Protein AF-0000000072951343 (afdb_homodimer)

Sequence (504 aa):
MASSDVELGVLPASRQAVINYAPLEVVDLEAAPEGRPMGLEDTVLRGKEHPDNLNYRSVFALGQVTIRIPAPPLLTLAELIGFIPWIVPATLTILMLTTRRAVYIYACVVLLITSFVNEGLFKRLFGQARPPQSACEGPGMPSGHCITSGVLCTWFFLESTALFLSSGGASTSGNVQEMLIRILIILVVFGPVPWARWYTWDHTVEQVLVGSLCGLFLGCLAFAFRIEYIPNMEFVWTPTTVVTTATPIITVMASSDVELGVLPASRQAVINYAPLEVVDLEAAPEGRPMGLEDTVLRGKEHPDNLNYRSVFALGQVTIRIPAPPLLTLAELIGFIPWIVPATLTILMLTTRRAVYIYACVVLLITSFVNEGLFKRLFGQARPPQSACEGPGMPSGHCITSGVLCTWFFLESTALFLSSGGASTSGNVQEMLIRILIILVVFGPVPWARWYTWDHTVEQVLVGSLCGLFLGCLAFAFRIEYIPNMEFVWTPTTVVTTATPIITV

Organism: Perkinsus marinus (strain ATCC 50983 / TXsc) (NCBI:txid423536)

Solvent-accessible surface area (backbone atoms only — not comparable to full-atom values): 28308 Å² total; per-residue (Å²): 139,81,80,79,71,77,73,77,78,78,74,78,79,78,79,74,78,73,76,76,75,72,76,78,77,77,73,78,82,67,81,72,79,82,83,73,72,85,57,87,68,66,61,52,61,34,29,64,74,40,87,56,88,62,81,58,81,42,48,41,52,57,94,78,31,48,44,56,33,78,50,58,70,69,54,45,50,24,47,56,45,51,42,44,60,51,52,53,58,51,51,38,51,50,46,22,73,73,67,66,43,65,47,34,49,51,50,50,50,52,53,50,52,52,50,48,45,41,63,69,43,45,22,64,71,61,52,37,70,38,41,73,42,19,36,50,80,68,54,24,26,51,24,60,59,25,23,50,28,18,23,50,37,36,31,53,46,51,45,43,50,50,51,30,55,70,65,58,34,42,80,40,78,64,36,52,58,52,40,52,50,51,46,50,52,42,45,64,66,38,59,51,33,46,55,16,37,37,74,56,30,47,28,45,70,66,24,29,50,52,8,33,52,52,7,39,50,51,9,48,50,52,45,53,48,36,54,52,74,45,62,83,57,62,52,82,82,53,76,75,74,69,77,69,75,74,72,78,77,73,78,122,138,81,80,75,76,77,74,77,75,78,74,81,78,76,80,73,78,74,76,74,74,70,77,78,76,77,74,77,82,67,80,74,78,84,82,72,71,83,54,88,67,64,58,48,60,34,30,64,74,39,88,57,87,62,81,56,80,42,46,42,53,59,94,77,31,47,44,57,34,77,51,57,69,69,56,44,51,24,46,57,45,50,40,44,60,52,51,54,56,50,51,39,49,52,46,22,72,73,66,65,43,66,47,36,49,51,49,51,50,53,52,50,49,52,49,47,45,40,64,66,43,43,23,64,72,60,53,36,70,38,41,74,42,19,35,50,79,68,53,24,25,52,24,60,59,22,23,49,28,19,23,50,38,36,30,54,46,50,43,44,50,49,51,31,56,71,65,56,32,45,78,39,77,64,37,51,58,52,41,51,50,51,46,48,51,41,46,64,67,38,57,53,34,46,55,16,36,36,74,55,27,48,28,47,69,66,24,28,49,52,8,32,53,50,7,38,50,51,8,48,48,52,45,53,48,36,54,52,75,43,62,85,55,62,52,82,82,53,76,74,73,70,76,70,75,75,71,79,78,73,80,121

pLDDT: mean 74.72, std 26.63, range [20.39, 97.5]

Secondary structure (DSSP, 8-state):
---------------------------------------TTTTSSTT---SS----SEEEEETTEEEEES--HHHHHHHHHTTHHHHHHHHHHHHHHHH--HHHHHHHHHHHHHHHHIIIIIHHHH-PBPPTT----SB-SS-HHHHHHHHHHHHHHHHHHHHHHHTTGGGSTHHHHHHHHHHHHHHHHHTTHHHHHHHTTSS-HHHHHHHHHHHHHHHHHHHHHHHHH-TTSPPTTS--------------/---------------------------------------TTTTSSTT---SS----SEEEEETTEEEEES--HHHHHHHHHTTHHHHHHHHHHHHHHHH--HHHHHHHHHHHHHHHHIIIIIHHHH-PBPPTT----SB-SS-HHHHHHHHHHHHHHHHHHHHHHHTTGGGSTHHHHHHHHHHHHHHHHHTTHHHHHHHTTSS-HHHHHHHHHHHHHHHHHHHHHHHHH-TTSPPTTS--------------

Foldseek 3Di:
DDPPPVPPDDPDDPDPPPPPPPDPPPPPPDDPDDDDPPDPPVLFCQQCPDVPPDHFPGWADDPLAIDTPPDDPVLVVLSVLLCLLVVVLVVLVVCCVPQVAVVSVLLNVLLVVLLCCCVVPQQVVVVDPFFSNGSGDGGPAAPSLLLSLLLCLQLQLVLLVVVCVVVVHCPPVVSVVVSVVSNVVSCVSSVCNLVSCVVSRSHPNVNNVNSNVNNNVSSVVSNVCCCVPVVVGDRPPPDSPPPPPPPPPPPD/DDPPPPPPPDPDPPPPPPPPPPDPPPPPPDDDDDDDPPDPVVLFCQQCPDVPPDHFPGWADDPLAIDTPPDDPVLVVLSVLLCLLVVVLVVLVVCCVPQVAVVSVLLNVLLVVLLCCCVVPQQVVVVDPFFSNGSGDGGPAAPSLLLSLLLCLQLQLVLLVVVCVVVVHCPPVVSVVVSVVSNVVSCVSSVCNLVSCVVSRSHPNVNNVNSNVNNNVSSVVSNVCCCVPVVVGDRPPPDSPPPPPPDPPPPD

Radius of gyration: 31.68 Å; Cα contacts (8 Å, |Δi|>4): 613; chains: 2; bounding box: 106×112×98 Å

Nearest PDB structures (foldseek):
  5jki-assembly1_A  TM=7.673E-01  e=2.248E-03  Bacillus subtilis subsp. subtilis str. 168
  5jki-assembly1_A  TM=7.674E-01  e=2.245E-03  Bacillus subtilis subsp. subtilis str. 168

InterPro domains:
  IPR000326 Phosphatidic acid phosphatase type 2/haloperoxidase [PF01569] (105-225)
  IPR036938 Phosphatidic acid phosphatase type 2/haloperoxidase superfamily [SSF48317] (71-225)

Structure (mmCIF, N/CA/C/O backbone):
data_AF-0000000072951343-model_v1
#
loop_
_entity.id
_entity.type
_entity.pdbx_description
1 polymer '5 transmembrane domain protein, putative'
#
loop_
_atom_site.group_PDB
_atom_site.id
_atom_site.type_symbol
_atom_site.label_atom_id
_atom_site.label_alt_id
_atom_site.label_comp_id
_atom_site.label_asym_id
_atom_site.label_entity_id
_atom_site.label_seq_id
_atom_site.pdbx_PDB_ins_code
_atom_site.Cartn_x
_atom_site.Cartn_y
_atom_site.Cartn_z
_atom_site.occupancy
_atom_site.B_iso_or_equiv
_atom_site.auth_seq_id
_atom_site.auth_comp_id
_atom_site.auth_asym_id
_atom_site.auth_atom_id
_atom_site.pdbx_PDB_model_num
ATOM 1 N N . MET A 1 1 ? 51.938 52.031 58.219 1 20.39 1 MET A N 1
ATOM 2 C CA . MET A 1 1 ? 50.531 52.406 58.25 1 20.39 1 MET A CA 1
ATOM 3 C C . MET A 1 1 ? 49.688 51.469 57.375 1 20.39 1 MET A C 1
ATOM 5 O O . MET A 1 1 ? 50.219 50.719 56.594 1 20.39 1 MET A O 1
ATOM 9 N N . ALA A 1 2 ? 48.625 52.062 56.688 1 23.59 2 ALA A N 1
ATOM 10 C CA . ALA A 1 2 ? 47.156 51.969 56.594 1 23.59 2 ALA A CA 1
ATOM 11 C C . ALA A 1 2 ? 46.719 51.094 55.438 1 23.59 2 ALA A C 1
ATOM 13 O O . ALA A 1 2 ? 47.062 51.344 54.281 1 23.59 2 ALA A O 1
ATOM 14 N N . SER A 1 3 ? 46.562 49.812 55.656 1 28.52 3 SER A N 1
ATOM 15 C CA . SER A 1 3 ? 46.125 48.656 54.844 1 28.52 3 SER A CA 1
ATOM 16 C C . SER A 1 3 ? 44.812 48.938 54.156 1 28.52 3 SER A C 1
ATOM 18 O O . SER A 1 3 ? 43.781 49.125 54.844 1 28.52 3 SER A O 1
ATOM 20 N N . SER A 1 4 ? 44.812 49.875 53.219 1 26.91 4 SER A N 1
ATOM 21 C CA . SER A 1 4 ? 43.562 50.375 52.594 1 26.91 4 SER A CA 1
ATOM 22 C C . SER A 1 4 ? 42.688 49.219 52.125 1 26.91 4 SER A C 1
ATOM 24 O O . SER A 1 4 ? 43.125 48.375 51.344 1 26.91 4 SER A O 1
ATOM 26 N N . ASP A 1 5 ? 41.781 48.688 53 1 26.94 5 ASP A N 1
ATOM 27 C CA . ASP A 1 5 ? 40.719 47.688 53 1 26.94 5 ASP A CA 1
ATOM 28 C C . ASP A 1 5 ? 39.719 47.938 51.875 1 26.94 5 ASP A C 1
ATOM 30 O O . ASP A 1 5 ? 39 48.906 51.875 1 26.94 5 ASP A O 1
ATOM 34 N N . VAL A 1 6 ? 40.25 47.938 50.625 1 27.95 6 VAL A N 1
ATOM 35 C CA . VAL A 1 6 ? 39.344 48.281 49.531 1 27.95 6 VAL A CA 1
ATOM 36 C C . VAL A 1 6 ? 38.031 47.5 49.656 1 27.95 6 VAL A C 1
ATOM 38 O O . VAL A 1 6 ? 38.031 46.25 49.656 1 27.95 6 VAL A O 1
ATOM 41 N N . GLU A 1 7 ? 37.031 48 50.438 1 25.89 7 GLU A N 1
ATOM 42 C CA . GLU A 1 7 ? 35.688 47.531 50.719 1 25.89 7 GLU A CA 1
ATOM 43 C C . GLU A 1 7 ? 34.938 47.188 49.438 1 25.89 7 GLU A C 1
ATOM 45 O O . GLU A 1 7 ? 34.719 48.062 48.594 1 25.89 7 GLU A O 1
ATOM 50 N N . LEU A 1 8 ? 35.188 46.094 48.844 1 25.78 8 LEU A N 1
ATOM 51 C CA . LEU A 1 8 ? 34.562 45.625 47.625 1 25.78 8 LEU A CA 1
ATOM 52 C C . LEU A 1 8 ? 33.031 45.812 47.688 1 25.78 8 LEU A C 1
ATOM 54 O O . LEU A 1 8 ? 32.438 45.344 48.656 1 25.78 8 LEU A O 1
ATOM 58 N N . GLY A 1 9 ? 32.5 46.906 47.25 1 23.88 9 GLY A N 1
ATOM 59 C CA . GLY A 1 9 ? 31.109 47.344 47.219 1 23.88 9 GLY A CA 1
ATOM 60 C C . GLY A 1 9 ? 30.172 46.219 46.812 1 23.88 9 GLY A C 1
ATOM 61 O O . GLY A 1 9 ? 30.531 45.344 46 1 23.88 9 GLY A O 1
ATOM 62 N N . VAL A 1 10 ? 29.219 45.781 47.688 1 25.83 10 VAL A N 1
ATOM 63 C CA . VAL A 1 10 ? 28.141 44.781 47.719 1 25.83 10 VAL A CA 1
ATOM 64 C C . VAL A 1 10 ? 27.219 44.969 46.531 1 25.83 10 VAL A C 1
ATOM 66 O O . VAL A 1 10 ? 26.656 46.062 46.312 1 25.83 10 VAL A O 1
ATOM 69 N N . LEU A 1 11 ? 27.531 44.469 45.375 1 25.11 11 LEU A N 1
ATOM 70 C CA . LEU A 1 11 ? 26.656 44.562 44.188 1 25.11 11 LEU A CA 1
ATOM 71 C C . LEU A 1 11 ? 25.203 44.375 44.594 1 25.11 11 LEU A C 1
ATOM 73 O O . LEU A 1 11 ? 24.891 43.562 45.469 1 25.11 11 LEU A O 1
ATOM 77 N N . PRO A 1 12 ? 24.312 45.344 44.406 1 25.28 12 PRO A N 1
ATOM 78 C CA . PRO A 1 12 ? 22.906 45.312 44.812 1 25.28 12 PRO A CA 1
ATOM 79 C C . PRO A 1 12 ? 22.188 44.031 44.375 1 25.28 12 PRO A C 1
ATOM 81 O O . PRO A 1 12 ? 22.594 43.406 43.406 1 25.28 12 PRO A O 1
ATOM 84 N N . ALA A 1 13 ? 21.453 43.312 45.25 1 25.05 13 ALA A N 1
ATOM 85 C CA . ALA A 1 13 ? 20.625 42.125 45.219 1 25.05 13 ALA A CA 1
ATOM 86 C C . ALA A 1 13 ? 19.578 42.219 44.094 1 25.05 13 ALA A C 1
ATOM 88 O O . ALA A 1 13 ? 18.781 43.156 44.062 1 25.05 13 ALA A O 1
ATOM 89 N N . SER A 1 14 ? 19.938 41.938 42.875 1 23.23 14 SER A N 1
ATOM 90 C CA . SER A 1 14 ? 18.984 41.969 41.75 1 23.23 14 SER A CA 1
ATOM 91 C C . SER A 1 14 ? 17.641 41.375 42.156 1 23.23 14 SER A C 1
ATOM 93 O O . SER A 1 14 ? 17.578 40.375 42.875 1 23.23 14 SER A O 1
ATOM 95 N N . ARG A 1 15 ? 16.531 42.125 42.281 1 24.72 15 ARG A N 1
ATOM 96 C CA . ARG A 1 15 ? 15.117 41.906 42.562 1 24.72 15 ARG A CA 1
ATOM 97 C C . ARG A 1 15 ? 14.586 40.688 41.781 1 24.72 15 ARG A C 1
ATOM 99 O O . ARG A 1 15 ? 14.688 40.625 40.562 1 24.72 15 ARG A O 1
ATOM 106 N N . GLN A 1 16 ? 14.508 39.562 42.375 1 23.88 16 GLN A N 1
ATOM 107 C CA . GLN A 1 16 ? 13.859 38.312 42 1 23.88 16 GLN A CA 1
ATOM 108 C C . GLN A 1 16 ? 12.391 38.531 41.625 1 23.88 16 GLN A C 1
ATOM 110 O O . GLN A 1 16 ? 11.57 38.812 42.5 1 23.88 16 GLN A O 1
ATOM 115 N N . ALA A 1 17 ? 12.039 39.281 40.562 1 23.11 17 ALA A N 1
ATOM 116 C CA . ALA A 1 17 ? 10.625 39.438 40.25 1 23.11 17 ALA A CA 1
ATOM 117 C C . ALA A 1 17 ? 9.898 38.094 40.312 1 23.11 17 ALA A C 1
ATOM 119 O O . ALA A 1 17 ? 10.242 37.156 39.625 1 23.11 17 ALA A O 1
ATOM 120 N N . VAL A 1 18 ? 9.438 37.688 41.469 1 22.58 18 VAL A N 1
ATOM 121 C CA . VAL A 1 18 ? 8.547 36.562 41.75 1 22.58 18 VAL A CA 1
ATOM 122 C C . VAL A 1 18 ? 7.301 36.656 40.875 1 22.58 18 VAL A C 1
ATOM 124 O O . VAL A 1 18 ? 6.484 37.562 41.031 1 22.58 18 VAL A O 1
ATOM 127 N N . ILE A 1 19 ? 7.363 36.438 39.625 1 22.41 19 ILE A N 1
ATOM 128 C CA . ILE A 1 19 ? 6.125 36.438 38.844 1 22.41 19 ILE A CA 1
ATOM 129 C C . ILE A 1 19 ? 5.137 35.438 39.469 1 22.41 19 ILE A C 1
ATOM 131 O O . ILE A 1 19 ? 5.426 34.25 39.594 1 22.41 19 ILE A O 1
ATOM 135 N N . ASN A 1 20 ? 4.371 35.844 40.406 1 21.58 20 ASN A N 1
ATOM 136 C CA . ASN A 1 20 ? 3.266 35.156 41.062 1 21.58 20 ASN A CA 1
ATOM 137 C C . ASN A 1 20 ? 2.365 34.469 40 1 21.58 20 ASN A C 1
ATOM 139 O O . ASN A 1 20 ? 1.782 35.156 39.156 1 21.58 20 ASN A O 1
ATOM 143 N N . TYR A 1 21 ? 2.652 33.344 39.594 1 21.12 21 TYR A N 1
ATOM 144 C CA . TYR A 1 21 ? 1.78 32.562 38.719 1 21.12 21 TYR A CA 1
ATOM 145 C C . TYR A 1 21 ? 0.389 32.406 39.344 1 21.12 21 TYR A C 1
ATOM 147 O O . TYR A 1 21 ? 0.243 31.969 40.469 1 21.12 21 TYR A O 1
ATOM 155 N N . ALA A 1 22 ? -0.529 33.344 39.125 1 24.62 22 ALA A N 1
ATOM 156 C CA . ALA A 1 22 ? -1.907 33.219 39.594 1 24.62 22 ALA A CA 1
ATOM 157 C C . ALA A 1 22 ? -2.461 31.828 39.375 1 24.62 22 ALA A C 1
ATOM 159 O O . ALA A 1 22 ? -2.154 31.188 38.375 1 24.62 22 ALA A O 1
ATOM 160 N N . PRO A 1 23 ? -2.93 31.141 40.375 1 23.94 23 PRO A N 1
ATOM 161 C CA . PRO A 1 23 ? -3.5 29.797 40.312 1 23.94 23 PRO A CA 1
ATOM 162 C C . PRO A 1 23 ? -4.582 29.672 39.25 1 23.94 23 PRO A C 1
ATOM 164 O O . PRO A 1 23 ? -5.383 30.578 39.062 1 23.94 23 PRO A O 1
ATOM 167 N N . LEU A 1 24 ? -4.402 29.078 38.156 1 23.48 24 LEU A N 1
ATOM 168 C CA . LEU A 1 24 ? -5.441 28.906 37.125 1 23.48 24 LEU A CA 1
ATOM 169 C C . LEU A 1 24 ? -6.742 28.422 37.781 1 23.48 24 LEU A C 1
ATOM 171 O O . LEU A 1 24 ? -6.746 27.453 38.531 1 23.48 24 LEU A O 1
ATOM 175 N N . GLU A 1 25 ? -7.695 29.234 38.031 1 24.67 25 GLU A N 1
ATOM 176 C CA . GLU A 1 25 ? -9.047 28.953 38.531 1 24.67 25 GLU A CA 1
ATOM 177 C C . GLU A 1 25 ? -9.602 27.688 37.875 1 24.67 25 GLU A C 1
ATOM 179 O O . GLU A 1 25 ? -9.469 27.484 36.656 1 24.67 25 GLU A O 1
ATOM 184 N N . VAL A 1 26 ? -9.836 26.656 38.594 1 24.8 26 VAL A N 1
ATOM 185 C CA . VAL A 1 26 ? -10.547 25.406 38.375 1 24.8 26 VAL A CA 1
ATOM 186 C C . VAL A 1 26 ? -11.922 25.688 37.781 1 24.8 26 VAL A C 1
ATOM 188 O O . VAL A 1 26 ? -12.797 26.219 38.438 1 24.8 26 VAL A O 1
ATOM 191 N N . VAL A 1 27 ? -12.055 26.078 36.562 1 26 27 VAL A N 1
ATOM 192 C CA . VAL A 1 27 ? -13.383 26.312 36.031 1 26 27 VAL A CA 1
ATOM 193 C C . VAL A 1 27 ? -14.281 25.109 36.312 1 26 27 VAL A C 1
ATOM 195 O O . VAL A 1 27 ? -13.914 23.969 36.031 1 26 27 VAL A O 1
ATOM 198 N N . ASP A 1 28 ? -15.117 25.234 37.219 1 24.31 28 ASP A N 1
ATOM 199 C CA . ASP A 1 28 ? -16.203 24.359 37.625 1 24.31 28 ASP A CA 1
ATOM 200 C C . ASP A 1 28 ? -16.922 23.75 36.438 1 24.31 28 ASP A C 1
ATOM 202 O O . ASP A 1 28 ? -17.562 24.469 35.656 1 24.31 28 ASP A O 1
ATOM 206 N N . LEU A 1 29 ? -16.484 22.703 35.906 1 24.75 29 LEU A N 1
ATOM 207 C CA . LEU A 1 29 ? -17.094 21.875 34.875 1 24.75 29 LEU A CA 1
ATOM 208 C C . LEU A 1 29 ? -18.484 21.438 35.281 1 24.75 29 LEU A C 1
ATOM 210 O O . LEU A 1 29 ? -18.672 20.297 35.75 1 24.75 29 LEU A O 1
ATOM 214 N N . GLU A 1 30 ? -19.172 22.25 36.031 1 25.39 30 GLU A N 1
ATOM 215 C CA . GLU A 1 30 ? -20.5 21.859 36.469 1 25.39 30 GLU A CA 1
ATOM 216 C C . GLU A 1 30 ? -21.312 21.25 35.312 1 25.39 30 GLU A C 1
ATOM 218 O O . GLU A 1 30 ? -20.922 21.344 34.156 1 25.39 30 GLU A O 1
ATOM 223 N N . ALA A 1 31 ? -22.797 21.484 35.406 1 25.72 31 ALA A N 1
ATOM 224 C CA . ALA A 1 31 ? -24.031 20.828 34.969 1 25.72 31 ALA A CA 1
ATOM 225 C C . ALA A 1 31 ? -24.266 21.016 33.469 1 25.72 31 ALA A C 1
ATOM 227 O O . ALA A 1 31 ? -24.641 22.109 33.031 1 25.72 31 ALA A O 1
ATOM 228 N N . ALA A 1 32 ? -23.594 20.672 32.625 1 27.19 32 ALA A N 1
ATOM 229 C CA . ALA A 1 32 ? -24.094 21.016 31.312 1 27.19 32 ALA A CA 1
ATOM 230 C C . ALA A 1 32 ? -25.531 20.531 31.125 1 27.19 32 ALA A C 1
ATOM 232 O O . ALA A 1 32 ? -25.859 19.406 31.5 1 27.19 32 ALA A O 1
ATOM 233 N N . PRO A 1 33 ? -26.422 21.422 30.922 1 27.33 33 PRO A N 1
ATOM 234 C CA . PRO A 1 33 ? -27.844 21.047 30.875 1 27.33 33 PRO A CA 1
ATOM 235 C C . PRO A 1 33 ? -28.094 19.781 30.062 1 27.33 33 PRO A C 1
ATOM 237 O O . PRO A 1 33 ? -27.25 19.391 29.25 1 27.33 33 PRO A O 1
ATOM 240 N N . GLU A 1 34 ? -29.312 19.078 30.219 1 27.45 34 GLU A N 1
ATOM 241 C CA . GLU A 1 34 ? -29.969 17.844 29.812 1 27.45 34 GLU A CA 1
ATOM 242 C C . GLU A 1 34 ? -29.828 17.609 28.312 1 27.45 34 GLU A C 1
ATOM 244 O O . GLU A 1 34 ? -29.391 18.484 27.578 1 27.45 34 GLU A O 1
ATOM 249 N N . GLY A 1 35 ? -30.969 16.812 27.641 1 28.48 35 GLY A N 1
ATOM 250 C CA . GLY A 1 35 ? -31.312 15.945 26.516 1 28.48 35 GLY A CA 1
ATOM 251 C C . GLY A 1 35 ? -31.344 16.688 25.188 1 28.48 35 GLY A C 1
ATOM 252 O O . GLY A 1 35 ? -32.031 16.25 24.25 1 28.48 35 GLY A O 1
ATOM 253 N N . ARG A 1 36 ? -30.969 17.938 25.156 1 29.27 36 ARG A N 1
ATOM 254 C CA . ARG A 1 36 ? -31.516 18.531 23.938 1 29.27 36 ARG A CA 1
ATOM 255 C C . ARG A 1 36 ? -30.984 17.812 22.703 1 29.27 36 ARG A C 1
ATOM 257 O O . ARG A 1 36 ? -29.781 17.594 22.578 1 29.27 36 ARG A O 1
ATOM 264 N N . PRO A 1 37 ? -31.812 17.109 21.906 1 30.28 37 PRO A N 1
ATOM 265 C CA . PRO A 1 37 ? -31.547 16.391 20.656 1 30.28 37 PRO A CA 1
ATOM 266 C C . PRO A 1 37 ? -30.672 17.203 19.688 1 30.28 37 PRO A C 1
ATOM 268 O O . PRO A 1 37 ? -30.938 18.375 19.453 1 30.28 37 PRO A O 1
ATOM 271 N N . MET A 1 38 ? -29.406 17.125 19.75 1 31.88 38 MET A N 1
ATOM 272 C CA . MET A 1 38 ? -28.516 17.922 18.906 1 31.88 38 MET A CA 1
ATOM 273 C C . MET A 1 38 ? -29.062 18.016 17.484 1 31.88 38 MET A C 1
ATOM 275 O O . MET A 1 38 ? -29.188 17 16.781 1 31.88 38 MET A O 1
ATOM 279 N N . GLY A 1 39 ? -30 18.969 17.219 1 28.7 39 GLY A N 1
ATOM 280 C CA . GLY A 1 39 ? -30.672 19.219 15.945 1 28.7 39 GLY A CA 1
ATOM 281 C C . GLY A 1 39 ? -29.719 19.344 14.773 1 28.7 39 GLY A C 1
ATOM 282 O O . GLY A 1 39 ? -28.5 19.469 14.969 1 28.7 39 GLY A O 1
ATOM 283 N N . LEU A 1 40 ? -30.25 19.266 13.422 1 32.44 40 LEU A N 1
ATOM 284 C CA . LEU A 1 40 ? -29.797 19.359 12.039 1 32.44 40 LEU A CA 1
ATOM 285 C C . LEU A 1 40 ? -28.781 20.5 11.883 1 32.44 40 LEU A C 1
ATOM 287 O O . LEU A 1 40 ? -27.969 20.484 10.953 1 32.44 40 LEU A O 1
ATOM 291 N N . GLU A 1 41 ? -28.844 21.594 12.586 1 31.7 41 GLU A N 1
ATOM 292 C CA . GLU A 1 41 ? -28.078 22.828 12.43 1 31.7 41 GLU A CA 1
ATOM 293 C C . GLU A 1 41 ? -26.625 22.641 12.883 1 31.7 41 GLU A C 1
ATOM 295 O O . GLU A 1 41 ? -25.734 23.359 12.422 1 31.7 41 GLU A O 1
ATOM 300 N N . ASP A 1 42 ? -26.312 22.016 13.922 1 33.62 42 ASP A N 1
ATOM 301 C CA . ASP A 1 42 ? -25 21.953 14.562 1 33.62 42 ASP A CA 1
ATOM 302 C C . ASP A 1 42 ? -24.016 21.125 13.727 1 33.62 42 ASP A C 1
ATOM 304 O O . ASP A 1 42 ? -22.812 21.125 14 1 33.62 42 ASP A O 1
ATOM 308 N N . THR A 1 43 ? -24.5 20.188 12.977 1 37.75 43 THR A N 1
ATOM 309 C CA . THR A 1 43 ? -23.688 19.438 12.016 1 37.75 43 THR A CA 1
ATOM 310 C C . THR A 1 43 ? -23.047 20.391 11 1 37.75 43 THR A C 1
ATOM 312 O O . THR A 1 43 ? -22.031 20.047 10.383 1 37.75 43 THR A O 1
ATOM 315 N N . VAL A 1 44 ? -23.578 21.625 10.711 1 39.03 44 VAL A N 1
ATOM 316 C CA . VAL A 1 44 ? -23.156 22.625 9.727 1 39.03 44 VAL A CA 1
ATOM 317 C C . VAL A 1 44 ? -21.828 23.25 10.156 1 39.03 44 VAL A C 1
ATOM 319 O O . VAL A 1 44 ? -21.016 23.625 9.305 1 39.03 44 VAL A O 1
ATOM 322 N N . LEU A 1 45 ? -21.578 23.484 11.438 1 40.75 45 LEU A N 1
ATOM 323 C CA . LEU A 1 45 ? -20.406 24.25 11.836 1 40.75 45 LEU A CA 1
ATOM 324 C C . LEU A 1 45 ? -19.156 23.375 11.844 1 40.75 45 LEU A C 1
ATOM 326 O O . LEU A 1 45 ? -18.047 23.859 12.094 1 40.75 45 LEU A O 1
ATOM 330 N N . ARG A 1 46 ? -19.328 22.172 11.93 1 41.28 46 ARG A N 1
ATOM 331 C CA . ARG A 1 46 ? -18.203 21.25 11.898 1 41.28 46 ARG A CA 1
ATOM 332 C C . ARG A 1 46 ? -17.562 21.219 10.516 1 41.28 46 ARG A C 1
ATOM 334 O O . ARG A 1 46 ? -18.25 21.078 9.508 1 41.28 46 ARG A O 1
ATOM 341 N N . GLY A 1 47 ? -16.328 21.656 10.25 1 47.31 47 GLY A N 1
ATOM 342 C CA . GLY A 1 47 ? -15.531 21.875 9.055 1 47.31 47 GLY A CA 1
ATOM 343 C C . GLY A 1 47 ? -15.266 23.344 8.789 1 47.31 47 GLY A C 1
ATOM 344 O O . GLY A 1 47 ? -14.555 23.703 7.84 1 47.31 47 GLY A O 1
ATOM 345 N N . LYS A 1 48 ? -15.93 24.172 9.383 1 46.38 48 LYS A N 1
ATOM 346 C CA . LYS A 1 48 ? -15.781 25.594 9.102 1 46.38 48 LYS A CA 1
ATOM 347 C C . LYS A 1 48 ? -14.391 26.094 9.477 1 46.38 48 LYS A C 1
ATOM 349 O O . LYS A 1 48 ? -13.867 27.031 8.859 1 46.38 48 LYS A O 1
ATOM 354 N N . GLU A 1 49 ? -13.797 25.531 10.5 1 47.38 49 GLU A N 1
ATOM 355 C CA . GLU A 1 49 ? -12.492 26.078 10.859 1 47.38 49 GLU A CA 1
ATOM 356 C C . GLU A 1 49 ? -11.383 25.453 10.023 1 47.38 49 GLU A C 1
ATOM 358 O O . GLU A 1 49 ? -10.766 24.469 10.445 1 47.38 49 GLU A O 1
ATOM 363 N N . HIS A 1 50 ? -11.609 25.328 8.773 1 51.53 50 HIS A N 1
ATOM 364 C CA . HIS A 1 50 ? -10.516 24.781 7.984 1 51.53 50 HIS A CA 1
ATOM 365 C C . HIS A 1 50 ? -9.312 25.719 7.984 1 51.53 50 HIS A C 1
ATOM 367 O O . HIS A 1 50 ? -9.461 26.938 7.855 1 51.53 50 HIS A O 1
ATOM 373 N N . PRO A 1 51 ? -8.203 25.172 8.508 1 47.97 51 PRO A N 1
ATOM 374 C CA . PRO A 1 51 ? -7.02 26.031 8.516 1 47.97 51 PRO A CA 1
ATOM 375 C C . PRO A 1 51 ? -6.824 26.766 7.195 1 47.97 51 PRO A C 1
ATOM 377 O O . PRO A 1 51 ? -6.031 27.719 7.125 1 47.97 51 PRO A O 1
ATOM 380 N N . ASP A 1 52 ? -7.398 26.094 6.168 1 54.31 52 ASP A N 1
ATOM 381 C CA . ASP A 1 52 ? -7.148 26.828 4.934 1 54.31 52 ASP A CA 1
ATOM 382 C C . ASP A 1 52 ? -8.055 28.062 4.832 1 54.31 52 ASP A C 1
ATOM 384 O O . ASP A 1 52 ? -9.148 28.078 5.406 1 54.31 52 ASP A O 1
ATOM 388 N N . ASN A 1 53 ? -7.605 29.125 5.145 1 51.97 53 ASN A N 1
ATOM 389 C CA . ASN A 1 53 ? -8.234 30.438 5.016 1 51.97 53 ASN A CA 1
ATOM 390 C C . ASN A 1 53 ? -9.227 30.469 3.859 1 51.97 53 ASN A C 1
ATOM 392 O O . ASN A 1 53 ? -9.375 31.5 3.195 1 51.97 53 ASN A O 1
ATOM 396 N N . LEU A 1 54 ? -9.68 29.234 3.574 1 60.88 54 LEU A N 1
ATOM 397 C CA . LEU A 1 54 ? -10.609 29.297 2.449 1 60.88 54 LEU A CA 1
ATOM 398 C C . LEU A 1 54 ? -12.039 29.484 2.938 1 60.88 54 LEU A C 1
ATOM 400 O O . LEU A 1 54 ? -12.406 29 4.016 1 60.88 54 LEU A O 1
ATOM 404 N N . ASN A 1 55 ? -12.695 30.422 2.537 1 68.75 55 ASN A N 1
ATOM 405 C CA . ASN A 1 55 ? -14.086 30.75 2.82 1 68.75 55 ASN A CA 1
ATOM 406 C C . ASN A 1 55 ? -15.039 29.797 2.113 1 68.75 55 ASN A C 1
ATOM 408 O O . ASN A 1 55 ? -15.414 30.031 0.962 1 68.75 55 ASN A O 1
ATOM 412 N N . TYR A 1 56 ? -15.352 28.688 2.912 1 79.88 56 TYR A N 1
ATOM 413 C CA . TYR A 1 56 ? -16.281 27.75 2.322 1 79.88 56 TYR A CA 1
ATOM 414 C C . TYR A 1 56 ? -17.734 28.188 2.555 1 79.88 56 TYR A C 1
ATOM 416 O O . TYR A 1 56 ? -18.109 28.531 3.676 1 79.88 56 TYR A O 1
ATOM 424 N N . ARG A 1 57 ? -18.453 28.328 1.505 1 82.44 57 ARG A N 1
ATOM 425 C CA . ARG A 1 57 ? -19.859 28.672 1.589 1 82.44 57 ARG A CA 1
ATOM 426 C C . ARG A 1 57 ? -20.656 27.547 2.256 1 82.44 57 ARG A C 1
ATOM 428 O O . ARG A 1 57 ? -21.578 27.812 3.031 1 82.44 57 ARG A O 1
ATOM 435 N N . SER A 1 58 ? -20.266 26.328 1.864 1 87.94 58 SER A N 1
ATOM 436 C CA . SER A 1 58 ? -20.953 25.172 2.412 1 87.94 58 SER A CA 1
ATOM 437 C C . SER A 1 58 ? -19.984 24.031 2.672 1 87.94 58 SER A C 1
ATOM 439 O O . SER A 1 58 ? -19.047 23.812 1.9 1 87.94 58 SER A O 1
ATOM 441 N N . VAL A 1 59 ? -20.172 23.328 3.777 1 90.5 59 VAL A N 1
ATOM 442 C CA . VAL A 1 59 ? -19.422 22.125 4.125 1 90.5 59 VAL A CA 1
ATOM 443 C C . VAL A 1 59 ? -20.391 21.047 4.613 1 90.5 59 VAL A C 1
ATOM 445 O O . VAL A 1 59 ? -21.172 21.281 5.531 1 90.5 59 VAL A O 1
ATOM 448 N N . PHE A 1 60 ? -20.375 19.922 3.965 1 91.94 60 PHE A N 1
ATOM 449 C CA . PHE A 1 60 ? -21.266 18.828 4.367 1 91.94 60 PHE A CA 1
ATOM 450 C C . PHE A 1 60 ? -20.656 17.484 4.012 1 91.94 60 PHE A C 1
ATOM 452 O O . PHE A 1 60 ? -19.656 17.406 3.295 1 91.94 60 PHE A O 1
ATOM 459 N N . ALA A 1 61 ? -21.281 16.438 4.566 1 94.62 61 ALA A N 1
ATOM 460 C CA . ALA A 1 61 ? -20.797 15.078 4.301 1 94.62 61 ALA A CA 1
ATOM 461 C C . ALA A 1 61 ? -21.75 14.344 3.355 1 94.62 61 ALA A C 1
ATOM 463 O O . ALA A 1 61 ? -22.969 14.445 3.48 1 94.62 61 ALA A O 1
ATOM 464 N N . LEU A 1 62 ? -21.219 13.695 2.354 1 93.5 62 LEU A N 1
ATOM 465 C CA . LEU A 1 62 ? -21.938 12.789 1.462 1 93.5 62 LEU A CA 1
ATOM 466 C C . LEU A 1 62 ? -21.203 11.461 1.334 1 93.5 62 LEU A C 1
ATOM 468 O O . LEU A 1 62 ? -20.078 11.406 0.852 1 93.5 62 LEU A O 1
ATOM 472 N N . GLY A 1 63 ? -21.859 10.32 1.809 1 92.44 63 GLY A N 1
ATOM 473 C CA . GLY A 1 63 ? -21.188 9.031 1.747 1 92.44 63 GLY A CA 1
ATOM 474 C C . GLY A 1 63 ? -19.891 8.992 2.543 1 92.44 63 GLY A C 1
ATOM 475 O O . GLY A 1 63 ? -18.891 8.414 2.096 1 92.44 63 GLY A O 1
ATOM 476 N N . GLN A 1 64 ? -19.844 9.664 3.568 1 93.25 64 GLN A N 1
ATOM 477 C CA . GLN A 1 64 ? -18.688 9.727 4.449 1 93.25 64 GLN A CA 1
ATOM 478 C C . GLN A 1 64 ? -17.5 10.406 3.76 1 93.25 64 GLN A C 1
ATOM 480 O O . GLN A 1 64 ? -16.344 10.008 3.955 1 93.25 64 GLN A O 1
ATOM 485 N N . VAL A 1 65 ? -17.828 11.258 2.871 1 96.12 65 VAL A N 1
ATOM 486 C CA . VAL A 1 65 ? -16.859 12.133 2.234 1 96.12 65 VAL A CA 1
ATOM 487 C C . VAL A 1 65 ? -17.234 13.586 2.473 1 96.12 65 VAL A C 1
ATOM 489 O O . VAL A 1 65 ? -18.344 14.008 2.145 1 96.12 65 V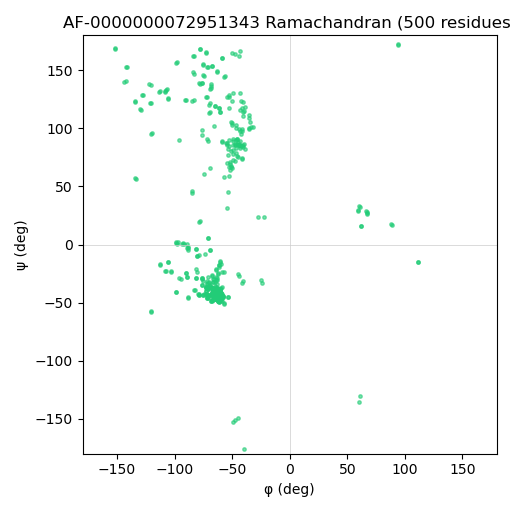AL A O 1
ATOM 492 N N . THR A 1 66 ? -16.359 14.328 3.057 1 95.06 66 THR A N 1
ATOM 493 C CA . THR A 1 66 ? -16.594 15.75 3.291 1 95.06 66 THR A CA 1
ATOM 494 C C . THR A 1 66 ? -16.516 16.531 1.984 1 95.06 66 THR A C 1
ATOM 496 O O . THR A 1 66 ? -15.531 16.438 1.257 1 95.06 66 THR A O 1
ATOM 499 N N . ILE A 1 67 ? -17.531 17.281 1.711 1 94 67 ILE A N 1
ATOM 500 C CA . ILE A 1 67 ? -17.609 18.125 0.522 1 94 67 ILE A CA 1
ATOM 501 C C . ILE A 1 67 ? -17.594 19.594 0.93 1 94 67 ILE A C 1
ATOM 503 O O . ILE A 1 67 ? -18.297 20 1.854 1 94 67 ILE A O 1
ATOM 507 N N . ARG A 1 68 ? -16.719 20.328 0.245 1 91.69 68 ARG A N 1
ATOM 508 C CA . ARG A 1 68 ? -16.594 21.766 0.482 1 91.69 68 ARG A CA 1
ATOM 509 C C . ARG A 1 68 ? -16.875 22.547 -0.793 1 91.69 68 ARG A C 1
ATOM 511 O O . ARG A 1 68 ? -16.391 22.188 -1.869 1 91.69 68 ARG A O 1
ATOM 518 N N . ILE A 1 69 ? -17.641 23.625 -0.559 1 88.69 69 ILE A N 1
ATOM 519 C CA . ILE A 1 69 ? -17.984 24.484 -1.686 1 88.69 69 ILE A CA 1
ATOM 520 C C . ILE A 1 69 ? -17.625 25.938 -1.352 1 88.69 69 ILE A C 1
ATOM 522 O O . ILE A 1 69 ? -18.141 26.5 -0.38 1 88.69 69 ILE A O 1
ATOM 526 N N . PRO A 1 70 ? -16.922 26.609 -2.172 1 89.12 70 PRO A N 1
ATOM 527 C CA . PRO A 1 70 ? -16.156 26.094 -3.314 1 89.12 70 PRO A CA 1
ATOM 528 C C . PRO A 1 70 ? -14.883 25.375 -2.9 1 89.12 70 PRO A C 1
ATOM 530 O O . PRO A 1 70 ? -14.266 25.734 -1.896 1 89.12 70 PRO A O 1
ATOM 533 N N . ALA A 1 71 ? -14.539 24.344 -3.643 1 88.81 71 ALA A N 1
ATOM 534 C CA . ALA A 1 71 ? -13.297 23.609 -3.404 1 88.81 71 ALA A CA 1
ATOM 535 C C . ALA A 1 71 ? -12.273 23.891 -4.5 1 88.81 71 ALA A C 1
ATOM 537 O O . ALA A 1 71 ? -12.617 23.891 -5.688 1 88.81 71 ALA A O 1
ATOM 538 N N . PRO A 1 72 ? -11.078 24.188 -4.035 1 89.69 72 PRO A N 1
ATOM 539 C CA . PRO A 1 72 ? -10.031 24.281 -5.051 1 89.69 72 PRO A CA 1
ATOM 540 C C . PRO A 1 72 ? -9.852 22.984 -5.84 1 89.69 72 PRO A C 1
ATOM 542 O O . PRO A 1 72 ? -10.352 21.938 -5.43 1 89.69 72 PRO A O 1
ATOM 545 N N . PRO A 1 73 ? -9.25 23.062 -6.992 1 90.06 73 PRO A N 1
ATOM 546 C CA . PRO A 1 73 ? -9.188 21.922 -7.898 1 90.06 73 PRO A CA 1
ATOM 547 C C . PRO A 1 73 ? -8.617 20.672 -7.23 1 90.06 73 PRO A C 1
ATOM 549 O O . PRO A 1 73 ? -9.156 19.562 -7.41 1 90.06 73 PRO A O 1
ATOM 552 N N . LEU A 1 74 ? -7.562 20.766 -6.508 1 90.62 74 LEU A N 1
ATOM 553 C CA . LEU A 1 74 ? -6.941 19.594 -5.887 1 90.62 74 LEU A CA 1
ATOM 554 C C . LEU A 1 74 ? -7.855 19 -4.828 1 90.62 74 LEU A C 1
ATOM 556 O O . LEU A 1 74 ? -7.902 17.781 -4.664 1 90.62 74 LEU A O 1
ATOM 560 N N . LEU A 1 75 ? -8.5 19.844 -4.105 1 92.38 75 LEU A N 1
ATOM 561 C CA . LEU A 1 75 ? -9.461 19.359 -3.113 1 92.38 75 LEU A CA 1
ATOM 562 C C . LEU A 1 75 ?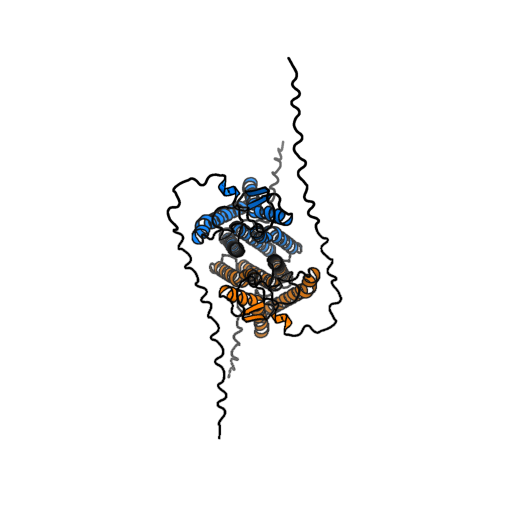 -10.641 18.672 -3.785 1 92.38 75 LEU A C 1
ATOM 564 O O . LEU A 1 75 ? -11.125 17.656 -3.295 1 92.38 75 LEU A O 1
ATOM 568 N N . THR A 1 76 ? -11.07 19.281 -4.895 1 94.12 76 THR A N 1
ATOM 569 C CA . THR A 1 76 ? -12.148 18.672 -5.664 1 94.12 76 THR A CA 1
ATOM 570 C C . THR A 1 76 ? -11.734 17.281 -6.141 1 94.12 76 THR A C 1
ATOM 572 O O . THR A 1 76 ? -12.523 16.328 -6.055 1 94.12 76 THR A O 1
ATOM 575 N N . LEU A 1 77 ? -10.562 17.156 -6.594 1 95.12 77 LEU A N 1
ATOM 576 C CA . LEU A 1 77 ? -10.047 15.867 -7.027 1 95.12 77 LEU A CA 1
ATOM 577 C C . LEU A 1 77 ? -10.039 14.867 -5.875 1 95.12 77 LEU A C 1
ATOM 579 O O . LEU A 1 77 ? -10.445 13.719 -6.043 1 95.12 77 LEU A O 1
ATOM 583 N N . ALA A 1 78 ? -9.57 15.305 -4.758 1 95.81 78 ALA A N 1
ATOM 584 C CA . ALA A 1 78 ? -9.531 14.445 -3.578 1 95.81 78 ALA A CA 1
ATOM 585 C C . ALA A 1 78 ? -10.938 13.992 -3.186 1 95.81 78 ALA A C 1
ATOM 587 O O . ALA A 1 78 ? -11.141 12.836 -2.807 1 95.81 78 ALA A O 1
ATOM 588 N N . GLU A 1 79 ? -11.836 14.922 -3.23 1 96.5 79 GLU A N 1
ATOM 589 C CA . GLU A 1 79 ? -13.227 14.594 -2.92 1 96.5 79 GLU A CA 1
ATOM 590 C C . GLU A 1 79 ? -13.766 13.539 -3.885 1 96.5 79 GLU A C 1
ATOM 592 O O . GLU A 1 79 ? -14.43 12.586 -3.463 1 96.5 79 GLU A O 1
ATOM 597 N N . LEU A 1 80 ? -13.461 13.664 -5.129 1 96.75 80 LEU A N 1
ATOM 598 C CA . LEU A 1 80 ? -13.914 12.703 -6.137 1 96.75 80 LEU A CA 1
ATOM 599 C C . LEU A 1 80 ? -13.297 11.336 -5.895 1 96.75 80 LEU A C 1
ATOM 601 O O . LEU A 1 80 ? -13.992 10.32 -5.945 1 96.75 80 LEU A O 1
ATOM 605 N N . ILE A 1 81 ? -12.047 11.281 -5.609 1 97.19 81 ILE A N 1
ATOM 606 C CA . ILE A 1 81 ? -11.336 10.031 -5.34 1 97.19 81 ILE A CA 1
ATOM 607 C C . ILE A 1 81 ? -11.906 9.375 -4.086 1 97.19 81 ILE A C 1
ATOM 609 O O . ILE A 1 81 ? -11.969 8.148 -3.994 1 97.19 81 ILE A O 1
ATOM 613 N N . GLY A 1 82 ? -12.375 10.188 -3.205 1 97.19 82 GLY A N 1
ATOM 614 C CA . GLY A 1 82 ? -12.977 9.695 -1.979 1 97.19 82 GLY A CA 1
ATOM 615 C C . GLY A 1 82 ? -14.195 8.82 -2.225 1 97.19 82 GLY A C 1
ATOM 616 O O . GLY A 1 82 ? -14.609 8.055 -1.352 1 97.19 82 GLY A O 1
ATOM 617 N N . PHE A 1 83 ? -14.711 8.867 -3.434 1 97.5 83 PHE A N 1
ATOM 618 C CA . PHE A 1 83 ? -15.93 8.117 -3.725 1 97.5 83 PHE A CA 1
ATOM 619 C C . PHE A 1 83 ? -15.602 6.793 -4.402 1 97.5 83 PHE A C 1
ATOM 621 O O . PHE A 1 83 ? -16.484 5.973 -4.637 1 97.5 83 PHE A O 1
ATOM 628 N N . ILE A 1 84 ? -14.406 6.508 -4.605 1 97 84 ILE A N 1
ATOM 629 C CA . ILE A 1 84 ? -13.992 5.281 -5.277 1 97 84 ILE A CA 1
ATOM 630 C C . ILE A 1 84 ? -14.469 4.07 -4.477 1 97 84 ILE A C 1
ATOM 632 O O . ILE A 1 84 ? -15.016 3.121 -5.043 1 97 84 ILE A O 1
ATOM 636 N N . PRO A 1 85 ? -14.359 4.078 -3.148 1 96.12 85 PRO A N 1
ATOM 637 C CA . PRO A 1 85 ? -14.812 2.916 -2.377 1 96.12 85 PRO A CA 1
ATOM 638 C C . PRO A 1 85 ? -16.328 2.758 -2.385 1 96.12 85 PRO A C 1
ATOM 640 O O . PRO A 1 85 ? -16.859 1.778 -1.846 1 96.12 85 PRO A O 1
ATOM 643 N N . TRP A 1 86 ? -17.031 3.668 -2.951 1 95.94 86 TRP A N 1
ATOM 644 C CA . TRP A 1 86 ? -18.469 3.527 -3.199 1 95.94 86 TRP A CA 1
ATOM 645 C C . TRP A 1 86 ? -18.734 3.098 -4.641 1 95.94 86 TRP A C 1
ATOM 647 O O . TRP A 1 86 ? -19.562 2.219 -4.891 1 95.94 86 TRP A O 1
ATOM 657 N N . ILE A 1 87 ? -18.031 3.648 -5.543 1 96.69 87 ILE A N 1
ATOM 658 C CA . ILE A 1 87 ? -18.25 3.453 -6.973 1 96.69 87 ILE A CA 1
ATOM 659 C C . ILE A 1 87 ? -17.906 2.02 -7.359 1 96.69 87 ILE A C 1
ATOM 661 O O . ILE A 1 87 ? -18.672 1.352 -8.055 1 96.69 87 ILE A O 1
ATOM 665 N N . VAL A 1 88 ? -16.828 1.502 -6.891 1 95.88 88 VAL A N 1
ATOM 666 C CA . VAL A 1 88 ? -16.359 0.183 -7.312 1 95.88 88 VAL A CA 1
ATOM 667 C C . VAL A 1 88 ? -17.266 -0.895 -6.723 1 95.88 88 VAL A C 1
ATOM 669 O O . VAL A 1 88 ? -17.766 -1.762 -7.445 1 95.88 88 VAL A O 1
ATOM 672 N N . PRO A 1 89 ? -17.609 -0.844 -5.465 1 96 89 PRO A N 1
ATOM 673 C CA . PRO A 1 89 ? -18.562 -1.827 -4.945 1 96 89 PRO A CA 1
ATOM 674 C C . PRO A 1 89 ? -19.922 -1.759 -5.641 1 96 89 PRO A C 1
ATOM 676 O O . PRO A 1 89 ? -20.562 -2.793 -5.875 1 96 89 PRO A O 1
ATOM 679 N N . ALA A 1 90 ? -20.359 -0.559 -5.941 1 96.44 90 ALA A N 1
ATOM 680 C CA . ALA A 1 90 ? -21.625 -0.43 -6.676 1 96.44 90 ALA A CA 1
ATOM 681 C C . ALA A 1 90 ? -21.531 -1.109 -8.039 1 96.44 90 ALA A C 1
ATOM 683 O O . ALA A 1 90 ? -22.453 -1.805 -8.453 1 96.44 90 ALA A O 1
ATOM 684 N N . THR A 1 91 ? -20.469 -0.9 -8.703 1 96.31 91 THR A N 1
ATOM 685 C CA . THR A 1 91 ? -20.25 -1.525 -10.008 1 96.31 91 THR A CA 1
ATOM 686 C C . THR A 1 91 ? -20.219 -3.045 -9.875 1 96.31 91 THR A C 1
ATOM 688 O O . THR A 1 91 ? -20.828 -3.754 -10.68 1 96.31 91 THR A O 1
ATOM 691 N N . LEU A 1 92 ? -19.562 -3.574 -8.867 1 95 92 LEU A N 1
ATOM 692 C CA . LEU A 1 92 ? -19.484 -5.012 -8.633 1 95 92 LEU A CA 1
ATOM 693 C C . LEU A 1 92 ? -20.875 -5.586 -8.344 1 95 92 LEU A C 1
ATOM 695 O O . LEU A 1 92 ? -21.188 -6.695 -8.773 1 95 92 LEU A O 1
ATOM 699 N N . THR A 1 93 ? -21.656 -4.824 -7.613 1 94.75 93 THR A N 1
ATOM 700 C CA . THR A 1 93 ? -23.016 -5.262 -7.309 1 94.75 93 THR A CA 1
ATOM 701 C C . THR A 1 93 ? -23.859 -5.332 -8.578 1 94.75 93 THR A C 1
ATOM 703 O O . THR A 1 93 ? -24.609 -6.289 -8.781 1 94.75 93 THR A O 1
ATOM 706 N N . ILE A 1 94 ? -23.688 -4.367 -9.438 1 95.25 94 ILE A N 1
ATOM 707 C CA . ILE A 1 94 ? -24.406 -4.359 -10.703 1 95.25 94 ILE A CA 1
ATOM 708 C C . ILE A 1 94 ? -23.984 -5.551 -11.555 1 95.25 94 ILE A C 1
ATOM 710 O O . ILE A 1 94 ? -24.812 -6.246 -12.125 1 95.25 94 ILE A O 1
ATOM 714 N N . LEU A 1 95 ? -22.719 -5.852 -11.586 1 92.5 95 LEU A N 1
ATOM 715 C CA . LEU A 1 95 ? -22.203 -6.977 -12.352 1 92.5 95 LEU A CA 1
ATOM 716 C C . LEU A 1 95 ? -22.672 -8.305 -11.758 1 92.5 95 LEU A C 1
ATOM 718 O O . LEU A 1 95 ? -22.984 -9.242 -12.5 1 92.5 95 LEU A O 1
ATOM 722 N N . MET A 1 96 ? -22.719 -8.297 -10.453 1 91.94 96 MET A N 1
ATOM 723 C CA . MET A 1 96 ? -23.234 -9.484 -9.781 1 91.94 96 MET A CA 1
ATOM 724 C C . MET A 1 96 ? -24.688 -9.75 -10.195 1 91.94 96 MET A C 1
ATOM 726 O O . MET A 1 96 ? -25.031 -10.883 -10.539 1 91.94 96 MET A O 1
ATOM 730 N N . LEU A 1 97 ? -25.438 -8.773 -10.258 1 92.75 97 LEU A N 1
ATOM 731 C CA . LEU A 1 97 ? -26.875 -8.906 -10.531 1 92.75 97 LEU A CA 1
ATOM 732 C C . LEU A 1 97 ? -27.109 -9.188 -12.016 1 92.75 97 LEU A C 1
ATOM 734 O O . LEU A 1 97 ? -28.078 -9.875 -12.367 1 92.75 97 LEU A O 1
ATOM 738 N N . THR A 1 98 ? -26.234 -8.727 -12.898 1 92.62 98 THR A N 1
ATOM 739 C CA . THR A 1 98 ? -26.484 -8.836 -14.328 1 92.62 98 THR A CA 1
ATOM 740 C C . THR A 1 98 ? -25.828 -10.086 -14.906 1 92.62 98 THR A C 1
ATOM 742 O O . THR A 1 98 ? -26.328 -10.672 -15.867 1 92.62 98 THR A O 1
ATOM 745 N N . THR A 1 99 ? -24.703 -10.531 -14.312 1 89.38 99 THR A N 1
ATOM 746 C CA . THR A 1 99 ? -23.984 -11.656 -14.898 1 89.38 99 THR A CA 1
ATOM 747 C C . THR A 1 99 ? -24.156 -12.914 -14.047 1 89.38 99 THR A C 1
ATOM 749 O O . THR A 1 99 ? -23.922 -14.023 -14.531 1 89.38 99 THR A O 1
ATOM 752 N N . ARG A 1 100 ? -24.469 -12.742 -12.758 1 87.06 100 ARG A N 1
ATOM 753 C CA . ARG A 1 100 ? -24.641 -13.82 -11.789 1 87.06 100 ARG A CA 1
ATOM 754 C C . ARG A 1 100 ? -23.375 -14.664 -11.664 1 87.06 100 ARG A C 1
ATOM 756 O O . ARG A 1 100 ? -23.453 -15.867 -11.406 1 87.06 100 ARG A O 1
ATOM 763 N N . ARG A 1 101 ? -22.266 -14.016 -11.906 1 90.88 101 ARG A N 1
ATOM 764 C CA . ARG A 1 101 ? -20.984 -14.703 -11.75 1 90.88 101 ARG A CA 1
ATOM 765 C C . ARG A 1 101 ? -20.594 -14.797 -10.273 1 90.88 101 ARG A C 1
ATOM 767 O O . ARG A 1 101 ? -20.734 -13.828 -9.531 1 90.88 101 ARG A O 1
ATOM 774 N N . ALA A 1 102 ? -20.094 -15.898 -9.875 1 92.38 102 ALA A N 1
ATOM 775 C CA . ALA A 1 102 ? -19.766 -16.188 -8.484 1 92.38 102 ALA A CA 1
ATOM 776 C C . ALA A 1 102 ? -18.672 -15.258 -7.969 1 92.38 102 ALA A C 1
ATOM 778 O O . ALA A 1 102 ? -18.656 -14.922 -6.781 1 92.38 102 ALA A O 1
ATOM 779 N N . VAL A 1 103 ? -17.844 -14.797 -8.828 1 91.81 103 VAL A N 1
ATOM 780 C CA . VAL A 1 103 ? -16.719 -13.961 -8.422 1 91.81 103 VAL A CA 1
ATOM 781 C C . VAL A 1 103 ? -17.234 -12.641 -7.859 1 91.81 103 VAL A C 1
ATOM 783 O O . VAL A 1 103 ? -16.688 -12.117 -6.887 1 91.81 103 VAL A O 1
ATOM 786 N N . TYR A 1 104 ? -18.297 -12.086 -8.445 1 93.62 104 TYR A N 1
ATOM 787 C CA . TYR A 1 104 ? -18.844 -10.82 -7.984 1 93.62 104 TYR A CA 1
ATOM 788 C C . TYR A 1 104 ? -19.641 -11 -6.691 1 93.62 104 TYR A C 1
ATOM 790 O O . TYR A 1 104 ? -19.656 -10.109 -5.84 1 93.62 104 TYR A O 1
ATOM 798 N N . ILE A 1 105 ? -20.234 -12.148 -6.496 1 94 105 ILE A N 1
ATOM 799 C CA . ILE A 1 105 ? -20.891 -12.469 -5.234 1 94 105 ILE A CA 1
ATOM 800 C C . ILE A 1 105 ? -19.859 -12.539 -4.117 1 94 105 ILE A C 1
ATOM 802 O O . ILE A 1 105 ? -20.047 -11.961 -3.045 1 94 105 ILE A O 1
ATOM 806 N N . TYR A 1 106 ? -18.812 -13.242 -4.43 1 95.38 106 TYR A N 1
ATOM 807 C CA . TYR A 1 106 ? -17.734 -13.375 -3.459 1 95.38 106 TYR A CA 1
ATOM 808 C C . TYR A 1 106 ? -17.188 -12.016 -3.055 1 95.38 106 TYR A C 1
ATOM 810 O O . TYR A 1 106 ? -17 -11.742 -1.868 1 95.38 106 TYR A O 1
ATOM 818 N N . ALA A 1 107 ? -17 -11.172 -4.074 1 94.69 107 ALA A N 1
ATOM 819 C CA . ALA A 1 107 ? -16.484 -9.828 -3.822 1 94.69 107 ALA A CA 1
ATOM 820 C C . ALA A 1 107 ? -17.422 -9.039 -2.914 1 94.69 107 ALA A C 1
ATOM 822 O O . ALA A 1 107 ? -16.969 -8.398 -1.955 1 94.69 107 ALA A O 1
ATOM 823 N N . CYS A 1 108 ? -18.641 -9.086 -3.168 1 95.12 108 CYS A N 1
ATOM 824 C CA . CYS A 1 108 ? -19.641 -8.352 -2.396 1 95.12 108 CYS A CA 1
ATOM 825 C C . CYS A 1 108 ? -19.719 -8.867 -0.963 1 95.12 108 CYS A C 1
ATOM 827 O O . CYS A 1 108 ? -19.812 -8.078 -0.02 1 95.12 108 CYS A O 1
ATOM 829 N N . VAL A 1 109 ? -19.625 -10.141 -0.832 1 95.5 109 VAL A N 1
ATOM 830 C CA . VAL A 1 109 ? -19.656 -10.742 0.496 1 95.5 109 VAL A CA 1
ATOM 831 C C . VAL A 1 109 ? -18.438 -10.32 1.298 1 95.5 109 VAL A C 1
ATOM 833 O O . VAL A 1 109 ? -18.547 -9.938 2.465 1 95.5 109 VAL A O 1
ATOM 836 N N . VAL A 1 110 ? -17.281 -10.383 0.656 1 95.69 110 VAL A N 1
ATOM 837 C CA . VAL A 1 110 ? -16.031 -10 1.317 1 95.69 110 VAL A CA 1
ATOM 838 C C . VAL A 1 110 ? -16.109 -8.547 1.767 1 95.69 110 VAL A C 1
ATOM 840 O O . VAL A 1 110 ? -15.742 -8.219 2.896 1 95.69 110 VAL A O 1
ATOM 843 N N . LEU A 1 111 ? -16.625 -7.691 0.889 1 96 111 LEU A N 1
ATOM 844 C CA . LEU A 1 111 ? -16.703 -6.27 1.198 1 96 111 LEU A CA 1
ATOM 845 C C . LEU A 1 111 ? -17.719 -6.02 2.318 1 96 111 LEU A C 1
ATOM 847 O O . LEU A 1 111 ? -17.484 -5.16 3.178 1 96 111 LEU A O 1
ATOM 851 N N . LEU A 1 112 ? -18.781 -6.754 2.334 1 93.81 112 LEU A N 1
ATOM 852 C CA . LEU A 1 112 ? -19.797 -6.625 3.387 1 93.81 112 LEU A CA 1
ATOM 853 C C . LEU A 1 112 ? -19.219 -7.059 4.734 1 93.81 112 LEU A C 1
ATOM 855 O O . LEU A 1 112 ? -19.391 -6.363 5.738 1 93.81 112 LEU A O 1
ATOM 859 N N . ILE A 1 113 ? -18.516 -8.117 4.715 1 94.88 113 ILE A N 1
ATOM 860 C CA . ILE A 1 113 ? -17.922 -8.633 5.945 1 94.88 113 ILE A CA 1
ATOM 861 C C . ILE A 1 113 ? -16.875 -7.652 6.469 1 94.88 113 ILE A C 1
ATOM 863 O O . ILE A 1 113 ? -16.844 -7.348 7.664 1 94.88 113 ILE A O 1
ATOM 867 N N . THR A 1 114 ? -16.062 -7.18 5.566 1 94.5 114 THR A N 1
ATOM 868 C CA . THR A 1 114 ? -15.008 -6.254 5.969 1 94.5 114 THR A CA 1
ATOM 869 C C . THR A 1 114 ? -15.609 -4.969 6.527 1 94.5 114 THR A C 1
ATOM 871 O O . THR A 1 114 ? -15.125 -4.438 7.531 1 94.5 114 THR A O 1
ATOM 874 N N . SER A 1 115 ? -16.641 -4.5 5.906 1 91.75 115 SER A N 1
ATOM 875 C CA . SER A 1 115 ? -17.297 -3.295 6.383 1 91.75 115 SER A CA 1
ATOM 876 C C . SER A 1 115 ? -17.938 -3.52 7.75 1 91.75 115 SER A C 1
ATOM 878 O O . SER A 1 115 ? -17.828 -2.676 8.641 1 91.75 115 SER A O 1
ATOM 880 N N . PHE A 1 116 ? -18.531 -4.621 7.891 1 91.75 116 PHE A N 1
ATOM 881 C CA . PHE A 1 116 ? -19.188 -4.949 9.148 1 91.75 116 PHE A CA 1
ATOM 882 C C . PHE A 1 116 ? -18.188 -5.078 10.281 1 91.75 116 PHE A C 1
ATOM 884 O O . PHE A 1 116 ? -18.422 -4.59 11.383 1 91.75 116 PHE A O 1
ATOM 891 N N . VAL A 1 117 ? -17.109 -5.695 10.016 1 92.06 117 VAL A N 1
ATOM 892 C CA . VAL A 1 117 ? -16.078 -5.898 11.023 1 92.06 117 VAL A CA 1
ATOM 893 C C . VAL A 1 117 ? -15.453 -4.559 11.406 1 92.06 117 VAL A C 1
ATOM 895 O O . VAL A 1 117 ? -15.234 -4.285 12.586 1 92.06 117 VAL A O 1
ATOM 898 N N . ASN A 1 118 ? -15.219 -3.732 10.398 1 92.31 118 ASN A N 1
ATOM 899 C CA . ASN A 1 118 ? -14.617 -2.438 10.68 1 92.31 118 ASN A CA 1
ATOM 900 C C . ASN A 1 118 ? -15.555 -1.54 11.477 1 92.31 118 ASN A C 1
ATOM 902 O O . ASN A 1 118 ? -15.172 -0.991 12.508 1 92.31 118 ASN A O 1
ATOM 906 N N . GLU A 1 119 ? -16.75 -1.435 11.07 1 88.25 119 GLU A N 1
ATOM 907 C CA . GLU A 1 119 ? -17.734 -0.557 11.703 1 88.25 119 GLU A CA 1
ATOM 908 C C . GLU A 1 119 ? -18.188 -1.119 13.047 1 88.25 119 GLU A C 1
ATOM 910 O O . GLU A 1 119 ? -18.406 -0.367 14 1 88.25 119 GLU A O 1
ATOM 915 N N . GLY A 1 120 ? -18.297 -2.375 13.117 1 88.25 120 GLY A N 1
ATOM 916 C CA . GLY A 1 120 ? -18.875 -3.002 14.297 1 88.25 120 GLY A CA 1
ATOM 917 C C . GLY A 1 120 ? -17.828 -3.346 15.359 1 88.25 120 GLY A C 1
ATOM 918 O O . GLY A 1 120 ? -18.156 -3.449 16.547 1 88.25 120 GLY A O 1
ATOM 919 N N . LEU A 1 121 ? -16.625 -3.5 14.906 1 89.06 121 LEU A N 1
ATOM 920 C CA . LEU A 1 121 ? -15.641 -3.984 15.867 1 89.06 121 LEU A CA 1
ATOM 921 C C . LEU A 1 121 ? -14.492 -2.988 16.016 1 89.06 121 LEU A C 1
ATOM 923 O O . LEU A 1 121 ? -14.32 -2.391 17.078 1 89.06 121 LEU A O 1
ATOM 927 N N . PHE A 1 122 ? -13.789 -2.648 14.977 1 90 122 PHE A N 1
ATOM 928 C CA . PHE A 1 122 ? -12.555 -1.871 15.078 1 90 122 PHE A CA 1
ATOM 929 C C . PHE A 1 122 ? -12.859 -0.431 15.477 1 90 122 PHE A C 1
ATOM 931 O O . PHE A 1 122 ? -12.203 0.123 16.359 1 90 122 PHE A O 1
ATOM 938 N N . LYS A 1 123 ? -13.812 0.146 14.859 1 89 123 LYS A N 1
ATOM 939 C CA . LYS A 1 123 ? -14.125 1.54 15.164 1 89 123 LYS A CA 1
ATOM 940 C C . LYS A 1 123 ? -14.648 1.69 16.594 1 89 123 LYS A C 1
ATOM 942 O O . LYS A 1 123 ? -14.406 2.711 17.234 1 89 123 LYS A O 1
ATOM 947 N N . ARG A 1 124 ? -15.258 0.721 17.062 1 86.38 124 ARG A N 1
ATOM 948 C CA . ARG A 1 124 ? -15.742 0.736 18.438 1 86.38 124 ARG A CA 1
ATOM 949 C C . ARG A 1 124 ? -14.602 0.504 19.422 1 86.38 124 ARG A C 1
ATOM 951 O O . ARG A 1 124 ? -14.57 1.1 20.5 1 86.38 124 ARG A O 1
ATOM 958 N N . LEU A 1 125 ? -13.695 -0.275 19.047 1 88.81 125 LEU A N 1
ATOM 959 C CA . LEU A 1 125 ? -12.562 -0.615 19.906 1 88.81 125 LEU A CA 1
ATOM 960 C C . LEU A 1 125 ? -11.594 0.56 20.031 1 88.81 125 LEU A C 1
ATOM 962 O O . LEU A 1 125 ? -11.094 0.845 21.109 1 88.81 125 LEU A O 1
ATOM 966 N N . PHE A 1 126 ? -11.312 1.24 18.953 1 89.19 126 PHE A N 1
ATOM 967 C CA . PHE A 1 126 ? -10.336 2.324 18.969 1 89.19 126 PHE A CA 1
ATOM 968 C C . PHE A 1 126 ? -11 3.645 19.328 1 89.19 126 PHE A C 1
ATOM 970 O O . PHE A 1 126 ? -10.461 4.422 20.125 1 89.19 126 PHE A O 1
ATOM 977 N N . GLY A 1 127 ? -12.102 3.945 18.75 1 87.19 127 GLY A N 1
ATOM 978 C CA . GLY A 1 127 ? -12.922 5.102 19.078 1 87.19 127 GLY A CA 1
ATOM 979 C C . GLY A 1 127 ? -12.219 6.422 18.844 1 87.19 127 GLY A C 1
ATOM 980 O O . GLY A 1 127 ? -12.547 7.426 19.484 1 87.19 127 GLY A O 1
ATOM 981 N N . GLN A 1 128 ? -11.133 6.422 18.094 1 91.38 128 GLN A N 1
ATOM 982 C CA . GLN A 1 128 ? -10.398 7.656 17.812 1 91.38 128 GLN A CA 1
ATOM 983 C C . GLN A 1 128 ? -11.203 8.578 16.906 1 91.38 128 GLN A C 1
ATOM 985 O O . GLN A 1 128 ? -11.734 8.148 15.875 1 91.38 128 GLN A O 1
ATOM 990 N N . ALA A 1 129 ? -11.211 9.797 17.312 1 91.94 129 ALA A N 1
ATOM 991 C CA . ALA A 1 129 ? -12.016 10.781 16.578 1 91.94 129 ALA A CA 1
ATOM 992 C C . ALA A 1 129 ? -11.344 11.164 15.266 1 91.94 129 ALA A C 1
ATOM 994 O O . ALA A 1 129 ? -10.125 11.062 15.125 1 91.94 129 ALA A O 1
ATOM 995 N N . ARG A 1 130 ? -12.141 11.602 14.328 1 93.5 130 ARG A N 1
ATOM 996 C CA . ARG A 1 130 ? -11.664 12.203 13.086 1 93.5 130 ARG A CA 1
ATOM 997 C C . ARG A 1 130 ? -11.102 13.594 13.336 1 93.5 130 ARG A C 1
ATOM 999 O O . ARG A 1 130 ? -11.289 14.164 14.414 1 93.5 130 ARG A O 1
ATOM 1006 N N . PRO A 1 131 ? -10.367 14.07 12.32 1 90.5 131 PRO A N 1
ATOM 1007 C CA . PRO A 1 131 ? -10.008 15.484 12.422 1 90.5 131 PRO A CA 1
ATOM 1008 C C . PRO A 1 131 ? -11.219 16.391 12.578 1 90.5 131 PRO A C 1
ATOM 1010 O O . PRO A 1 131 ? -12.273 16.141 11.992 1 90.5 131 PRO A O 1
ATOM 1013 N N . PRO A 1 132 ? -11.047 17.469 13.359 1 86.62 132 PRO A N 1
ATOM 1014 C CA . PRO A 1 132 ? -12.172 18.375 13.609 1 86.62 132 PRO A CA 1
ATOM 1015 C C . PRO A 1 132 ? -12.711 19.016 12.336 1 86.62 132 PRO A C 1
ATOM 1017 O O . PRO A 1 132 ? -13.859 19.453 12.297 1 86.62 132 PRO A O 1
ATOM 1020 N N . GLN A 1 133 ? -11.93 19.016 11.289 1 87.31 133 GLN A N 1
ATOM 1021 C CA . GLN A 1 133 ? -12.312 19.656 10.039 1 87.31 133 GLN A CA 1
ATOM 1022 C C . GLN A 1 133 ? -13.242 18.766 9.227 1 87.31 133 GLN A C 1
ATOM 1024 O O . GLN A 1 133 ? -13.852 19.219 8.25 1 87.31 133 GLN A O 1
ATOM 1029 N N . SER A 1 134 ? -13.352 17.562 9.688 1 92.62 134 SER A N 1
ATOM 1030 C CA . SER A 1 134 ? -14.188 16.609 8.953 1 92.62 134 SER A CA 1
ATOM 1031 C C . SER A 1 134 ? -15.664 16.891 9.195 1 92.62 134 SER A C 1
ATOM 1033 O O . SER A 1 134 ? -16.078 17.172 10.32 1 92.62 134 SER A O 1
ATOM 1035 N N . ALA A 1 135 ? -16.453 16.797 8.156 1 92.56 135 ALA A N 1
ATOM 1036 C CA . ALA A 1 135 ? -17.906 16.906 8.273 1 92.56 135 ALA A CA 1
ATOM 1037 C C . ALA A 1 135 ? -18.531 15.547 8.547 1 92.56 135 ALA A C 1
ATOM 1039 O O . ALA A 1 135 ? -19.75 15.453 8.758 1 92.56 135 ALA A O 1
ATOM 1040 N N . CYS A 1 136 ? -17.688 14.469 8.539 1 92.31 136 CYS A N 1
ATOM 1041 C CA . CYS A 1 136 ? -18.188 13.109 8.734 1 92.31 136 CYS A CA 1
ATOM 1042 C C . CYS A 1 136 ? -18.344 12.797 10.219 1 92.31 136 CYS A C 1
ATOM 1044 O O . CYS A 1 136 ? -17.531 13.242 11.039 1 92.31 136 CYS A O 1
ATOM 1046 N N . GLU A 1 137 ? -19.344 11.992 10.438 1 88.56 137 GLU A N 1
ATOM 1047 C CA . GLU A 1 137 ? -19.625 11.609 11.82 1 88.56 137 GLU A CA 1
ATOM 1048 C C . GLU A 1 137 ? -19.016 10.258 12.156 1 88.56 137 GLU A C 1
ATOM 1050 O O . GLU A 1 137 ? -18.641 9.5 11.258 1 88.56 137 GLU A O 1
ATOM 1055 N N . GLY A 1 138 ? -18.812 10.094 13.508 1 88.62 138 GLY A N 1
ATOM 1056 C CA . GLY A 1 138 ? -18.359 8.797 13.977 1 88.62 138 GLY A CA 1
ATOM 1057 C C . GLY A 1 138 ? -16.859 8.695 14.109 1 88.62 138 GLY A C 1
ATOM 1058 O O . GLY A 1 138 ? -16.125 9.617 13.719 1 88.62 138 GLY A O 1
ATOM 1059 N N . PRO A 1 139 ? -16.469 7.594 14.68 1 92.44 139 PRO A N 1
ATOM 1060 C CA . PRO A 1 139 ? -15.039 7.391 14.852 1 92.44 139 PRO A CA 1
ATOM 1061 C C . PRO A 1 139 ? -14.305 7.207 13.523 1 92.44 139 PRO A C 1
ATOM 1063 O O . PRO A 1 139 ? -14.891 6.742 12.547 1 92.44 139 PRO A O 1
ATOM 1066 N N . GLY A 1 140 ? -12.984 7.582 13.555 1 94 140 GLY A N 1
ATOM 1067 C CA . GLY A 1 140 ? -12.234 7.598 12.305 1 94 140 GLY A CA 1
ATOM 1068 C C . GLY A 1 140 ? -11.266 6.441 12.18 1 94 140 GLY A C 1
ATOM 1069 O O . GLY A 1 140 ? -10.797 6.133 11.078 1 94 140 GLY A O 1
ATOM 1070 N N . MET A 1 141 ? -10.945 5.727 13.211 1 94.44 141 MET A N 1
ATOM 1071 C CA . MET A 1 141 ? -9.898 4.711 13.203 1 94.44 141 MET A CA 1
ATOM 1072 C C . MET A 1 141 ? -10.5 3.309 13.211 1 94.44 141 MET A C 1
ATOM 1074 O O . MET A 1 141 ? -11.25 2.955 14.117 1 94.44 141 MET A O 1
ATOM 1078 N N . PRO A 1 142 ? -10.156 2.496 12.305 1 95.31 142 PRO A N 1
ATOM 1079 C CA . PRO A 1 142 ? -9.375 2.822 11.102 1 95.31 142 PRO A CA 1
ATOM 1080 C C . PRO A 1 142 ? -10.242 3.371 9.969 1 95.31 142 PRO A C 1
ATOM 1082 O O . PRO A 1 142 ? -11.469 3.25 10.016 1 95.31 142 PRO A O 1
ATOM 1085 N N . SER A 1 143 ? -9.656 4.008 9.031 1 96.38 143 SER A N 1
ATOM 1086 C CA . SER A 1 143 ? -10.391 4.523 7.883 1 96.38 143 SER A CA 1
ATOM 1087 C C . SER A 1 143 ? -11.047 3.396 7.098 1 96.38 143 SER A C 1
ATOM 1089 O O . SER A 1 143 ? -10.367 2.559 6.504 1 96.38 143 SER A O 1
ATOM 1091 N N . GLY A 1 144 ? -12.336 3.41 7.035 1 96.25 144 GLY A N 1
ATOM 1092 C CA . GLY A 1 144 ? -13.07 2.398 6.293 1 96.25 144 GLY A CA 1
ATOM 1093 C C . GLY A 1 144 ? -12.836 2.463 4.797 1 96.25 144 GLY A C 1
ATOM 1094 O O . GLY A 1 144 ? -12.766 1.429 4.129 1 96.25 144 GLY A O 1
ATOM 1095 N N . HIS A 1 145 ? -12.75 3.672 4.258 1 96.81 145 HIS A N 1
ATOM 1096 C CA . HIS A 1 145 ? -12.461 3.828 2.836 1 96.81 145 HIS A CA 1
ATOM 1097 C C . HIS A 1 145 ? -11.109 3.213 2.479 1 96.81 145 HIS A C 1
ATOM 1099 O O . HIS A 1 145 ? -10.969 2.59 1.424 1 96.81 145 HIS A O 1
ATOM 1105 N N . CYS A 1 146 ? -10.211 3.371 3.33 1 96.69 146 CYS A N 1
ATOM 1106 C CA . CYS A 1 146 ? -8.891 2.803 3.084 1 96.69 146 CYS A CA 1
ATOM 1107 C C . CYS A 1 146 ? -8.922 1.283 3.193 1 96.69 146 CYS A C 1
ATOM 1109 O O . CYS A 1 146 ? -8.234 0.589 2.441 1 96.69 146 CYS A O 1
ATOM 1111 N N . ILE A 1 147 ? -9.672 0.773 4.133 1 97.19 147 ILE A N 1
ATOM 1112 C CA . ILE A 1 147 ? -9.82 -0.675 4.238 1 97.19 147 ILE A CA 1
ATOM 1113 C C . ILE A 1 147 ? -10.453 -1.224 2.959 1 97.19 147 ILE A C 1
ATOM 1115 O O . ILE A 1 147 ? -9.938 -2.172 2.363 1 97.19 147 ILE A O 1
ATOM 1119 N N . THR A 1 148 ? -11.531 -0.601 2.562 1 97.25 148 THR A N 1
ATOM 1120 C CA . THR A 1 148 ? -12.234 -1.063 1.37 1 97.25 148 THR A CA 1
ATOM 1121 C C . THR A 1 148 ? -11.328 -0.992 0.145 1 97.25 148 THR A C 1
ATOM 1123 O O . THR A 1 148 ? -11.227 -1.955 -0.617 1 97.25 148 THR A O 1
ATOM 1126 N N . SER A 1 149 ? -10.695 0.101 -0.023 1 97.25 149 SER A N 1
ATOM 1127 C CA . SER A 1 149 ? -9.797 0.27 -1.158 1 97.25 149 SER A CA 1
ATOM 1128 C C . SER A 1 149 ? -8.633 -0.718 -1.095 1 97.25 149 SER A C 1
ATOM 1130 O O . SER A 1 149 ? -8.211 -1.256 -2.121 1 97.25 149 SER A O 1
ATOM 1132 N N . GLY A 1 150 ? -8.109 -0.949 0.047 1 96.25 150 GLY A N 1
ATOM 1133 C CA . GLY A 1 150 ? -7.023 -1.898 0.224 1 96.25 150 GLY A CA 1
ATOM 1134 C C . GLY A 1 150 ? -7.414 -3.324 -0.114 1 96.25 150 GLY A C 1
ATOM 1135 O O . GLY A 1 150 ? -6.66 -4.039 -0.777 1 96.25 150 GLY A O 1
ATOM 1136 N N . VAL A 1 151 ? -8.547 -3.715 0.365 1 97.06 151 VAL A N 1
ATOM 1137 C CA . VAL A 1 151 ? -9.047 -5.059 0.089 1 97.06 151 VAL A CA 1
ATOM 1138 C C . VAL A 1 151 ? -9.195 -5.254 -1.418 1 97.06 151 VAL A C 1
ATOM 1140 O O . VAL A 1 151 ? -8.719 -6.25 -1.971 1 97.06 151 VAL A O 1
ATOM 1143 N N . LEU A 1 152 ? -9.82 -4.289 -2.041 1 96.56 152 LEU A N 1
ATOM 1144 C CA . LEU A 1 152 ? -10.062 -4.391 -3.477 1 96.56 152 LEU A CA 1
ATOM 1145 C C . LEU A 1 152 ? -8.75 -4.336 -4.25 1 96.56 152 LEU A C 1
ATOM 1147 O O . LEU A 1 152 ? -8.539 -5.121 -5.18 1 96.56 152 LEU A O 1
ATOM 1151 N N . CYS A 1 153 ? -7.922 -3.447 -3.846 1 95.31 153 CYS A N 1
ATOM 1152 C CA . CYS A 1 153 ? -6.621 -3.303 -4.484 1 95.31 153 CYS A CA 1
ATOM 1153 C C . CYS A 1 153 ? -5.836 -4.609 -4.43 1 95.31 153 CYS A C 1
ATOM 1155 O O . CYS A 1 153 ? -5.418 -5.129 -5.465 1 95.31 153 CYS A O 1
ATOM 1157 N N . THR A 1 154 ? -5.738 -5.176 -3.273 1 94.25 154 THR A N 1
ATOM 1158 C CA . THR A 1 154 ? -4.934 -6.375 -3.066 1 94.25 154 THR A CA 1
ATOM 1159 C C . THR A 1 154 ? -5.59 -7.586 -3.725 1 94.25 154 THR A C 1
ATOM 1161 O O . THR A 1 154 ? -4.914 -8.391 -4.367 1 94.25 154 THR A O 1
ATOM 1164 N N . TRP A 1 155 ? -6.875 -7.715 -3.572 1 94 155 TRP A N 1
ATOM 1165 C CA . TRP A 1 155 ? -7.582 -8.852 -4.152 1 94 155 TRP A CA 1
ATOM 1166 C C . TRP A 1 155 ? -7.473 -8.844 -5.672 1 94 155 TRP A C 1
ATOM 1168 O O . TRP A 1 155 ? -7.117 -9.852 -6.281 1 94 155 TRP A O 1
ATOM 1178 N N . PHE A 1 156 ? -7.75 -7.676 -6.301 1 93.44 156 PHE A N 1
ATOM 1179 C CA . PHE A 1 156 ? -7.637 -7.555 -7.75 1 93.44 156 PHE A CA 1
ATOM 1180 C C . PHE A 1 156 ? -6.207 -7.824 -8.203 1 93.44 156 PHE A C 1
ATOM 1182 O O . PHE A 1 156 ? -5.988 -8.461 -9.234 1 93.44 156 PHE A O 1
ATOM 1189 N N . PHE A 1 157 ? -5.352 -7.328 -7.438 1 92.56 157 PHE A N 1
ATOM 1190 C CA . PHE A 1 157 ? -3.932 -7.48 -7.73 1 92.56 157 PHE A CA 1
ATOM 1191 C C . PHE A 1 157 ? -3.529 -8.945 -7.723 1 92.56 157 PHE A C 1
ATOM 1193 O O . PHE A 1 157 ? -2.93 -9.438 -8.68 1 92.56 157 PHE A O 1
ATOM 1200 N N . LEU A 1 158 ? -3.904 -9.656 -6.734 1 91.19 158 LEU A N 1
ATOM 1201 C CA . LEU A 1 158 ? -3.523 -11.055 -6.582 1 91.19 158 LEU A CA 1
ATOM 1202 C C . LEU A 1 158 ? -4.242 -11.93 -7.598 1 91.19 158 LEU A C 1
ATOM 1204 O O . LEU A 1 158 ? -3.664 -12.883 -8.125 1 91.19 158 LEU A O 1
ATOM 1208 N N . GLU A 1 159 ? -5.469 -11.594 -7.875 1 90.19 159 GLU A N 1
ATOM 1209 C CA . GLU A 1 159 ? -6.195 -12.328 -8.906 1 90.19 159 GLU A CA 1
ATOM 1210 C C . GLU A 1 159 ? -5.543 -12.156 -10.273 1 90.19 159 GLU A C 1
ATOM 1212 O O . GLU A 1 159 ? -5.488 -13.102 -11.07 1 90.19 159 GLU A O 1
ATOM 1217 N N . SER A 1 160 ? -5.109 -10.977 -10.539 1 88.75 160 SER A N 1
ATOM 1218 C CA . SER A 1 160 ? -4.422 -10.711 -11.797 1 88.75 160 SER A CA 1
ATOM 1219 C C . SER A 1 160 ? -3.121 -11.5 -11.891 1 88.75 160 SER A C 1
ATOM 1221 O O . SER A 1 160 ? -2.816 -12.078 -12.938 1 88.75 160 SER A O 1
ATOM 1223 N N . THR A 1 161 ? -2.438 -11.555 -10.859 1 87.12 161 THR A N 1
ATOM 1224 C CA . THR A 1 161 ? -1.171 -12.281 -10.82 1 87.12 161 THR A CA 1
ATOM 1225 C C . THR A 1 161 ? -1.401 -13.781 -10.961 1 87.12 161 THR A C 1
ATOM 1227 O O . THR A 1 161 ? -0.67 -14.461 -11.688 1 87.12 161 THR A O 1
ATOM 1230 N N . ALA A 1 162 ? -2.393 -14.281 -10.289 1 86.06 162 ALA A N 1
ATOM 1231 C CA . ALA A 1 162 ? -2.73 -15.695 -10.383 1 86.06 162 ALA A CA 1
ATOM 1232 C C . ALA A 1 162 ? -3.119 -16.078 -11.812 1 86.06 162 ALA A C 1
ATOM 1234 O O . ALA A 1 162 ? -2.736 -17.141 -12.305 1 86.06 162 ALA A O 1
ATOM 1235 N N . LEU A 1 163 ? -3.887 -15.195 -12.367 1 84.5 163 LEU A N 1
ATOM 1236 C CA . LEU A 1 163 ? -4.27 -15.43 -13.75 1 84.5 163 LEU A CA 1
ATOM 1237 C C . LEU A 1 163 ? -3.043 -15.453 -14.656 1 84.5 163 LEU A C 1
ATOM 1239 O O . LEU A 1 163 ? -2.934 -16.312 -15.539 1 84.5 163 LEU A O 1
ATOM 1243 N N . PHE A 1 164 ? -2.154 -14.586 -14.453 1 83.88 164 PHE A N 1
ATOM 1244 C CA . PHE A 1 164 ? -0.903 -14.516 -15.203 1 83.88 164 PHE A CA 1
ATOM 1245 C C . PHE A 1 164 ? -0.094 -15.797 -15.023 1 83.88 164 PHE A C 1
ATOM 1247 O O . PHE A 1 164 ? 0.38 -16.375 -16 1 83.88 164 PHE A O 1
ATOM 1254 N N . LEU A 1 165 ? -0.024 -16.281 -13.828 1 81.69 165 LEU A N 1
ATOM 1255 C CA . LEU A 1 165 ? 0.771 -17.469 -13.523 1 81.69 165 LEU A CA 1
ATOM 1256 C C . LEU A 1 165 ? 0.103 -18.719 -14.07 1 81.69 165 LEU A C 1
ATOM 1258 O O . LEU A 1 165 ? 0.785 -19.656 -14.5 1 81.69 165 LEU A O 1
ATOM 1262 N N . SER A 1 166 ? -1.165 -18.781 -14.023 1 78.62 166 SER A N 1
ATOM 1263 C CA . SER A 1 166 ? -1.91 -19.938 -14.484 1 78.62 166 SER A CA 1
ATOM 1264 C C . SER A 1 166 ? -1.881 -20.047 -16 1 78.62 166 SER A C 1
ATOM 1266 O O . SER A 1 166 ? -2.025 -21.141 -16.562 1 78.62 166 SER A O 1
ATOM 1268 N N . SER A 1 167 ? -1.86 -18.938 -16.703 1 72.06 167 SER A N 1
ATOM 1269 C CA . SER A 1 167 ? -1.877 -18.922 -18.156 1 72.06 167 SER A CA 1
ATOM 1270 C C . SER A 1 167 ? -0.499 -19.234 -18.734 1 72.06 167 SER A C 1
ATOM 1272 O O . SER A 1 167 ? -0.263 -19.062 -19.922 1 72.06 167 SER A O 1
ATOM 1274 N N . GLY A 1 168 ? 0.367 -19.828 -18 1 65 168 GLY A N 1
ATOM 1275 C CA . GLY A 1 168 ? 1.675 -20.234 -18.484 1 65 168 GLY A CA 1
ATOM 1276 C C . GLY A 1 168 ? 2.729 -19.156 -18.328 1 65 168 GLY A C 1
ATOM 1277 O O . GLY A 1 168 ? 3.834 -19.281 -18.859 1 65 168 GLY A O 1
ATOM 1278 N N . GLY A 1 169 ? 2.371 -18.156 -17.453 1 57.25 169 GLY A N 1
ATOM 1279 C CA . GLY A 1 169 ? 3.344 -17.094 -17.234 1 57.25 169 GLY A CA 1
ATOM 1280 C C . GLY A 1 169 ? 3.691 -16.312 -18.484 1 57.25 169 GLY A C 1
ATOM 1281 O O . GLY A 1 169 ? 2.803 -15.906 -19.234 1 57.25 169 GLY A O 1
ATOM 1282 N N . ALA A 1 170 ? 4.938 -16.078 -18.844 1 55.56 170 ALA A N 1
ATOM 1283 C CA . ALA A 1 170 ? 5.453 -15.312 -19.969 1 55.56 170 ALA A CA 1
ATOM 1284 C C . ALA A 1 170 ? 5.379 -16.125 -21.266 1 55.56 170 ALA A C 1
ATOM 1286 O O . ALA A 1 170 ? 5.605 -15.586 -22.344 1 55.56 170 ALA A O 1
ATOM 1287 N N . SER A 1 171 ? 5.066 -17.406 -21.188 1 56.22 171 SER A N 1
ATOM 1288 C CA . SER A 1 171 ? 5.148 -18.203 -22.406 1 56.22 171 SER A CA 1
ATOM 1289 C C . SER A 1 171 ? 4.219 -17.656 -23.484 1 56.22 171 SER A C 1
ATOM 1291 O O . SER A 1 171 ? 4.387 -17.969 -24.672 1 56.22 171 SER A O 1
ATOM 1293 N N . THR A 1 172 ? 3.301 -16.844 -23.016 1 56.47 172 THR A N 1
ATOM 1294 C CA . THR A 1 172 ? 2.471 -16.203 -24.031 1 56.47 172 THR A CA 1
ATOM 1295 C C . THR A 1 172 ? 2.594 -14.688 -23.953 1 56.47 172 THR A C 1
ATOM 1297 O O . THR A 1 172 ? 2.285 -14.086 -22.922 1 56.47 172 THR A O 1
ATOM 1300 N N . SER A 1 173 ? 3.514 -14.062 -24.797 1 54.59 173 SER A N 1
ATOM 1301 C CA . SER A 1 173 ? 3.988 -12.688 -24.906 1 54.59 173 SER A CA 1
ATOM 1302 C C . SER A 1 173 ? 2.969 -11.703 -24.344 1 54.59 173 SER A C 1
ATOM 1304 O O . SER A 1 173 ? 3.334 -10.758 -23.656 1 54.59 173 SER A O 1
ATOM 1306 N N . GLY A 1 174 ? 1.657 -12.062 -24.5 1 63.69 174 GLY A N 1
ATOM 1307 C CA . GLY A 1 174 ? 0.622 -11.086 -24.219 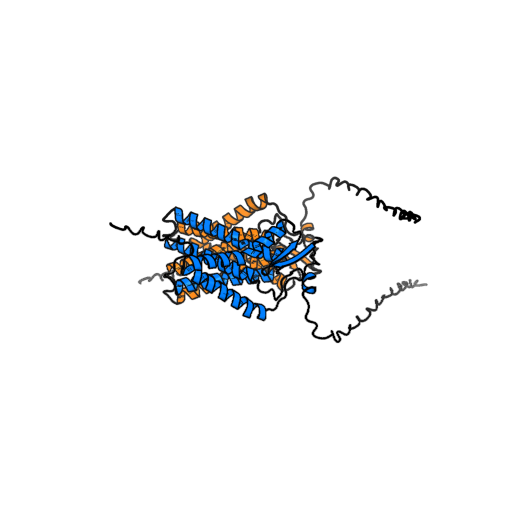1 63.69 174 GLY A CA 1
ATOM 1308 C C . GLY A 1 174 ? 0.162 -11.109 -22.766 1 63.69 174 GLY A C 1
ATOM 1309 O O . GLY A 1 174 ? -0.39 -10.125 -22.266 1 63.69 174 GLY A O 1
ATOM 1310 N N . ASN A 1 175 ? 0.793 -11.992 -22.062 1 79.25 175 ASN A N 1
ATOM 1311 C CA . ASN A 1 175 ? 0.247 -12.227 -20.719 1 79.25 175 ASN A CA 1
ATOM 1312 C C . ASN A 1 175 ? 0.859 -11.281 -19.688 1 79.25 175 ASN A C 1
ATOM 1314 O O . ASN A 1 175 ? 0.148 -10.727 -18.859 1 79.25 175 ASN A O 1
ATOM 1318 N N . VAL A 1 176 ? 2.152 -10.883 -20.047 1 80.81 176 VAL A N 1
ATOM 1319 C CA . VAL A 1 176 ? 2.828 -10.031 -19.078 1 80.81 176 VAL A CA 1
ATOM 1320 C C . VAL A 1 176 ? 2.334 -8.594 -19.219 1 80.81 176 VAL A C 1
ATOM 1322 O O . VAL A 1 176 ? 2.098 -7.902 -18.219 1 80.81 176 VAL A O 1
ATOM 1325 N N . GLN A 1 177 ? 2.203 -8.188 -20.453 1 84.62 177 GLN A N 1
ATOM 1326 C CA . GLN A 1 177 ? 1.712 -6.836 -20.719 1 84.62 177 GLN A CA 1
ATOM 1327 C C . GLN A 1 177 ? 0.315 -6.633 -20.141 1 84.62 177 GLN A C 1
ATOM 1329 O O . GLN A 1 177 ? 0.029 -5.594 -19.531 1 84.62 177 GLN A O 1
ATOM 1334 N N . GLU A 1 178 ? -0.529 -7.582 -20.297 1 86.81 178 GLU A N 1
ATOM 1335 C CA . GLU A 1 178 ? -1.888 -7.504 -19.766 1 86.81 178 GLU A CA 1
ATOM 1336 C C . GLU A 1 178 ? -1.882 -7.414 -18.234 1 86.81 178 GLU A C 1
ATOM 1338 O O . GLU A 1 178 ? -2.639 -6.637 -17.656 1 86.81 178 GLU A O 1
ATOM 1343 N N . MET A 1 179 ? -1.051 -8.172 -17.688 1 86.88 179 MET A N 1
ATOM 1344 C CA . MET A 1 179 ? -0.942 -8.156 -16.234 1 86.88 179 MET A CA 1
ATOM 1345 C C . MET A 1 179 ? -0.482 -6.785 -15.742 1 86.88 179 MET A C 1
ATOM 1347 O O . MET A 1 179 ? -1.048 -6.238 -14.797 1 86.88 179 MET A O 1
ATOM 1351 N N . LEU A 1 180 ? 0.483 -6.184 -16.438 1 86.69 180 LEU A N 1
ATOM 1352 C CA . LEU A 1 180 ? 1.048 -4.902 -16.031 1 86.69 180 LEU A CA 1
ATOM 1353 C C . LEU A 1 180 ? 0.03 -3.779 -16.203 1 86.69 180 LEU A C 1
ATOM 1355 O O . LEU A 1 180 ? -0.038 -2.865 -15.383 1 86.69 180 LEU A O 1
ATOM 1359 N N . ILE A 1 181 ? -0.724 -3.896 -17.188 1 90.31 181 ILE A N 1
ATOM 1360 C CA . ILE A 1 181 ? -1.769 -2.906 -17.422 1 90.31 181 ILE A CA 1
ATOM 1361 C C . ILE A 1 181 ? -2.811 -2.98 -16.312 1 90.31 181 ILE A C 1
ATOM 1363 O O . ILE A 1 181 ? -3.227 -1.952 -15.766 1 90.31 181 ILE A O 1
ATOM 1367 N N . ARG A 1 182 ? -3.195 -4.184 -15.922 1 90.75 182 ARG A N 1
ATOM 1368 C CA . ARG A 1 182 ? -4.156 -4.355 -14.836 1 90.75 182 ARG A CA 1
ATOM 1369 C C . ARG A 1 182 ? -3.602 -3.805 -13.523 1 90.75 182 ARG A C 1
ATOM 1371 O O . ARG A 1 182 ? -4.309 -3.115 -12.781 1 90.75 182 ARG A O 1
ATOM 1378 N N . ILE A 1 183 ? -2.391 -4.051 -13.367 1 89.19 183 ILE A N 1
ATOM 1379 C CA . ILE A 1 183 ? -1.754 -3.607 -12.133 1 89.19 183 ILE A CA 1
ATOM 1380 C C . ILE A 1 183 ? -1.71 -2.08 -12.094 1 89.19 183 ILE A C 1
ATOM 1382 O O . ILE A 1 183 ? -1.994 -1.472 -11.062 1 89.19 183 ILE A O 1
ATOM 1386 N N . LEU A 1 184 ? -1.368 -1.499 -13.195 1 89.88 184 LEU A N 1
ATOM 1387 C CA . LEU A 1 184 ? -1.321 -0.043 -13.273 1 89.88 184 LEU A CA 1
ATOM 1388 C C . LEU A 1 184 ? -2.697 0.561 -13.016 1 89.88 184 LEU A C 1
ATOM 1390 O O . LEU A 1 184 ? -2.82 1.541 -12.281 1 89.88 184 LEU A O 1
ATOM 1394 N N . ILE A 1 185 ? -3.67 -0.028 -13.562 1 92.81 185 ILE A N 1
ATOM 1395 C CA . ILE A 1 185 ? -5.035 0.451 -13.375 1 92.81 185 ILE A CA 1
ATOM 1396 C C . ILE A 1 185 ? -5.422 0.343 -11.906 1 92.81 185 ILE A C 1
ATOM 1398 O O . ILE A 1 185 ? -5.98 1.281 -11.336 1 92.81 185 ILE A O 1
ATOM 1402 N N . ILE A 1 186 ? -5.07 -0.786 -11.305 1 94.81 186 ILE A N 1
ATOM 1403 C CA . ILE A 1 186 ? -5.391 -1.037 -9.906 1 94.81 186 ILE A CA 1
ATOM 1404 C C . ILE A 1 186 ? -4.703 0.005 -9.023 1 94.81 186 ILE A C 1
ATOM 1406 O O . ILE A 1 186 ? -5.336 0.601 -8.148 1 94.81 186 ILE A O 1
ATOM 1410 N N . LEU A 1 187 ? -3.496 0.347 -9.281 1 91.94 187 LEU A N 1
ATOM 1411 C CA . LEU A 1 187 ? -2.721 1.285 -8.477 1 91.94 187 LEU A CA 1
ATOM 1412 C C . LEU A 1 187 ? -3.234 2.709 -8.656 1 91.94 187 LEU A C 1
ATOM 1414 O O . LEU A 1 187 ? -3.293 3.48 -7.695 1 91.94 187 LEU A O 1
ATOM 1418 N N . VAL A 1 188 ? -3.615 3.008 -9.867 1 91.75 188 VAL A N 1
ATOM 1419 C CA . VAL A 1 188 ? -4.082 4.355 -10.172 1 91.75 188 VAL A CA 1
ATOM 1420 C C . VAL A 1 188 ? -5.449 4.586 -9.539 1 91.75 188 VAL A C 1
ATOM 1422 O O . VAL A 1 188 ? -5.738 5.68 -9.047 1 91.75 188 VAL A O 1
ATOM 1425 N N . VAL A 1 189 ? -6.25 3.588 -9.523 1 94.94 189 VAL A N 1
ATOM 1426 C CA . VAL A 1 189 ? -7.625 3.723 -9.047 1 94.94 189 VAL A CA 1
ATOM 1427 C C . VAL A 1 189 ? -7.641 3.719 -7.516 1 94.94 189 VAL A C 1
ATOM 1429 O O . VAL A 1 189 ? -8.258 4.582 -6.895 1 94.94 189 VAL A O 1
ATOM 1432 N N . PHE A 1 190 ? -6.875 2.828 -6.918 1 96.38 190 PHE A N 1
ATOM 1433 C CA . PHE A 1 190 ? -7.027 2.627 -5.484 1 96.38 190 PHE A CA 1
ATOM 1434 C C . PHE A 1 190 ? -5.898 3.307 -4.719 1 96.38 190 PHE A C 1
ATOM 1436 O O . PHE A 1 190 ? -6.066 3.686 -3.559 1 96.38 190 PHE A O 1
ATOM 1443 N N . GLY A 1 191 ? -4.793 3.549 -5.301 1 92.94 191 GLY A N 1
ATOM 1444 C CA . GLY A 1 191 ? -3.598 4.09 -4.672 1 92.94 191 GLY A CA 1
ATOM 1445 C C . GLY A 1 191 ? -3.814 5.461 -4.062 1 92.94 191 GLY A C 1
ATOM 1446 O O . GLY A 1 191 ? -3.365 5.727 -2.945 1 92.94 191 GLY A O 1
ATOM 1447 N N . PRO A 1 192 ? -4.52 6.301 -4.73 1 94.38 192 PRO A N 1
ATOM 1448 C CA . PRO A 1 192 ? -4.652 7.676 -4.246 1 94.38 192 PRO A CA 1
ATOM 1449 C C . PRO A 1 192 ? -5.707 7.816 -3.15 1 94.38 192 PRO A C 1
ATOM 1451 O O . PRO A 1 192 ? -5.855 8.891 -2.57 1 94.38 192 PRO A O 1
ATOM 1454 N N . VAL A 1 193 ? -6.398 6.777 -2.834 1 96.62 193 VAL A N 1
ATOM 1455 C CA . VAL A 1 193 ? -7.52 6.871 -1.904 1 96.62 193 VAL A CA 1
ATOM 1456 C C . VAL A 1 193 ? -7.012 7.293 -0.526 1 96.62 193 VAL A C 1
ATOM 1458 O O . VAL A 1 193 ? -7.566 8.203 0.094 1 96.62 193 VAL A O 1
ATOM 1461 N N . PRO A 1 194 ? -5.914 6.719 -0.034 1 95.06 194 PRO A N 1
ATOM 1462 C CA . PRO A 1 194 ? -5.43 7.172 1.272 1 95.06 194 PRO A CA 1
ATOM 1463 C C . PRO A 1 194 ? -5.047 8.648 1.282 1 95.06 194 PRO A C 1
ATOM 1465 O O . PRO A 1 194 ? -5.336 9.359 2.25 1 95.06 194 PRO A O 1
ATOM 1468 N N . TRP A 1 195 ? -4.48 9.086 0.261 1 93.44 195 TRP A N 1
ATOM 1469 C CA . TRP A 1 195 ? -4.145 10.5 0.149 1 93.44 195 TRP A CA 1
ATOM 1470 C C . TRP A 1 195 ? -5.402 11.367 0.175 1 93.44 195 TRP A C 1
ATOM 1472 O O . TRP A 1 195 ? -5.438 12.398 0.846 1 93.44 195 TRP A O 1
ATOM 1482 N N . ALA A 1 196 ? -6.363 10.938 -0.526 1 96.19 196 ALA A N 1
ATOM 1483 C CA . ALA A 1 196 ? -7.598 11.711 -0.646 1 96.19 196 ALA A CA 1
ATOM 1484 C C . ALA A 1 196 ? -8.281 11.867 0.709 1 96.19 196 ALA A C 1
ATOM 1486 O O . ALA A 1 196 ? -8.75 12.953 1.054 1 96.19 196 ALA A O 1
ATOM 1487 N N . ARG A 1 197 ? -8.258 10.82 1.488 1 96.25 197 ARG A N 1
ATOM 1488 C CA . ARG A 1 197 ? -8.93 10.844 2.783 1 96.25 197 ARG A CA 1
ATOM 1489 C C . ARG A 1 197 ? -8.203 11.758 3.764 1 96.25 197 ARG A C 1
ATOM 1491 O O . ARG A 1 197 ? -8.828 12.367 4.633 1 96.25 197 ARG A O 1
ATOM 1498 N N . TRP A 1 198 ? -6.941 11.797 3.598 1 93.81 198 TRP A N 1
ATOM 1499 C CA . TRP A 1 198 ? -6.145 12.703 4.418 1 93.81 198 TRP A CA 1
ATOM 1500 C C . TRP A 1 198 ? -6.297 14.141 3.949 1 93.81 198 TRP A C 1
ATOM 1502 O O . TRP A 1 198 ? -6.477 15.055 4.762 1 93.81 198 TRP A O 1
ATOM 1512 N N . TYR A 1 199 ? -6.27 14.367 2.641 1 92.62 199 TYR A N 1
ATOM 1513 C CA . TYR A 1 199 ? -6.266 15.695 2.049 1 92.62 199 TYR A CA 1
ATOM 1514 C C . TYR A 1 199 ? -7.594 16.406 2.293 1 92.62 199 TYR A C 1
ATOM 1516 O O . TYR A 1 199 ? -7.641 17.625 2.412 1 92.62 199 TYR A O 1
ATOM 1524 N N . THR A 1 200 ? -8.641 15.641 2.459 1 93.94 200 THR A N 1
ATOM 1525 C CA . THR A 1 200 ? -9.953 16.219 2.729 1 93.94 200 THR A CA 1
ATOM 1526 C C . THR A 1 200 ? -10.164 16.406 4.227 1 93.94 200 THR A C 1
ATOM 1528 O O . THR A 1 200 ? -11.234 16.828 4.66 1 93.94 200 THR A O 1
ATOM 1531 N N . TRP A 1 201 ? -9.195 15.992 4.992 1 92.31 201 TRP A N 1
ATOM 1532 C CA . TRP A 1 201 ? -9.211 16.094 6.445 1 92.31 201 TRP A CA 1
ATOM 1533 C C . TRP A 1 201 ? -10.281 15.195 7.047 1 92.31 201 TRP A C 1
ATOM 1535 O O . TRP A 1 201 ? -10.844 15.5 8.102 1 92.31 201 TRP A O 1
ATOM 1545 N N . ASP A 1 202 ? -10.602 14.195 6.375 1 94.94 202 ASP A N 1
ATOM 1546 C CA . ASP A 1 202 ? -11.562 13.242 6.91 1 94.94 202 ASP A CA 1
ATOM 1547 C C . ASP A 1 202 ? -10.898 12.266 7.879 1 94.94 202 ASP A C 1
ATOM 1549 O O . ASP A 1 202 ? -11.547 11.742 8.789 1 94.94 202 ASP A O 1
ATOM 1553 N N . HIS A 1 203 ? -9.609 12.07 7.594 1 94.69 203 HIS A N 1
ATOM 1554 C CA . HIS A 1 203 ? -8.844 11.148 8.43 1 94.69 203 HIS A CA 1
ATOM 1555 C C . HIS A 1 203 ? -7.426 11.664 8.656 1 94.69 203 HIS A C 1
ATOM 1557 O O . HIS A 1 203 ? -6.895 12.414 7.84 1 94.69 203 HIS A O 1
ATOM 1563 N N . THR A 1 204 ? -6.898 11.227 9.797 1 91.44 204 THR A N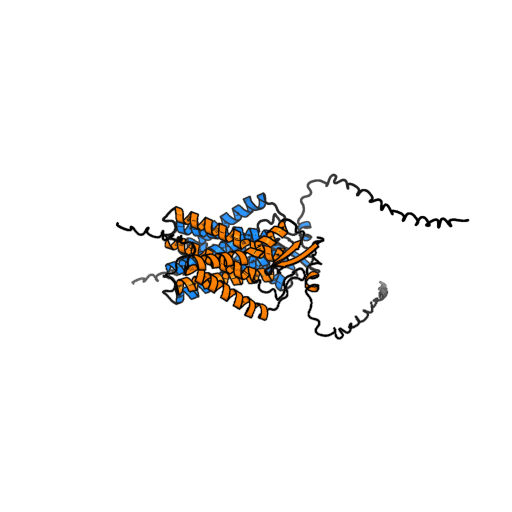 1
ATOM 1564 C CA . THR A 1 204 ? -5.488 11.484 10.07 1 91.44 204 THR A CA 1
ATOM 1565 C C . THR A 1 204 ? -4.602 10.523 9.289 1 91.44 204 THR A C 1
ATOM 1567 O O . THR A 1 204 ? -5.086 9.523 8.75 1 91.44 204 THR A O 1
ATOM 1570 N N . VAL A 1 205 ? -3.326 10.82 9.266 1 88.25 205 VAL A N 1
ATOM 1571 C CA . VAL A 1 205 ? -2.357 9.977 8.57 1 88.25 205 VAL A CA 1
ATOM 1572 C C . VAL A 1 205 ? -2.34 8.586 9.195 1 88.25 205 VAL A C 1
ATOM 1574 O O . VAL A 1 205 ? -2.305 7.578 8.484 1 88.25 205 VAL A O 1
ATOM 1577 N N . GLU A 1 206 ? -2.428 8.555 10.5 1 88 206 GLU A N 1
ATOM 1578 C CA . GLU A 1 206 ? -2.404 7.27 11.195 1 88 206 GLU A CA 1
ATOM 1579 C C . GLU A 1 206 ? -3.627 6.426 10.852 1 88 206 GLU A C 1
ATOM 1581 O O . GLU A 1 206 ? -3.516 5.219 10.633 1 88 206 GLU A O 1
ATOM 1586 N N . GLN A 1 207 ? -4.746 7.07 10.812 1 93.75 207 GLN A N 1
ATOM 1587 C CA . GLN A 1 207 ? -5.988 6.367 10.516 1 93.75 207 GLN A CA 1
ATOM 1588 C C . GLN A 1 207 ? -5.977 5.801 9.102 1 93.75 207 GLN A C 1
ATOM 1590 O O . GLN A 1 207 ? -6.445 4.684 8.867 1 93.75 207 GLN A O 1
ATOM 1595 N N . VAL A 1 208 ? -5.371 6.539 8.195 1 94.69 208 VAL A N 1
ATOM 1596 C CA . VAL A 1 208 ? -5.281 6.117 6.801 1 94.69 208 VAL A CA 1
ATOM 1597 C C . VAL A 1 208 ? -4.289 4.965 6.668 1 94.69 208 VAL A C 1
ATOM 1599 O O . VAL A 1 208 ? -4.547 3.99 5.961 1 94.69 208 VAL A O 1
ATOM 1602 N N . LEU A 1 209 ? -3.232 5.035 7.355 1 89.38 209 LEU A N 1
ATOM 1603 C CA . LEU A 1 209 ? -2.191 4.016 7.266 1 89.38 209 LEU A CA 1
ATOM 1604 C C . LEU A 1 209 ? -2.672 2.695 7.859 1 89.38 209 LEU A C 1
ATOM 1606 O O . LEU A 1 209 ? -2.498 1.637 7.25 1 89.38 209 LEU A O 1
ATOM 1610 N N . VAL A 1 210 ? -3.219 2.793 9.023 1 91.88 210 VAL A N 1
ATOM 1611 C CA . VAL A 1 210 ? -3.729 1.583 9.656 1 91.88 210 VAL A CA 1
ATOM 1612 C C . VAL A 1 210 ? -4.828 0.97 8.789 1 91.88 210 VAL A C 1
ATOM 1614 O O . VAL A 1 210 ? -4.859 -0.246 8.586 1 91.88 210 VAL A O 1
ATOM 1617 N N . GLY A 1 211 ? -5.711 1.798 8.289 1 95.69 211 GLY A N 1
ATOM 1618 C CA . GLY A 1 211 ? -6.738 1.309 7.383 1 95.69 211 GLY A CA 1
ATOM 1619 C C . GLY A 1 211 ? -6.176 0.633 6.145 1 95.69 211 GLY A C 1
ATOM 1620 O O . GLY A 1 211 ? -6.66 -0.425 5.734 1 95.69 211 GLY A O 1
ATOM 1621 N N . SER A 1 212 ? -5.18 1.26 5.566 1 94.31 212 SER A N 1
ATOM 1622 C CA . SER A 1 212 ? -4.555 0.715 4.367 1 94.31 212 SER A CA 1
ATOM 1623 C C . SER A 1 212 ? -3.895 -0.629 4.648 1 94.31 212 SER A C 1
ATOM 1625 O O . SER A 1 212 ? -4.051 -1.578 3.877 1 94.31 212 SER A O 1
ATOM 1627 N N . LEU A 1 213 ? -3.217 -0.724 5.727 1 91.56 213 LEU A N 1
ATOM 1628 C CA . LEU A 1 213 ? -2.531 -1.961 6.082 1 91.56 213 LEU A CA 1
ATOM 1629 C C . LEU A 1 213 ? -3.533 -3.072 6.379 1 91.56 213 LEU A C 1
ATOM 1631 O O . LEU A 1 213 ? -3.338 -4.215 5.965 1 91.56 213 LEU A O 1
ATOM 1635 N N . CYS A 1 214 ? -4.547 -2.709 7.129 1 93.75 214 CYS A N 1
ATOM 1636 C CA . CYS A 1 214 ? -5.613 -3.672 7.387 1 93.75 214 CYS A CA 1
ATOM 1637 C C . CYS A 1 214 ? -6.246 -4.152 6.086 1 93.75 214 CYS A C 1
ATOM 1639 O O . CYS A 1 214 ? -6.453 -5.352 5.895 1 93.75 214 CYS A O 1
ATOM 1641 N N . GLY A 1 215 ? -6.523 -3.227 5.215 1 96.12 215 GLY A N 1
ATOM 1642 C CA . GLY A 1 215 ? -7.102 -3.572 3.926 1 96.12 215 GLY A CA 1
ATOM 1643 C C . GLY A 1 215 ? -6.215 -4.484 3.1 1 96.12 215 GLY A C 1
ATOM 1644 O O . GLY A 1 215 ? -6.691 -5.457 2.51 1 96.12 215 GLY A O 1
ATOM 1645 N N . LEU A 1 216 ? -4.977 -4.191 3.041 1 93.88 216 LEU A N 1
ATOM 1646 C CA . LEU A 1 216 ? -4.031 -5.02 2.301 1 93.88 216 LEU A CA 1
ATOM 1647 C C . LEU A 1 216 ? -4.008 -6.441 2.852 1 93.88 216 LEU A C 1
ATOM 1649 O O . LEU A 1 216 ? -4.02 -7.406 2.084 1 93.88 216 LEU A O 1
ATOM 1653 N N . PHE A 1 217 ? -4.031 -6.547 4.148 1 92.88 217 PHE A N 1
ATOM 1654 C CA . PHE A 1 217 ? -4.008 -7.859 4.789 1 92.88 217 PHE A CA 1
ATOM 1655 C C . PHE A 1 217 ? -5.301 -8.617 4.52 1 92.88 217 PHE A C 1
ATOM 1657 O O . PHE A 1 217 ? -5.27 -9.797 4.164 1 92.88 217 PHE A O 1
ATOM 1664 N N . LEU A 1 218 ? -6.359 -7.957 4.715 1 94.44 218 LEU A N 1
ATOM 1665 C CA . LEU A 1 218 ? -7.66 -8.586 4.512 1 94.44 218 LEU A CA 1
ATOM 1666 C C . LEU A 1 218 ? -7.844 -8.992 3.051 1 94.44 218 LEU A C 1
ATOM 1668 O O . LEU A 1 218 ? -8.492 -10 2.758 1 94.44 218 LEU A O 1
ATOM 1672 N N . GLY A 1 219 ? -7.355 -8.18 2.113 1 95.38 219 GLY A N 1
ATOM 1673 C CA . GLY A 1 219 ? -7.375 -8.562 0.712 1 95.38 219 GLY A CA 1
ATOM 1674 C C . GLY A 1 219 ? -6.609 -9.852 0.438 1 95.38 219 GLY A C 1
ATOM 1675 O O . GLY A 1 219 ? -7.051 -10.68 -0.356 1 95.38 219 GLY A O 1
ATOM 1676 N N . CYS A 1 220 ? -5.52 -10.023 1.153 1 92.25 220 CYS A N 1
ATOM 1677 C CA . CYS A 1 220 ? -4.75 -11.25 1.041 1 92.25 220 CYS A CA 1
ATOM 1678 C C . CYS A 1 220 ? -5.535 -12.438 1.585 1 92.25 220 CYS A C 1
ATOM 1680 O O . CYS A 1 220 ? -5.523 -13.523 0.993 1 92.25 220 CYS A O 1
ATOM 1682 N N . LEU A 1 221 ? -6.191 -12.227 2.688 1 92.44 221 LEU A N 1
ATOM 1683 C CA . LEU A 1 221 ? -7 -13.281 3.291 1 92.44 221 LEU A CA 1
ATOM 1684 C C . LEU A 1 221 ? -8.133 -13.695 2.361 1 92.44 221 LEU A C 1
ATOM 1686 O O . LEU A 1 221 ? -8.43 -14.883 2.223 1 92.44 221 LEU A O 1
ATOM 1690 N N . ALA A 1 222 ? -8.688 -12.711 1.801 1 94.06 222 ALA A N 1
ATOM 1691 C CA . ALA A 1 222 ? -9.781 -12.992 0.875 1 94.06 222 ALA A CA 1
ATOM 1692 C C . ALA A 1 222 ? -9.297 -13.836 -0.305 1 94.06 222 ALA A C 1
ATOM 1694 O O . ALA A 1 222 ? -9.977 -14.773 -0.728 1 94.06 222 ALA A O 1
ATOM 1695 N N . PHE A 1 223 ? -8.203 -13.516 -0.836 1 93.12 223 PHE A N 1
ATOM 1696 C CA . PHE A 1 223 ? -7.641 -14.258 -1.957 1 93.12 223 PHE A CA 1
ATOM 1697 C C . PHE A 1 223 ? -7.285 -15.68 -1.539 1 93.12 223 PHE A C 1
ATOM 1699 O O . PHE A 1 223 ? -7.609 -16.641 -2.242 1 93.12 223 PHE A O 1
ATOM 1706 N N . ALA A 1 224 ? -6.59 -15.805 -0.369 1 88.38 224 ALA A N 1
ATOM 1707 C CA . ALA A 1 224 ? -6.18 -17.109 0.128 1 88.38 224 ALA A CA 1
ATOM 1708 C C . ALA A 1 224 ? -7.387 -18.016 0.361 1 88.38 224 ALA A C 1
ATOM 1710 O O . ALA A 1 224 ? -7.355 -19.203 0.026 1 88.38 224 ALA A O 1
ATOM 1711 N N . PHE A 1 225 ? -8.422 -17.375 0.941 1 90.06 225 PHE A N 1
ATOM 1712 C CA . PHE A 1 225 ? -9.641 -18.125 1.2 1 90.06 225 PHE A CA 1
ATOM 1713 C C . PHE A 1 225 ? -10.266 -18.594 -0.104 1 90.06 225 PHE A C 1
ATOM 1715 O O . PHE A 1 225 ? -10.711 -19.75 -0.204 1 90.06 225 PHE A O 1
ATOM 1722 N N . ARG A 1 226 ? -10.273 -17.781 -1.05 1 89.94 226 ARG A N 1
ATOM 1723 C CA . ARG A 1 226 ? -10.852 -18.109 -2.348 1 89.94 226 ARG A CA 1
ATOM 1724 C C . ARG A 1 226 ? -10.086 -19.234 -3.021 1 89.94 226 ARG A C 1
ATOM 1726 O O . ARG A 1 226 ? -10.68 -20.188 -3.52 1 89.94 226 ARG A O 1
ATOM 1733 N N . ILE A 1 227 ? -8.82 -19.172 -3.043 1 86.38 227 ILE A N 1
ATOM 1734 C CA . ILE A 1 227 ? -7.988 -20.156 -3.711 1 86.38 227 ILE A CA 1
ATOM 1735 C C . ILE A 1 227 ? -8.102 -21.5 -2.986 1 86.38 227 ILE A C 1
ATOM 1737 O O . ILE A 1 227 ? -8.102 -22.562 -3.621 1 86.38 227 ILE A O 1
ATOM 1741 N N . GLU A 1 228 ? -8.289 -21.391 -1.682 1 84.06 228 GLU A N 1
ATOM 1742 C CA . GLU A 1 228 ? -8.305 -22.609 -0.872 1 84.06 228 GLU A CA 1
ATOM 1743 C C . GLU A 1 228 ? -9.672 -23.281 -0.905 1 84.06 228 GLU A C 1
ATOM 1745 O O . GLU A 1 228 ? -9.773 -24.5 -1.019 1 84.06 228 GLU A O 1
ATOM 1750 N N . TYR A 1 229 ? -10.719 -22.453 -0.867 1 87 229 TYR A N 1
ATOM 1751 C CA . TYR A 1 229 ? -12.023 -23.047 -0.604 1 87 229 TYR A CA 1
ATOM 1752 C C . TYR A 1 229 ? -12.93 -22.938 -1.828 1 87 229 TYR A C 1
ATOM 1754 O O . TYR A 1 229 ? -13.945 -23.625 -1.916 1 87 229 TYR A O 1
ATOM 1762 N N . ILE A 1 230 ? -12.562 -22.062 -2.756 1 89.5 230 ILE A N 1
ATOM 1763 C CA . ILE A 1 230 ? -13.344 -21.938 -3.984 1 89.5 230 ILE A CA 1
ATOM 1764 C C . ILE A 1 230 ? -12.406 -21.906 -5.188 1 89.5 230 ILE A C 1
ATOM 1766 O O . ILE A 1 230 ? -12.445 -20.969 -5.996 1 89.5 230 ILE A O 1
ATOM 1770 N N . PRO A 1 231 ? -11.594 -22.906 -5.344 1 82.44 231 PRO A N 1
ATOM 1771 C CA . PRO A 1 231 ? -10.531 -22.891 -6.352 1 82.44 231 PRO A CA 1
ATOM 1772 C C . PRO A 1 231 ? -11.07 -22.844 -7.777 1 82.44 231 PRO A C 1
ATOM 1774 O O . PRO A 1 231 ? -10.383 -22.359 -8.688 1 82.44 231 PRO A O 1
ATOM 1777 N N . ASN A 1 232 ? -12.281 -23.219 -8.023 1 84.25 232 ASN A N 1
ATOM 1778 C CA . ASN A 1 232 ? -12.797 -23.312 -9.383 1 84.25 232 ASN A CA 1
ATOM 1779 C C . ASN A 1 232 ? -13.508 -22.016 -9.797 1 84.25 232 ASN A C 1
ATOM 1781 O O . ASN A 1 232 ? -14.008 -21.922 -10.922 1 84.25 232 ASN A O 1
ATOM 1785 N N . MET A 1 233 ? -13.516 -21.094 -8.898 1 86.69 233 MET A N 1
ATOM 1786 C CA . MET A 1 233 ? -14.117 -19.797 -9.258 1 86.69 233 MET A CA 1
ATOM 1787 C C . MET A 1 233 ? -13.273 -19.078 -10.297 1 86.69 233 MET A C 1
ATOM 1789 O O . MET A 1 233 ? -12.039 -19.078 -10.219 1 86.69 233 MET A O 1
ATOM 1793 N N . GLU A 1 234 ? -13.992 -18.562 -11.211 1 82.81 234 GLU A N 1
ATOM 1794 C CA . GLU A 1 234 ? -13.289 -17.797 -12.234 1 82.81 234 GLU A CA 1
ATOM 1795 C C . GLU A 1 234 ? -12.602 -16.578 -11.625 1 82.81 234 GLU A C 1
ATOM 1797 O O . GLU A 1 234 ? -13.094 -16 -10.648 1 82.81 234 GLU A O 1
ATOM 1802 N N . PHE A 1 235 ? -11.539 -16.281 -12.281 1 80.31 235 PHE A N 1
ATOM 1803 C CA . PHE A 1 235 ? -10.867 -15.062 -11.852 1 80.31 235 PHE A CA 1
ATOM 1804 C C . PHE A 1 235 ? -11.664 -13.828 -12.258 1 80.31 235 PHE A C 1
ATOM 1806 O O . PHE A 1 235 ? -12.383 -13.852 -13.266 1 80.31 235 PHE A O 1
ATOM 1813 N N . VAL A 1 236 ? -11.531 -12.789 -11.555 1 78.06 236 VAL A N 1
ATOM 1814 C CA . VAL A 1 236 ? -12.297 -11.562 -11.758 1 78.06 236 VAL A CA 1
ATOM 1815 C C . VAL A 1 236 ? -11.992 -10.984 -13.141 1 78.06 236 VAL A C 1
ATOM 1817 O O . VAL A 1 236 ? -12.859 -10.375 -13.766 1 78.06 236 VAL A O 1
ATOM 1820 N N . TRP A 1 237 ? -10.797 -11.305 -13.664 1 74.94 237 TRP A N 1
ATOM 1821 C CA . TRP A 1 237 ? -10.359 -10.688 -14.914 1 74.94 237 TRP A CA 1
ATOM 1822 C C . TRP A 1 237 ? -10.641 -11.602 -16.109 1 74.94 237 TRP A C 1
ATOM 1824 O O . TRP A 1 237 ? -10.289 -11.281 -17.234 1 74.94 237 TRP A O 1
ATOM 1834 N N . THR A 1 238 ? -11.258 -12.742 -15.797 1 74.81 238 THR A N 1
ATOM 1835 C CA . THR A 1 238 ? -11.648 -13.633 -16.891 1 74.81 238 THR A CA 1
ATOM 1836 C C . THR A 1 238 ? -12.781 -13.023 -17.703 1 74.81 238 THR A C 1
ATOM 1838 O O . THR A 1 238 ? -13.773 -12.547 -17.141 1 74.81 238 THR A O 1
ATOM 1841 N N . PRO A 1 239 ? -12.43 -12.891 -18.969 1 66.5 239 PRO A N 1
ATOM 1842 C CA . PRO A 1 239 ? -13.453 -12.289 -19.812 1 66.5 239 PRO A CA 1
ATOM 1843 C C . PRO A 1 239 ? -14.797 -13.016 -19.734 1 66.5 239 PRO A C 1
ATOM 1845 O O . PRO A 1 239 ? -14.836 -14.234 -19.562 1 66.5 239 PRO A O 1
ATOM 1848 N N . THR A 1 240 ? -15.867 -12.344 -19.453 1 60.78 240 THR A N 1
ATOM 1849 C CA . THR A 1 240 ? -17.234 -12.852 -19.438 1 60.78 240 THR A CA 1
ATOM 1850 C C . THR A 1 240 ? -17.609 -13.414 -20.797 1 60.78 240 THR A C 1
ATOM 1852 O O . THR A 1 240 ? -17.484 -12.734 -21.812 1 60.78 240 THR A O 1
ATOM 1855 N N . THR A 1 241 ? -17.359 -14.633 -21.031 1 52.09 241 THR A N 1
ATOM 1856 C CA . THR A 1 241 ? -17.922 -15.156 -22.281 1 52.09 241 THR A CA 1
ATOM 1857 C C . THR A 1 241 ? -19.375 -14.742 -22.438 1 52.09 241 THR A C 1
ATOM 1859 O O . THR A 1 241 ? -20.188 -14.938 -21.531 1 52.09 241 THR A O 1
ATOM 1862 N N . VAL A 1 242 ? -19.578 -13.688 -23.016 1 44.88 242 VAL A N 1
ATOM 1863 C CA . VAL A 1 242 ? -20.953 -13.391 -23.422 1 44.88 242 VAL A CA 1
ATOM 1864 C C . VAL A 1 242 ? -21.594 -14.648 -24.016 1 44.88 242 VAL A C 1
ATOM 1866 O O . VAL A 1 242 ? -21.125 -15.172 -25.031 1 44.88 242 VAL A O 1
ATOM 1869 N N . VAL A 1 243 ? -22.141 -15.516 -23.25 1 41.12 243 VAL A N 1
ATOM 1870 C CA . VAL A 1 243 ? -23.016 -16.516 -23.875 1 41.12 243 VAL A CA 1
ATOM 1871 C C . VAL A 1 243 ? -23.891 -15.844 -24.938 1 41.12 243 VAL A C 1
ATOM 1873 O O . VAL A 1 243 ? -24.719 -15 -24.609 1 41.12 243 VAL A O 1
ATOM 1876 N N . THR A 1 244 ? -23.297 -15.5 -26.062 1 39.25 244 THR A N 1
ATOM 1877 C CA . THR A 1 244 ? -24.203 -15.227 -27.172 1 39.25 244 THR A CA 1
ATOM 1878 C C . THR A 1 244 ? -25.344 -16.234 -27.219 1 39.25 244 THR A C 1
ATOM 1880 O O . THR A 1 244 ? -25.094 -17.453 -27.25 1 39.25 244 THR A O 1
ATOM 1883 N N . THR A 1 245 ? -26.453 -15.938 -26.719 1 40.81 245 THR A N 1
ATOM 1884 C CA . THR A 1 245 ? -27.703 -16.672 -26.938 1 40.81 245 THR A CA 1
ATOM 1885 C C . THR A 1 245 ? -27.734 -17.281 -28.328 1 40.81 245 THR A C 1
ATOM 1887 O O . THR A 1 245 ? -27.578 -16.562 -29.328 1 40.81 245 THR A O 1
ATOM 1890 N N . ALA A 1 246 ? -27.469 -18.562 -28.547 1 40.91 246 ALA A N 1
ATOM 1891 C CA . ALA A 1 246 ? -27.812 -19.375 -29.719 1 40.91 246 ALA A CA 1
ATOM 1892 C C . ALA A 1 246 ? -29.172 -18.953 -30.281 1 40.91 246 ALA A C 1
ATOM 1894 O O . ALA A 1 246 ? -30.125 -18.734 -29.531 1 40.91 246 ALA A O 1
ATOM 1895 N N . THR A 1 247 ? -29.203 -18.156 -31.344 1 42.25 247 THR A N 1
ATOM 1896 C CA . THR A 1 247 ? -30.391 -18.016 -32.188 1 42.25 247 THR A CA 1
ATOM 1897 C C . THR A 1 247 ? -31.141 -19.344 -32.281 1 42.25 247 THR A C 1
ATOM 1899 O O . THR A 1 247 ? -30.547 -20.375 -32.625 1 42.25 247 THR A O 1
ATOM 1902 N N . PRO A 1 248 ? -32.281 -19.547 -31.625 1 43.31 248 PRO A N 1
ATOM 1903 C CA . PRO A 1 248 ? -33.062 -20.75 -31.938 1 43.31 248 PRO A CA 1
ATOM 1904 C C . PRO A 1 248 ? -33.156 -21.047 -33.438 1 43.31 248 PRO A C 1
ATOM 1906 O O . PRO A 1 248 ? -33.438 -20.156 -34.219 1 43.31 248 PRO A O 1
ATOM 1909 N N . ILE A 1 249 ? -32.188 -21.734 -34.031 1 37.62 249 ILE A N 1
ATOM 1910 C CA . ILE A 1 249 ? -32.469 -22.281 -35.344 1 37.62 249 ILE A CA 1
ATOM 1911 C C . ILE A 1 249 ? -33.844 -22.969 -35.344 1 37.62 249 ILE A C 1
ATOM 1913 O O . ILE A 1 249 ? -34.062 -23.969 -34.688 1 37.62 249 ILE A O 1
ATOM 1917 N N . ILE A 1 250 ? -34.938 -22.203 -35.375 1 35.28 250 ILE A N 1
ATOM 1918 C CA . ILE A 1 250 ? -36.25 -22.656 -35.844 1 35.28 250 ILE A CA 1
ATOM 1919 C C . ILE A 1 250 ? -36.125 -23.312 -37.188 1 35.28 250 ILE A C 1
ATOM 1921 O O . ILE A 1 250 ? -35.812 -22.656 -38.188 1 35.28 250 ILE A O 1
ATOM 1925 N N . THR A 1 251 ? -35.438 -24.438 -37.219 1 33.97 251 THR A N 1
ATOM 1926 C CA . THR A 1 251 ? -35.688 -25.344 -38.344 1 33.97 251 THR A CA 1
ATOM 1927 C C . THR A 1 251 ? -37.188 -25.531 -38.594 1 33.97 251 THR A C 1
ATOM 1929 O O . THR A 1 251 ? -37.875 -26.062 -37.719 1 33.97 251 THR A O 1
ATOM 1932 N N . VAL A 1 252 ? -37.688 -24.531 -39.344 1 32.19 252 VAL A N 1
ATOM 1933 C CA . VAL A 1 252 ? -38.812 -24.891 -40.219 1 32.19 252 VAL A CA 1
ATOM 1934 C C . VAL A 1 252 ? -38.344 -25.844 -41.312 1 32.19 252 VAL A C 1
ATOM 1936 O O . VAL A 1 252 ? -37.25 -25.719 -41.844 1 32.19 252 VAL A O 1
ATOM 1939 N N . MET B 1 1 ? -56.594 65.75 -2.268 1 26.89 1 MET B N 1
ATOM 1940 C CA . MET B 1 1 ? -55.906 64.438 -2.422 1 26.89 1 MET B CA 1
ATOM 1941 C C . MET B 1 1 ? -54.438 64.688 -2.711 1 26.89 1 MET B C 1
ATOM 1943 O O . MET B 1 1 ? -54.031 64.75 -3.871 1 26.89 1 MET B O 1
ATOM 1947 N N . ALA B 1 2 ? -53.75 65.562 -1.979 1 28.41 2 ALA B N 1
ATOM 1948 C CA . ALA B 1 2 ? -52.469 66.25 -2.057 1 28.41 2 ALA B CA 1
ATOM 1949 C C . ALA B 1 2 ? -51.312 65.188 -1.944 1 28.41 2 ALA B C 1
ATOM 1951 O O . ALA B 1 2 ? -51.312 64.375 -1.053 1 28.41 2 ALA B O 1
ATOM 1952 N N . SER B 1 3 ? -50.688 64.812 -3.07 1 27.5 3 SER B N 1
ATOM 1953 C CA . SER B 1 3 ? -49.625 63.875 -3.41 1 27.5 3 SER B CA 1
ATOM 1954 C C . SER B 1 3 ? -48.344 64.188 -2.623 1 27.5 3 SER B C 1
ATOM 1956 O O . SER B 1 3 ? -47.688 65.188 -2.867 1 27.5 3 SER B O 1
ATOM 1958 N N . SER B 1 4 ? -48.406 64.188 -1.295 1 26.55 4 SER B N 1
ATOM 1959 C CA . SER B 1 4 ? -47.25 64.562 -0.498 1 26.55 4 SER B CA 1
ATOM 1960 C C . SER B 1 4 ? -46 63.781 -0.858 1 26.55 4 SER B C 1
ATOM 1962 O O . SER B 1 4 ? -46.031 62.562 -0.815 1 26.55 4 SER B O 1
ATOM 1964 N N . ASP B 1 5 ? -45.188 64.25 -1.794 1 27.22 5 ASP B N 1
ATOM 1965 C CA . ASP B 1 5 ? -43.875 63.844 -2.344 1 27.22 5 ASP B CA 1
ATOM 1966 C C . ASP B 1 5 ? -42.844 63.656 -1.235 1 27.22 5 ASP B C 1
ATOM 1968 O O . ASP B 1 5 ? -42.5 64.625 -0.527 1 27.22 5 ASP B O 1
ATOM 1972 N N . VAL B 1 6 ? -43.062 62.625 -0.378 1 28.19 6 VAL B N 1
ATOM 1973 C CA . VAL B 1 6 ? -42.125 62.375 0.718 1 28.19 6 VAL B CA 1
ATOM 1974 C C . VAL B 1 6 ? -40.688 62.344 0.185 1 28.19 6 VAL B C 1
ATOM 1976 O O . VAL B 1 6 ? -40.375 61.531 -0.702 1 28.19 6 VAL B O 1
ATOM 1979 N N . GLU B 1 7 ? -40 63.469 0.165 1 26.77 7 GLU B N 1
ATOM 1980 C CA . GLU B 1 7 ? -38.594 63.719 -0.193 1 26.77 7 GLU B CA 1
ATOM 1981 C C . GLU B 1 7 ? -37.656 62.75 0.523 1 26.77 7 GLU B C 1
ATOM 1983 O O . GLU B 1 7 ? -37.625 62.719 1.754 1 26.77 7 GLU B O 1
ATOM 1988 N N . LEU B 1 8 ? -37.5 61.562 0.022 1 25.64 8 LEU B N 1
ATOM 1989 C CA . LEU B 1 8 ? -36.594 60.531 0.534 1 25.64 8 LEU B CA 1
ATOM 1990 C C . LEU B 1 8 ? -35.219 61.094 0.806 1 25.64 8 LEU B C 1
ATOM 1992 O O . LEU B 1 8 ? -34.594 61.688 -0.079 1 25.64 8 LEU B O 1
ATOM 1996 N N . GLY B 1 9 ? -35.031 61.625 1.978 1 24.2 9 GLY B N 1
ATOM 1997 C CA . GLY B 1 9 ? -33.781 62.188 2.443 1 24.2 9 GLY B CA 1
ATOM 1998 C C . GLY B 1 9 ? -32.562 61.344 2.092 1 24.2 9 GLY B C 1
ATOM 1999 O O . GLY B 1 9 ? -32.625 60.125 2.064 1 24.2 9 GLY B O 1
ATOM 2000 N N . VAL B 1 10 ? -31.609 61.844 1.241 1 26.11 10 VAL B N 1
ATOM 2001 C CA . VAL B 1 10 ? -30.344 61.375 0.663 1 26.11 10 VAL B CA 1
ATOM 2002 C C . VAL B 1 10 ? -29.406 60.938 1.773 1 26.11 10 VAL B C 1
ATOM 2004 O O . VAL B 1 10 ? -29.094 61.719 2.684 1 26.11 10 VAL B O 1
ATOM 2007 N N . LEU B 1 11 ? -29.484 59.688 2.252 1 25.8 11 LEU B N 1
ATOM 2008 C CA . LEU B 1 11 ? -28.562 59.219 3.273 1 25.8 11 LEU B CA 1
ATOM 2009 C C . LEU B 1 11 ? -27.141 59.656 2.98 1 25.8 11 LEU B C 1
ATOM 2011 O O . LEU B 1 11 ? -26.75 59.844 1.818 1 25.8 11 LEU B O 1
ATOM 2015 N N . PRO B 1 12 ? -26.422 60.25 3.951 1 25.62 12 PRO B N 1
ATOM 2016 C CA . PRO B 1 12 ? -25.078 60.812 3.848 1 25.62 12 PRO B CA 1
ATOM 2017 C C . PRO B 1 12 ? -24.062 59.812 3.26 1 25.62 12 PRO B C 1
ATOM 2019 O O . PRO B 1 12 ? -24.25 58.625 3.365 1 25.62 12 PRO B O 1
ATOM 2022 N N . ALA B 1 13 ? -23.281 60.156 2.234 1 26.03 13 ALA B N 1
ATOM 2023 C CA . ALA B 1 13 ? -22.219 59.5 1.474 1 26.03 13 ALA B CA 1
ATOM 2024 C C . ALA B 1 13 ? -21.125 58.969 2.4 1 26.03 13 ALA B C 1
ATOM 2026 O O . ALA B 1 13 ? -20.5 59.719 3.131 1 26.03 13 ALA B O 1
ATOM 2027 N N . SER B 1 14 ? -21.344 57.844 3.094 1 23.94 14 SER B N 1
ATOM 2028 C CA . SER B 1 14 ? -20.312 57.281 3.959 1 23.94 14 SER B CA 1
ATOM 2029 C C . SER B 1 14 ? -18.938 57.375 3.301 1 23.94 14 SER B C 1
ATOM 2031 O O . SER B 1 14 ? -18.812 57.125 2.1 1 23.94 14 SER B O 1
ATOM 2033 N N . ARG B 1 15 ? -17.984 58.156 3.809 1 25 15 ARG B N 1
ATOM 2034 C CA . ARG B 1 15 ? -16.562 58.375 3.523 1 25 15 ARG B CA 1
ATOM 2035 C C . ARG B 1 15 ? -15.844 57.062 3.281 1 25 15 ARG B C 1
ATOM 2037 O O . ARG B 1 15 ? -15.844 56.156 4.141 1 25 15 ARG B O 1
ATOM 2044 N N . GLN B 1 16 ? -15.688 56.625 2.104 1 23.2 16 GLN B N 1
ATOM 2045 C CA . GLN B 1 16 ? -14.875 55.5 1.628 1 23.2 16 GLN B CA 1
ATOM 2046 C C . GLN B 1 16 ? -13.422 55.625 2.08 1 23.2 16 GLN B C 1
ATOM 2048 O O . GLN B 1 16 ? -12.727 56.562 1.657 1 23.2 16 GLN B O 1
ATOM 2053 N N . ALA B 1 17 ? -13.078 55.469 3.365 1 22.84 17 ALA B N 1
ATOM 2054 C CA . ALA B 1 17 ? -11.68 55.469 3.787 1 22.84 17 ALA B CA 1
ATOM 2055 C C . ALA B 1 17 ? -10.805 54.719 2.793 1 22.84 17 ALA B C 1
ATOM 2057 O O . ALA B 1 17 ? -11.031 53.531 2.523 1 22.84 17 ALA B O 1
ATOM 2058 N N . VAL B 1 18 ? -10.328 55.344 1.792 1 22.8 18 VAL B N 1
ATOM 2059 C CA . VAL B 1 18 ? -9.312 54.906 0.837 1 22.8 18 VAL B CA 1
ATOM 2060 C C . VAL B 1 18 ? -8.078 54.406 1.585 1 22.8 18 VAL B C 1
ATOM 2062 O O . VAL B 1 18 ? -7.379 55.219 2.227 1 22.8 18 VAL B O 1
ATOM 2065 N N . ILE B 1 19 ? -8.125 53.312 2.305 1 22.72 19 ILE B N 1
ATOM 2066 C CA . ILE B 1 19 ? -6.883 52.812 2.891 1 22.72 19 ILE B CA 1
ATOM 2067 C C . ILE B 1 19 ? -5.797 52.75 1.82 1 22.72 19 ILE B C 1
ATOM 2069 O O . ILE B 1 19 ? -5.949 52.031 0.82 1 22.72 19 ILE B O 1
ATOM 2073 N N . ASN B 1 20 ? -5.09 53.812 1.567 1 21.73 20 ASN B N 1
ATOM 2074 C CA . ASN B 1 20 ? -3.908 53.875 0.716 1 21.73 20 ASN B CA 1
ATOM 2075 C C . ASN B 1 20 ? -2.947 52.719 0.974 1 21.73 20 ASN B C 1
ATOM 2077 O O . ASN B 1 20 ? -2.445 52.562 2.088 1 21.73 20 ASN B O 1
ATOM 2081 N N . TYR B 1 21 ? -3.127 51.625 0.367 1 21.34 21 TYR B N 1
ATOM 2082 C CA . TYR B 1 21 ? -2.184 50.531 0.429 1 21.34 21 TYR B CA 1
ATOM 2083 C C . TYR B 1 21 ? -0.777 50.969 0.06 1 21.34 21 TYR B C 1
ATOM 2085 O O . TYR B 1 21 ? -0.567 51.562 -1.004 1 21.34 21 TYR B O 1
ATOM 2093 N N . ALA B 1 22 ? 0.002 51.5 0.983 1 24.39 22 ALA B N 1
ATOM 2094 C CA . ALA B 1 22 ? 1.394 51.844 0.711 1 24.39 22 ALA B CA 1
ATOM 2095 C C . ALA B 1 22 ? 2.07 50.781 -0.145 1 24.39 22 ALA B C 1
ATOM 2097 O O . ALA B 1 22 ? 1.804 49.594 0.014 1 24.39 22 ALA B O 1
ATOM 2098 N N . PRO B 1 23 ? 2.609 51.125 -1.299 1 24.33 23 PRO B N 1
ATOM 2099 C CA . PRO B 1 23 ? 3.297 50.219 -2.215 1 24.33 23 PRO B CA 1
ATOM 2100 C C . PRO B 1 23 ? 4.355 49.375 -1.515 1 24.33 23 PRO B C 1
ATOM 2102 O O . PRO B 1 23 ? 5.055 49.844 -0.625 1 24.33 23 PRO B O 1
ATOM 2105 N N . LEU B 1 24 ? 4.168 48.125 -1.202 1 23.56 24 LEU B N 1
ATOM 2106 C CA . LEU B 1 24 ? 5.199 47.312 -0.583 1 23.56 24 LEU B CA 1
ATOM 2107 C C . LEU B 1 24 ? 6.551 47.531 -1.257 1 23.56 24 LEU B C 1
ATOM 2109 O O . LEU B 1 24 ? 6.652 47.469 -2.484 1 23.56 24 LEU B O 1
ATOM 2113 N N . GLU B 1 25 ? 7.441 48.312 -0.749 1 24.2 25 GLU B N 1
ATOM 2114 C CA . GLU B 1 25 ? 8.828 48.5 -1.159 1 24.2 25 GLU B CA 1
ATOM 2115 C C . GLU B 1 25 ? 9.461 47.219 -1.64 1 24.2 25 GLU B C 1
ATOM 2117 O O . GLU B 1 25 ? 9.305 46.156 -1.001 1 24.2 25 GLU B O 1
ATOM 2122 N N . VAL B 1 26 ? 9.773 47.062 -2.881 1 24.55 26 VAL B N 1
ATOM 2123 C CA . VAL B 1 26 ? 10.562 46.094 -3.6 1 24.55 26 VAL B CA 1
ATOM 2124 C C . VAL B 1 26 ? 11.898 45.875 -2.881 1 24.55 26 VAL B C 1
ATOM 2126 O O . VAL B 1 26 ? 12.742 46.75 -2.85 1 24.55 26 VAL B O 1
ATOM 2129 N N . VAL B 1 27 ? 11.945 45.25 -1.784 1 26.11 27 VAL B N 1
ATOM 2130 C CA . VAL B 1 27 ? 13.234 45 -1.149 1 26.11 27 VAL B CA 1
ATOM 2131 C C . VAL B 1 27 ? 14.227 44.469 -2.18 1 26.11 27 VAL B C 1
ATOM 2133 O O . VAL B 1 27 ? 13.93 43.5 -2.893 1 26.11 27 VAL B O 1
ATOM 2136 N N . ASP B 1 28 ? 15.086 45.25 -2.633 1 23.98 28 ASP B N 1
ATOM 2137 C CA . ASP B 1 28 ? 16.25 45 -3.482 1 23.98 28 ASP B CA 1
ATOM 2138 C C . ASP B 1 28 ? 16.984 43.75 -3.068 1 23.98 28 ASP B C 1
ATOM 2140 O O . ASP B 1 28 ? 17.547 43.688 -1.974 1 23.98 28 ASP B O 1
ATOM 2144 N N . LEU B 1 29 ? 16.578 42.625 -3.521 1 24.89 29 LEU B N 1
ATOM 2145 C CA . LEU B 1 29 ? 17.266 41.344 -3.389 1 24.89 29 LEU B CA 1
ATOM 2146 C C . LEU B 1 29 ? 18.703 41.438 -3.891 1 24.89 29 LEU B C 1
ATOM 2148 O O . LEU B 1 29 ? 18.969 41.25 -5.082 1 24.89 29 LEU B O 1
ATOM 2152 N N . GLU B 1 30 ? 19.391 42.469 -3.518 1 25.16 30 GLU B N 1
ATOM 2153 C CA . GLU B 1 30 ? 20.797 42.594 -3.885 1 25.16 30 GLU B CA 1
ATOM 2154 C C . GLU B 1 30 ? 21.531 41.281 -3.789 1 25.16 30 GLU B C 1
ATOM 2156 O O . GLU B 1 30 ? 21.062 40.344 -3.133 1 25.16 30 GLU B O 1
ATOM 2161 N N . ALA B 1 31 ? 23 41.312 -4.059 1 26.47 31 ALA B N 1
ATOM 2162 C CA . ALA B 1 31 ? 24.109 40.438 -4.414 1 26.47 31 ALA B CA 1
ATOM 2163 C C . ALA B 1 31 ? 24.453 39.5 -3.273 1 26.47 31 ALA B C 1
ATOM 2165 O O . ALA B 1 31 ? 25.016 39.906 -2.252 1 26.47 31 ALA B O 1
ATOM 2166 N N . ALA B 1 32 ? 23.781 38.656 -2.861 1 28.09 32 ALA B N 1
ATOM 2167 C CA . ALA B 1 32 ? 24.406 37.938 -1.755 1 28.09 32 ALA B CA 1
ATOM 2168 C C . ALA B 1 32 ? 25.828 37.5 -2.117 1 28.09 32 ALA B C 1
ATOM 2170 O O . ALA B 1 32 ? 26.078 37.062 -3.246 1 28.09 32 ALA B O 1
ATOM 2171 N N . PRO B 1 33 ? 26.766 37.875 -1.363 1 27.83 33 PRO B N 1
ATOM 2172 C CA . PRO B 1 33 ? 28.172 37.594 -1.678 1 27.83 33 PRO B CA 1
ATOM 2173 C C . PRO B 1 33 ? 28.422 36.188 -2.182 1 27.83 33 PRO B C 1
ATOM 2175 O O . PRO B 1 33 ? 27.578 35.312 -1.97 1 27.83 33 PRO B O 1
ATOM 2178 N N . GLU B 1 34 ? 29.656 35.844 -2.785 1 27.53 34 GLU B N 1
ATOM 2179 C CA . GLU B 1 34 ? 30.344 34.781 -3.521 1 27.53 34 GLU B CA 1
ATOM 2180 C C . GLU B 1 34 ? 30.172 33.438 -2.826 1 27.53 34 GLU B C 1
ATOM 2182 O O . GLU B 1 34 ? 29.688 33.375 -1.693 1 27.53 34 GLU B O 1
ATOM 2187 N N . GLY B 1 35 ? 31.281 32.406 -3.055 1 28.69 35 GLY B N 1
ATOM 2188 C CA . GLY B 1 35 ? 31.594 30.984 -3.082 1 28.69 35 GLY B CA 1
ATOM 2189 C C . GLY B 1 35 ? 31.594 30.344 -1.706 1 28.69 35 GLY B C 1
ATOM 2190 O O . GLY B 1 35 ? 32.25 29.328 -1.488 1 28.69 35 GLY B O 1
ATOM 2191 N N . ARG B 1 36 ? 31.219 31.078 -0.677 1 29.06 36 ARG B N 1
ATOM 2192 C CA . ARG B 1 36 ? 31.719 30.438 0.538 1 29.06 36 ARG B CA 1
ATOM 2193 C C . ARG B 1 36 ? 31.141 29.031 0.696 1 29.06 36 ARG B C 1
ATOM 2195 O O . ARG B 1 36 ? 29.938 28.828 0.54 1 29.06 36 ARG B O 1
ATOM 2202 N N . PRO B 1 37 ? 31.969 27.969 0.62 1 30.73 37 PRO B N 1
ATOM 2203 C CA . PRO B 1 37 ? 31.656 26.547 0.795 1 30.73 37 PRO B CA 1
ATOM 2204 C C . PRO B 1 37 ? 30.734 26.297 1.984 1 30.73 37 PRO B C 1
ATOM 2206 O O . PRO B 1 37 ? 30.969 26.828 3.076 1 30.73 37 PRO B O 1
ATOM 2209 N N . MET B 1 38 ? 29.484 26.312 1.845 1 32.25 38 MET B N 1
ATOM 2210 C CA . MET B 1 38 ? 28.547 26.156 2.957 1 32.25 38 MET B CA 1
ATOM 2211 C C . MET B 1 38 ? 29.062 25.109 3.943 1 32.25 38 MET B C 1
ATOM 2213 O O . MET B 1 38 ? 29.219 23.938 3.582 1 32.25 38 MET B O 1
ATOM 2217 N N . GLY B 1 39 ? 29.984 25.5 4.879 1 29.06 39 GLY B N 1
ATOM 2218 C CA . GLY B 1 39 ? 30.594 24.656 5.895 1 29.06 39 GLY B CA 1
ATOM 2219 C C . GLY B 1 39 ? 29.578 23.812 6.66 1 29.06 39 GLY B C 1
ATOM 2220 O O . GLY B 1 39 ? 28.375 24.062 6.582 1 29.06 39 GLY B O 1
ATOM 2221 N N . LEU B 1 40 ? 30.094 22.688 7.441 1 33.09 40 LEU B N 1
ATOM 2222 C CA . LEU B 1 40 ? 29.547 21.688 8.359 1 33.09 40 LEU B CA 1
ATOM 2223 C C . LEU B 1 40 ? 28.516 22.312 9.289 1 33.09 40 LEU B C 1
ATOM 2225 O O . LEU B 1 40 ? 27.672 21.609 9.844 1 33.09 40 LEU B O 1
ATOM 2229 N N . GLU B 1 41 ? 28.594 23.547 9.672 1 32.19 41 GLU B N 1
ATOM 2230 C CA . GLU B 1 41 ? 27.797 24.25 10.68 1 32.19 41 GLU B CA 1
ATOM 2231 C C . GLU B 1 41 ? 26.391 24.547 10.172 1 32.19 41 GLU B C 1
ATOM 2233 O O . GLU B 1 41 ? 25.438 24.641 10.961 1 32.19 41 GLU B O 1
ATOM 2238 N N . ASP B 1 42 ? 26.172 24.969 9 1 34.19 42 ASP B N 1
ATOM 2239 C CA . ASP B 1 42 ? 24.906 25.484 8.492 1 34.19 42 ASP B CA 1
ATOM 2240 C C . ASP B 1 42 ? 23.891 24.359 8.305 1 34.19 42 ASP B C 1
ATOM 2242 O O . ASP B 1 42 ? 22.703 24.625 8.141 1 34.19 42 ASP B O 1
ATOM 2246 N N . THR B 1 43 ? 24.359 23.203 8 1 38.38 43 THR B N 1
ATOM 2247 C CA . THR B 1 43 ? 23.5 22.016 7.977 1 38.38 43 THR B CA 1
ATOM 2248 C C . THR B 1 43 ? 22.828 21.812 9.336 1 38.38 43 THR B C 1
ATOM 2250 O O . THR B 1 43 ? 21.797 21.141 9.43 1 38.38 43 THR B O 1
ATOM 2253 N N . VAL B 1 44 ? 23.375 22.328 10.5 1 39.59 44 VAL B N 1
ATOM 2254 C CA . VAL B 1 44 ? 22.922 22.219 11.883 1 39.59 44 VAL B CA 1
ATOM 2255 C C . VAL B 1 44 ? 21.609 22.984 12.07 1 39.59 44 VAL B C 1
ATOM 2257 O O . VAL B 1 44 ? 20.781 22.609 12.898 1 39.59 44 VAL B O 1
ATOM 2260 N N . LEU B 1 45 ? 21.422 24.141 11.43 1 41.28 45 LEU B N 1
ATOM 2261 C CA . LEU B 1 45 ? 20.25 24.953 11.719 1 41.28 45 LEU B CA 1
ATOM 2262 C C . LEU B 1 45 ? 19.031 24.438 10.984 1 41.28 45 LEU B C 1
ATOM 2264 O O . LEU B 1 45 ? 17.906 24.906 11.203 1 41.28 45 LEU B O 1
ATOM 2268 N N . ARG B 1 46 ? 19.234 23.766 9.969 1 41 46 ARG B N 1
ATOM 2269 C CA . ARG B 1 46 ? 18.125 23.188 9.227 1 41 46 ARG B CA 1
ATOM 2270 C C . ARG B 1 46 ? 17.469 22.047 10 1 41 46 ARG B C 1
ATOM 2272 O O . ARG B 1 46 ? 18.172 21.156 10.492 1 41 46 ARG B O 1
ATOM 2279 N N . GLY B 1 47 ? 16.234 22.078 10.5 1 47.16 47 GLY B N 1
ATOM 2280 C CA . GLY B 1 47 ? 15.438 21.266 11.391 1 47.16 47 GLY B CA 1
ATOM 2281 C C . GLY B 1 47 ? 15.133 21.938 12.719 1 47.16 47 GLY B C 1
ATOM 2282 O O . GLY B 1 47 ? 14.43 21.375 13.562 1 47.16 47 GLY B O 1
ATOM 2283 N N . LYS B 1 48 ? 15.773 22.906 13.016 1 46.44 48 LYS B N 1
ATOM 2284 C CA . LYS B 1 48 ? 15.602 23.547 14.312 1 46.44 48 LYS B CA 1
ATOM 2285 C C . LYS B 1 48 ? 14.188 24.094 14.477 1 46.44 48 LYS B C 1
ATOM 2287 O O . LYS B 1 48 ? 13.664 24.156 15.594 1 46.44 48 LYS B O 1
ATOM 2292 N N . GLU B 1 49 ? 13.609 24.562 13.383 1 47.25 49 GLU B N 1
ATOM 2293 C CA . GLU B 1 49 ? 12.289 25.141 13.609 1 47.25 49 GLU B CA 1
ATOM 2294 C C . GLU B 1 49 ? 11.211 24.062 13.594 1 47.25 49 GLU B C 1
ATOM 2296 O O . GLU B 1 49 ? 10.648 23.75 12.547 1 47.25 49 GLU B O 1
ATOM 2301 N N . HIS B 1 50 ? 11.453 23 14.273 1 51.62 50 HIS B N 1
ATOM 2302 C CA . HIS B 1 50 ? 10.383 22.016 14.297 1 51.62 50 HIS B CA 1
ATOM 2303 C C . HIS B 1 50 ? 9.148 22.547 15.008 1 51.62 50 HIS B C 1
ATOM 2305 O O . HIS B 1 50 ? 9.258 23.203 16.047 1 51.62 50 HIS B O 1
ATOM 2311 N N . PRO B 1 51 ? 8.07 22.594 14.219 1 48.28 51 PRO B N 1
ATOM 2312 C CA . PRO B 1 51 ? 6.852 23.094 14.867 1 48.28 51 PRO B CA 1
ATOM 2313 C C . PRO B 1 51 ? 6.648 22.5 16.266 1 48.28 51 PRO B C 1
ATOM 2315 O O . PRO B 1 51 ? 5.844 23.016 17.047 1 48.28 51 PRO B O 1
ATOM 2318 N N . ASP B 1 52 ? 7.238 21.281 16.359 1 54.25 52 ASP B N 1
ATOM 2319 C CA . ASP B 1 52 ? 6.973 20.75 17.703 1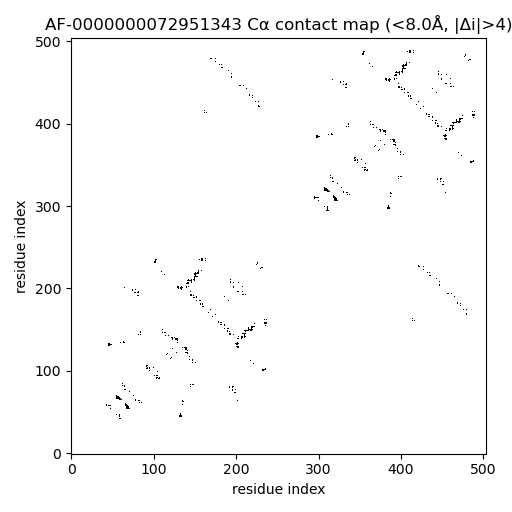 54.25 52 ASP B CA 1
ATOM 2320 C C . ASP B 1 52 ? 7.867 21.438 18.734 1 54.25 52 ASP B C 1
ATOM 2322 O O . ASP B 1 52 ? 8.969 21.891 18.422 1 54.25 52 ASP B O 1
ATOM 2326 N N . ASN B 1 53 ? 7.43 22.406 19.328 1 51.88 53 ASN B N 1
ATOM 2327 C CA . ASN B 1 53 ? 8.023 23.125 20.453 1 51.88 53 ASN B CA 1
ATOM 2328 C C . ASN B 1 53 ? 9.016 22.25 21.219 1 51.88 53 ASN B C 1
ATOM 2330 O O . ASN B 1 53 ? 9.141 22.375 22.438 1 51.88 53 ASN B O 1
ATOM 2334 N N . LEU B 1 54 ? 9.5 21.266 20.438 1 60.97 54 LEU B N 1
ATOM 2335 C CA . LEU B 1 54 ? 10.438 20.438 21.219 1 60.97 54 LEU B CA 1
ATOM 2336 C C . LEU B 1 54 ? 11.859 20.984 21.094 1 60.97 54 LEU B C 1
ATOM 2338 O O . LEU B 1 54 ? 12.227 21.547 20.062 1 60.97 54 LEU B O 1
ATOM 2342 N N . ASN B 1 55 ? 12.469 21.266 22.094 1 68.88 55 ASN B N 1
ATOM 2343 C CA . ASN B 1 55 ? 13.852 21.719 22.203 1 68.88 55 ASN B CA 1
ATOM 2344 C C . ASN B 1 55 ? 14.844 20.609 21.891 1 68.88 55 ASN B C 1
ATOM 2346 O O . ASN B 1 55 ? 15.234 19.859 22.797 1 68.88 55 ASN B O 1
ATOM 2350 N N . TYR B 1 56 ? 15.156 20.547 20.547 1 79.81 56 TYR B N 1
ATOM 2351 C CA . TYR B 1 56 ? 16.125 19.531 20.172 1 79.81 56 TYR B CA 1
ATOM 2352 C C . TYR B 1 56 ? 17.547 20.031 20.391 1 79.81 56 TYR B C 1
ATOM 2354 O O . TYR B 1 56 ? 17.906 21.141 19.984 1 79.81 56 TYR B O 1
ATOM 2362 N N . ARG B 1 57 ? 18.281 19.297 21.156 1 82.5 57 ARG B N 1
ATOM 2363 C CA . ARG B 1 57 ? 19.688 19.609 21.391 1 82.5 57 ARG B CA 1
ATOM 2364 C C . ARG B 1 57 ? 20.5 19.469 20.109 1 82.5 57 ARG B C 1
ATOM 2366 O O . ARG B 1 57 ? 21.406 20.266 19.844 1 82.5 57 ARG B O 1
ATOM 2373 N N . SER B 1 58 ? 20.125 18.406 19.375 1 87.81 58 SER B N 1
ATOM 2374 C CA . SER B 1 58 ? 20.844 18.141 18.141 1 87.81 58 SER B CA 1
ATOM 2375 C C . SER B 1 58 ? 19.906 17.609 17.062 1 87.81 58 SER B C 1
ATOM 2377 O O . SER B 1 58 ? 18.984 16.844 17.344 1 87.81 58 SER B O 1
ATOM 2379 N N . VAL B 1 59 ? 20.109 18.062 15.844 1 90.25 59 VAL B N 1
ATOM 2380 C CA . VAL B 1 59 ? 19.391 17.578 14.664 1 90.25 59 VAL B CA 1
ATOM 2381 C C . VAL B 1 59 ? 20.391 17.328 13.531 1 90.25 59 VAL B C 1
ATOM 2383 O O . VAL B 1 59 ? 21.172 18.203 13.164 1 90.25 59 VAL B O 1
ATOM 2386 N N . PHE B 1 60 ? 20.406 16.109 13.023 1 91.81 60 PHE B N 1
ATOM 2387 C CA . PHE B 1 60 ? 21.312 15.781 11.93 1 91.81 60 PHE B CA 1
ATOM 2388 C C . PHE B 1 60 ? 20.734 14.664 11.07 1 91.81 60 PHE B C 1
ATOM 2390 O O . PHE B 1 60 ? 19.75 14.031 11.438 1 91.81 60 PHE B O 1
ATOM 2397 N N . ALA B 1 61 ? 21.391 14.477 9.922 1 94.5 61 ALA B N 1
ATOM 2398 C CA . ALA B 1 61 ? 20.953 13.422 9 1 94.5 61 ALA B CA 1
ATOM 2399 C C . ALA B 1 61 ? 21.922 12.25 9.008 1 94.5 61 ALA B C 1
ATOM 2401 O O . ALA B 1 61 ? 23.141 12.438 9.023 1 94.5 61 ALA B O 1
ATOM 2402 N N . LEU B 1 62 ? 21.422 11.047 9.109 1 93.38 62 LEU B N 1
ATOM 2403 C CA . LEU B 1 62 ? 22.172 9.805 8.945 1 93.38 62 LEU B CA 1
ATOM 2404 C C . LEU B 1 62 ? 21.469 8.875 7.961 1 93.38 62 LEU B C 1
ATOM 2406 O O . LEU B 1 62 ? 20.344 8.445 8.195 1 93.38 62 LEU B O 1
ATOM 2410 N N . GLY B 1 63 ? 22.141 8.57 6.773 1 92.38 63 GLY B N 1
ATOM 2411 C CA . GLY B 1 63 ? 21.5 7.715 5.785 1 92.38 63 GLY B CA 1
ATOM 2412 C C . GLY B 1 63 ? 20.203 8.289 5.25 1 92.38 63 GLY B C 1
ATOM 2413 O O . GLY B 1 63 ? 19.234 7.562 5.051 1 92.38 63 GLY B O 1
ATOM 2414 N N . GLN B 1 64 ? 20.125 9.516 5.168 1 93.12 64 GLN B N 1
ATOM 2415 C CA . GLN B 1 64 ? 18.969 10.227 4.66 1 93.12 64 GLN B CA 1
ATOM 2416 C C . GLN B 1 64 ? 17.766 10.07 5.602 1 93.12 64 GLN B C 1
ATOM 2418 O O . GLN B 1 64 ? 16.625 9.961 5.148 1 93.12 64 GLN B O 1
ATOM 2423 N N . VAL B 1 65 ? 18.094 9.891 6.824 1 96.06 65 VAL B N 1
ATOM 2424 C CA . VAL B 1 65 ? 17.109 9.906 7.891 1 96.06 65 VAL B CA 1
ATOM 2425 C C . VAL B 1 65 ? 17.438 10.992 8.906 1 96.06 65 VAL B C 1
ATOM 2427 O O . VAL B 1 65 ? 18.547 11.023 9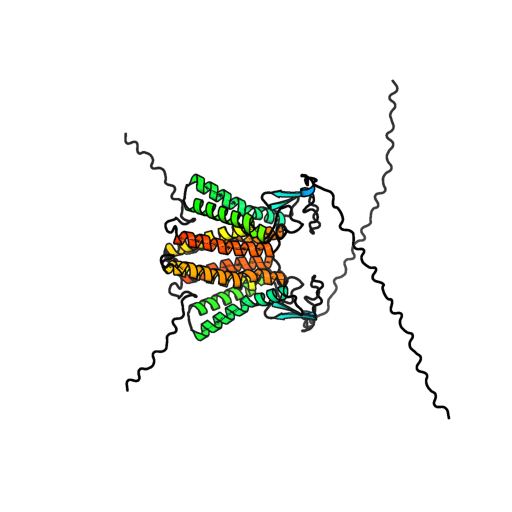.445 1 96.06 65 VAL B O 1
ATOM 2430 N N . THR B 1 66 ? 16.547 11.883 9.117 1 94.88 66 THR B N 1
ATOM 2431 C CA . THR B 1 66 ? 16.75 12.938 10.102 1 94.88 66 THR B CA 1
ATOM 2432 C C . THR B 1 66 ? 16.656 12.383 11.523 1 94.88 66 THR B C 1
ATOM 2434 O O . THR B 1 66 ? 15.688 11.727 11.875 1 94.88 66 THR B O 1
ATOM 2437 N N . ILE B 1 67 ? 17.672 12.656 12.297 1 93.81 67 ILE B N 1
ATOM 2438 C CA . ILE B 1 67 ? 17.734 12.234 13.688 1 93.81 67 ILE B CA 1
ATOM 2439 C C . ILE B 1 67 ? 17.672 13.461 14.602 1 93.81 67 ILE B C 1
ATOM 2441 O O . ILE B 1 67 ? 18.359 14.453 14.359 1 93.81 67 ILE B O 1
ATOM 2445 N N . ARG B 1 68 ? 16.797 13.336 15.586 1 91.5 68 ARG B N 1
ATOM 2446 C CA . ARG B 1 68 ? 16.641 14.406 16.562 1 91.5 68 ARG B CA 1
ATOM 2447 C C . ARG B 1 68 ? 16.906 13.891 17.984 1 91.5 68 ARG B C 1
ATOM 2449 O O . ARG B 1 68 ? 16.469 12.805 18.344 1 91.5 68 ARG B O 1
ATOM 2456 N N . ILE B 1 69 ? 17.641 14.773 18.703 1 88.44 69 ILE B N 1
ATOM 2457 C CA . ILE B 1 69 ? 17.969 14.422 20.078 1 88.44 69 ILE B CA 1
ATOM 2458 C C . ILE B 1 69 ? 17.578 15.562 21 1 88.44 69 ILE B C 1
ATOM 2460 O O . ILE B 1 69 ? 18.062 16.688 20.859 1 88.44 69 ILE B O 1
ATOM 2464 N N . PRO B 1 70 ? 16.844 15.312 22.031 1 88.94 70 PRO B N 1
ATOM 2465 C CA . PRO B 1 70 ? 16.125 14.07 22.312 1 88.94 70 PRO B CA 1
ATOM 2466 C C . PRO B 1 70 ? 14.859 13.914 21.469 1 88.94 70 PRO B C 1
ATOM 2468 O O . PRO B 1 70 ? 14.219 14.914 21.109 1 88.94 70 PRO B O 1
ATOM 2471 N N . ALA B 1 71 ? 14.547 12.68 21.109 1 88.69 71 ALA B N 1
ATOM 2472 C CA . ALA B 1 71 ? 13.328 12.383 20.359 1 88.69 71 ALA B CA 1
ATOM 2473 C C . ALA B 1 71 ? 12.312 11.664 21.234 1 88.69 71 ALA B C 1
ATOM 2475 O O . ALA B 1 71 ? 12.664 10.742 21.984 1 88.69 71 ALA B O 1
ATOM 2476 N N . PRO B 1 72 ? 11.109 12.18 21.172 1 89.5 72 PRO B N 1
ATOM 2477 C CA . PRO B 1 72 ? 10.062 11.414 21.859 1 89.5 72 PRO B CA 1
ATOM 2478 C C . PRO B 1 72 ? 9.93 9.992 21.312 1 89.5 72 PRO B C 1
ATOM 2480 O O . PRO B 1 72 ? 10.453 9.688 20.25 1 89.5 72 PRO B O 1
ATOM 2483 N N . PRO B 1 73 ? 9.328 9.117 22.078 1 89.81 73 PRO B N 1
ATOM 2484 C CA . PRO B 1 73 ? 9.305 7.695 21.719 1 89.81 73 PRO B CA 1
ATOM 2485 C C . PRO B 1 73 ? 8.766 7.441 20.312 1 89.81 73 PRO B C 1
ATOM 2487 O O . PRO B 1 73 ? 9.328 6.645 19.562 1 89.81 73 PRO B O 1
ATOM 2490 N N . LEU B 1 74 ? 7.699 8.055 19.938 1 90.31 74 LEU B N 1
ATOM 2491 C CA . LEU B 1 74 ? 7.102 7.812 18.625 1 90.31 74 LEU B CA 1
ATOM 2492 C C . LEU B 1 74 ? 8.016 8.305 17.516 1 90.31 74 LEU B C 1
ATOM 2494 O O . LEU B 1 74 ? 8.094 7.688 16.453 1 90.31 74 LEU B O 1
ATOM 2498 N N . LEU B 1 75 ? 8.633 9.414 17.75 1 92.25 75 LEU B N 1
ATOM 2499 C CA . LEU B 1 75 ? 9.594 9.93 16.781 1 92.25 75 LEU B CA 1
ATOM 2500 C C . LEU B 1 75 ? 10.797 9 16.65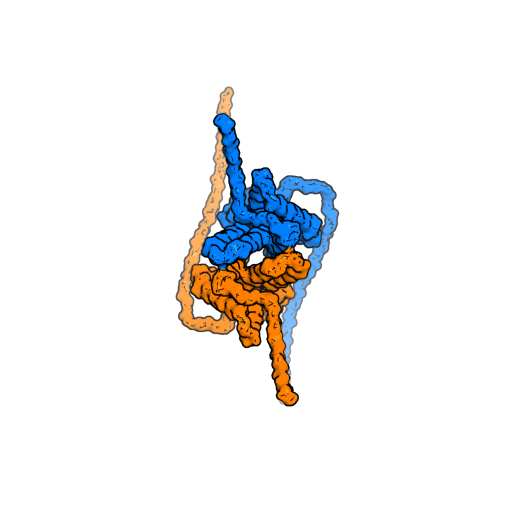6 1 92.25 75 LEU B C 1
ATOM 2502 O O . LEU B 1 75 ? 11.305 8.773 15.555 1 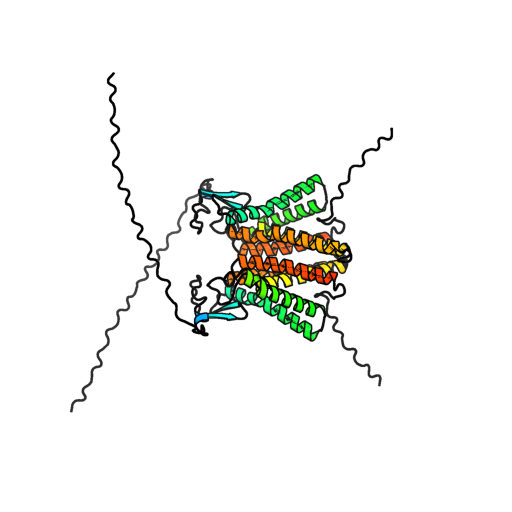92.25 75 LEU B O 1
ATOM 2506 N N . THR B 1 76 ? 11.227 8.5 17.812 1 94.06 76 THR B N 1
ATOM 2507 C CA . THR B 1 76 ? 12.32 7.539 17.812 1 94.06 76 THR B CA 1
ATOM 2508 C C . THR B 1 76 ? 11.961 6.301 17 1 94.06 76 THR B C 1
ATOM 2510 O O . THR B 1 76 ? 12.766 5.809 16.219 1 94.06 76 THR B O 1
ATOM 2513 N N . LEU B 1 77 ? 10.797 5.848 17.188 1 95 77 LEU B N 1
ATOM 2514 C CA . LEU B 1 77 ? 10.32 4.699 16.422 1 95 77 LEU B CA 1
ATOM 2515 C C . LEU B 1 77 ? 10.328 5 14.93 1 95 77 LEU B C 1
ATOM 2517 O O . LEU B 1 77 ? 10.766 4.176 14.125 1 95 77 LEU B O 1
ATOM 2521 N N . ALA B 1 78 ? 9.82 6.137 14.578 1 95.69 78 ALA B N 1
ATOM 2522 C CA . ALA B 1 78 ? 9.797 6.543 13.18 1 95.69 78 ALA B CA 1
ATOM 2523 C C . ALA B 1 78 ? 11.203 6.605 12.602 1 95.69 78 ALA B C 1
ATOM 2525 O O . ALA B 1 78 ? 11.438 6.203 11.453 1 95.69 78 ALA B O 1
ATOM 2526 N N . GLU B 1 79 ? 12.086 7.16 13.367 1 96.44 79 GLU B N 1
ATOM 2527 C CA . GLU B 1 79 ? 13.477 7.234 12.938 1 96.44 79 GLU B CA 1
ATOM 2528 C C . GLU B 1 79 ? 14.055 5.844 12.703 1 96.44 79 GLU B C 1
ATOM 2530 O O . GLU B 1 79 ? 14.734 5.605 11.703 1 96.44 79 GLU B O 1
ATOM 2535 N N . LEU B 1 80 ? 13.758 4.934 13.555 1 96.69 80 LEU B N 1
ATOM 2536 C CA . LEU B 1 80 ? 14.242 3.562 13.422 1 96.69 80 LEU B CA 1
ATOM 2537 C C . LEU B 1 80 ? 13.656 2.896 12.18 1 96.69 80 LEU B C 1
ATOM 2539 O O . LEU B 1 80 ? 14.383 2.25 11.422 1 96.69 80 LEU B O 1
ATOM 2543 N N . ILE B 1 81 ? 12.414 3.057 11.953 1 97.19 81 ILE B N 1
ATOM 2544 C CA . ILE B 1 81 ? 11.734 2.49 10.797 1 97.19 81 ILE B CA 1
ATOM 2545 C C . ILE B 1 81 ? 12.305 3.09 9.516 1 97.19 81 ILE B C 1
ATOM 2547 O O . ILE B 1 81 ? 12.391 2.41 8.492 1 97.19 81 ILE B O 1
ATOM 2551 N N . GLY B 1 82 ? 12.734 4.297 9.617 1 97.19 82 GLY B N 1
ATOM 2552 C CA . GLY B 1 82 ? 13.344 4.973 8.477 1 97.19 82 GLY B CA 1
ATOM 2553 C C . GLY B 1 82 ? 14.586 4.277 7.961 1 97.19 82 GLY B C 1
ATOM 2554 O O . GLY B 1 82 ? 15.008 4.504 6.824 1 97.19 82 GLY B O 1
ATOM 2555 N N . PHE B 1 83 ? 15.109 3.357 8.75 1 97.44 83 PHE B N 1
ATOM 2556 C CA . PHE B 1 83 ? 16.344 2.697 8.352 1 97.44 83 PHE B CA 1
ATOM 2557 C C . PHE B 1 83 ? 16.062 1.343 7.719 1 97.44 83 PHE B C 1
ATOM 2559 O O . PHE B 1 83 ? 16.969 0.677 7.227 1 97.44 83 PHE B O 1
ATOM 2566 N N . ILE B 1 84 ? 14.883 0.979 7.594 1 96.94 84 ILE B N 1
ATOM 2567 C CA . ILE B 1 84 ? 14.508 -0.314 7.031 1 96.94 84 ILE B CA 1
ATOM 2568 C C . ILE B 1 84 ? 15.008 -0.412 5.59 1 96.94 84 ILE B C 1
ATOM 2570 O O . ILE B 1 84 ? 15.586 -1.428 5.195 1 96.94 84 ILE B O 1
ATOM 2574 N N . PRO B 1 85 ? 14.883 0.639 4.781 1 96.06 85 PRO B N 1
ATOM 2575 C CA . PRO B 1 85 ? 15.352 0.548 3.396 1 96.06 85 PRO B CA 1
ATOM 2576 C C . PRO B 1 85 ? 16.875 0.48 3.297 1 96.06 85 PRO B C 1
ATOM 2578 O O . PRO B 1 85 ? 17.422 0.312 2.201 1 96.06 85 PRO B O 1
ATOM 2581 N N . TRP B 1 86 ? 17.562 0.606 4.371 1 95.88 86 TRP B N 1
ATOM 2582 C CA . TRP B 1 86 ? 19 0.36 4.434 1 95.88 86 TRP B CA 1
ATOM 2583 C C . TRP B 1 86 ? 19.297 -1.033 4.98 1 95.88 86 TRP B C 1
ATOM 2585 O O . TRP B 1 86 ? 20.141 -1.748 4.449 1 95.88 86 TRP B O 1
ATOM 2595 N N . ILE B 1 87 ? 18.578 -1.429 5.957 1 96.56 87 ILE B N 1
ATOM 2596 C CA . ILE B 1 87 ? 18.828 -2.67 6.68 1 96.56 87 ILE B CA 1
ATOM 2597 C C . ILE B 1 87 ? 18.516 -3.863 5.781 1 96.56 87 ILE B C 1
ATOM 2599 O O . ILE B 1 87 ? 19.312 -4.805 5.695 1 96.56 87 ILE B O 1
ATOM 2603 N N . VAL B 1 88 ? 17.453 -3.836 5.074 1 95.62 88 VAL B N 1
ATOM 2604 C CA . VAL B 1 88 ? 17.031 -4.988 4.285 1 95.62 88 VAL B CA 1
ATOM 2605 C C . VAL B 1 88 ? 17.953 -5.16 3.086 1 95.62 88 VAL B C 1
ATOM 2607 O O . VAL B 1 88 ? 18.484 -6.254 2.854 1 95.62 88 VAL B O 1
ATOM 2610 N N . PRO B 1 89 ? 18.281 -4.125 2.354 1 95.81 89 PRO B N 1
ATOM 2611 C CA . PRO B 1 89 ? 19.25 -4.293 1.272 1 95.81 89 PRO B CA 1
ATOM 2612 C C . PRO B 1 89 ? 20.625 -4.77 1.772 1 95.81 89 PRO B C 1
ATOM 2614 O O . PRO B 1 89 ? 21.281 -5.57 1.106 1 95.81 89 PRO B O 1
ATOM 2617 N N . ALA B 1 90 ? 21.031 -4.262 2.912 1 96.31 90 ALA B N 1
ATOM 2618 C CA . ALA B 1 90 ? 22.297 -4.734 3.48 1 96.31 90 ALA B CA 1
ATOM 2619 C C . ALA B 1 90 ? 22.234 -6.227 3.781 1 96.31 90 ALA B C 1
ATOM 2621 O O . ALA B 1 90 ? 23.188 -6.961 3.498 1 96.31 90 ALA B O 1
ATOM 2622 N N . THR B 1 91 ? 21.172 -6.656 4.336 1 96.19 91 THR B N 1
ATOM 2623 C CA . THR B 1 91 ? 20.984 -8.07 4.637 1 96.19 91 THR B CA 1
ATOM 2624 C C . THR B 1 91 ? 20.984 -8.898 3.355 1 96.19 91 THR B C 1
ATOM 2626 O O . THR B 1 91 ? 21.625 -9.953 3.297 1 96.19 91 THR B O 1
ATOM 2629 N N . LEU B 1 92 ? 20.344 -8.438 2.314 1 94.81 92 LEU B N 1
ATOM 2630 C CA . LEU B 1 92 ? 20.297 -9.141 1.035 1 94.81 92 LEU B CA 1
ATOM 2631 C C . LEU B 1 92 ? 21.703 -9.219 0.422 1 94.81 92 LEU B C 1
ATOM 2633 O O . LEU B 1 92 ? 22.047 -10.234 -0.185 1 94.81 92 LEU B O 1
ATOM 2637 N N . THR B 1 93 ? 22.453 -8.164 0.592 1 94.62 93 THR B N 1
ATOM 2638 C CA . THR B 1 93 ? 23.812 -8.156 0.078 1 94.62 93 THR B CA 1
ATOM 2639 C C . THR B 1 93 ? 24.672 -9.188 0.812 1 94.62 93 THR B C 1
ATOM 2641 O O . THR B 1 93 ? 25.453 -9.914 0.187 1 94.62 93 THR B O 1
ATOM 2644 N N . ILE B 1 94 ? 24.484 -9.281 2.096 1 95.12 94 ILE B N 1
ATOM 2645 C CA . ILE B 1 94 ? 25.219 -10.258 2.891 1 95.12 94 ILE B CA 1
ATOM 2646 C C . ILE B 1 94 ? 24.828 -11.672 2.465 1 95.12 94 ILE B C 1
ATOM 2648 O O . ILE B 1 94 ? 25.688 -12.531 2.277 1 95.12 94 ILE B O 1
ATOM 2652 N N . LEU B 1 95 ? 23.578 -11.914 2.234 1 92.44 95 LEU B N 1
ATOM 2653 C CA . LEU B 1 95 ? 23.094 -13.227 1.807 1 92.44 95 LEU B CA 1
ATOM 2654 C C . LEU B 1 95 ? 23.594 -13.555 0.406 1 92.44 95 LEU B C 1
ATOM 2656 O O . LEU B 1 95 ? 23.922 -14.711 0.121 1 92.44 95 LEU B O 1
ATOM 2660 N N . MET B 1 96 ? 23.625 -12.516 -0.39 1 91.62 96 MET B N 1
ATOM 2661 C CA . MET B 1 96 ? 24.156 -12.695 -1.733 1 91.62 96 MET B CA 1
ATOM 2662 C C . MET B 1 96 ? 25.609 -13.156 -1.676 1 91.62 96 MET B C 1
ATOM 2664 O O . MET B 1 96 ? 26 -14.117 -2.352 1 91.62 96 MET B O 1
ATOM 2668 N N . LEU B 1 97 ? 26.359 -12.594 -0.856 1 92.5 97 LEU B N 1
ATOM 2669 C CA . LEU B 1 97 ? 27.797 -12.859 -0.77 1 92.5 97 LEU B CA 1
ATOM 2670 C C . LEU B 1 97 ? 28.062 -14.195 -0.086 1 92.5 97 LEU B C 1
ATOM 2672 O O . LEU B 1 97 ? 29.047 -14.875 -0.401 1 92.5 97 LEU B O 1
ATOM 2676 N N . THR B 1 98 ? 27.156 -14.625 0.808 1 92.44 98 THR B N 1
ATOM 2677 C CA . THR B 1 98 ? 27.438 -15.812 1.607 1 92.44 98 THR B CA 1
ATOM 2678 C C . THR B 1 98 ? 26.812 -17.047 0.968 1 92.44 98 THR B C 1
ATOM 2680 O O . THR B 1 98 ? 27.344 -18.156 1.102 1 92.44 98 THR B O 1
ATOM 2683 N N . THR B 1 99 ? 25.703 -16.891 0.236 1 89.19 99 THR B N 1
ATOM 2684 C CA . THR B 1 99 ? 25.016 -18.062 -0.295 1 89.19 99 THR B CA 1
ATOM 2685 C C . THR B 1 99 ? 25.203 -18.156 -1.807 1 89.19 99 THR B C 1
ATOM 2687 O O . THR B 1 99 ? 25 -19.234 -2.395 1 89.19 99 THR B O 1
ATOM 2690 N N . ARG B 1 100 ? 25.5 -17.031 -2.471 1 86.88 100 ARG B N 1
ATOM 2691 C CA . ARG B 1 100 ? 25.703 -16.922 -3.912 1 86.88 100 ARG B CA 1
ATOM 2692 C C . ARG B 1 100 ? 24.453 -17.375 -4.668 1 86.88 100 ARG B C 1
ATOM 2694 O O . ARG B 1 100 ? 24.547 -17.906 -5.773 1 86.88 100 ARG B O 1
ATOM 2701 N N . ARG B 1 101 ? 23.328 -17.188 -4.035 1 90.62 101 ARG B N 1
ATOM 2702 C CA . ARG B 1 101 ? 22.062 -17.516 -4.688 1 90.62 101 ARG B CA 1
ATOM 2703 C C . ARG B 1 101 ? 21.656 -16.422 -5.668 1 90.62 101 ARG B C 1
ATOM 2705 O O . ARG B 1 101 ? 21.766 -15.227 -5.359 1 90.62 101 ARG B O 1
ATOM 2712 N N . ALA B 1 102 ? 21.172 -16.781 -6.789 1 92.12 102 ALA B N 1
ATOM 2713 C CA . ALA B 1 102 ? 20.828 -15.875 -7.879 1 92.12 102 ALA B CA 1
ATOM 2714 C C . ALA B 1 102 ? 19.719 -14.922 -7.469 1 92.12 102 ALA B C 1
ATOM 2716 O O . ALA B 1 102 ? 19.672 -13.781 -7.938 1 92.12 102 ALA B O 1
ATOM 2717 N N . VAL B 1 103 ? 18.891 -15.344 -6.586 1 91.56 103 VAL B N 1
ATOM 2718 C CA . VAL B 1 103 ? 17.734 -14.539 -6.188 1 91.56 103 VAL B CA 1
ATOM 2719 C C . VAL B 1 103 ? 18.219 -13.266 -5.484 1 91.56 103 VAL B C 1
ATOM 2721 O O . VAL B 1 103 ? 17.641 -12.195 -5.676 1 91.56 103 VAL B O 1
ATOM 2724 N N . TYR B 1 104 ? 19.266 -13.359 -4.684 1 93.38 104 TYR B N 1
ATOM 2725 C CA . TYR B 1 104 ? 19.781 -12.203 -3.955 1 93.38 104 TYR B CA 1
ATOM 2726 C C . TYR B 1 104 ? 20.547 -11.281 -4.883 1 93.38 104 TYR B C 1
ATOM 2728 O O . TYR B 1 104 ? 20.547 -10.062 -4.699 1 93.38 104 TYR B O 1
ATOM 2736 N N . ILE B 1 105 ? 21.188 -11.812 -5.91 1 93.75 105 ILE B N 1
ATOM 2737 C CA . ILE B 1 105 ? 21.828 -11 -6.93 1 93.75 105 ILE B CA 1
ATOM 2738 C C . ILE B 1 105 ? 20.781 -10.188 -7.688 1 93.75 105 ILE B C 1
ATOM 2740 O O . ILE B 1 105 ? 20.953 -8.977 -7.883 1 93.75 105 ILE B O 1
ATOM 2744 N N . TYR B 1 106 ? 19.766 -10.891 -8.047 1 95.19 106 TYR B N 1
ATOM 2745 C CA . TYR B 1 106 ? 18.672 -10.234 -8.758 1 95.19 106 TYR B CA 1
ATOM 2746 C C . TYR B 1 106 ? 18.094 -9.086 -7.938 1 95.19 106 TYR B C 1
ATOM 2748 O O . TYR B 1 106 ? 17.891 -7.992 -8.453 1 95.19 106 TYR B O 1
ATOM 2756 N N . ALA B 1 107 ? 17.891 -9.375 -6.656 1 94.5 107 ALA B N 1
ATOM 2757 C CA . ALA B 1 107 ? 17.344 -8.367 -5.762 1 94.5 107 ALA B CA 1
ATOM 2758 C C . ALA B 1 107 ? 18.25 -7.141 -5.68 1 94.5 107 ALA B C 1
ATOM 2760 O O . ALA B 1 107 ? 17.766 -6.004 -5.77 1 94.5 107 ALA B O 1
ATOM 2761 N N . CYS B 1 108 ? 19.484 -7.34 -5.539 1 94.94 108 CYS B N 1
ATOM 2762 C CA . CYS B 1 108 ? 20.453 -6.254 -5.418 1 94.94 108 CYS B CA 1
ATOM 2763 C C . CYS B 1 108 ? 20.516 -5.438 -6.703 1 94.94 108 CYS B C 1
ATOM 2765 O O . CYS B 1 108 ? 20.594 -4.211 -6.66 1 94.94 108 CYS B O 1
ATOM 2767 N N . VAL B 1 109 ? 20.453 -6.113 -7.805 1 95.25 109 VAL B N 1
ATOM 2768 C CA . VAL B 1 109 ? 20.5 -5.434 -9.094 1 95.25 109 VAL B CA 1
ATOM 2769 C C . VAL B 1 109 ? 19.25 -4.566 -9.266 1 95.25 109 VAL B C 1
ATOM 2771 O O . VAL B 1 109 ? 19.344 -3.406 -9.68 1 95.25 109 VAL B O 1
ATOM 2774 N N . VAL B 1 110 ? 18.109 -5.145 -8.922 1 95.5 110 VAL B N 1
ATOM 2775 C CA . VAL B 1 110 ? 16.844 -4.418 -9.047 1 95.5 110 VAL B CA 1
ATOM 2776 C C . VAL B 1 110 ? 16.891 -3.166 -8.172 1 95.5 110 VAL B C 1
ATOM 2778 O O . VAL B 1 110 ? 16.5 -2.08 -8.609 1 95.5 110 VAL B O 1
ATOM 2781 N N . LEU B 1 111 ? 17.375 -3.326 -6.961 1 95.88 111 LEU B N 1
ATOM 2782 C CA . LEU B 1 111 ? 17.422 -2.209 -6.027 1 95.88 111 LEU B CA 1
ATOM 2783 C C . LEU B 1 111 ? 18.406 -1.145 -6.504 1 95.88 111 LEU B C 1
ATOM 2785 O O . LEU B 1 111 ? 18.156 0.053 -6.355 1 95.88 111 LEU B O 1
ATOM 2789 N N . LEU B 1 112 ? 19.5 -1.556 -7.074 1 93.56 112 LEU B N 1
ATOM 2790 C CA . LEU B 1 112 ? 20.484 -0.624 -7.609 1 93.56 112 LEU B CA 1
ATOM 2791 C C . LEU B 1 112 ? 19.922 0.164 -8.781 1 93.56 112 LEU B C 1
ATOM 2793 O O . LEU B 1 112 ? 20.062 1.387 -8.844 1 93.56 112 LEU B O 1
ATOM 2797 N N . ILE B 1 113 ? 19.234 -0.523 -9.625 1 94.62 113 ILE B N 1
ATOM 2798 C CA . ILE B 1 113 ? 18.641 0.117 -10.789 1 94.62 113 ILE B CA 1
ATOM 2799 C C . ILE B 1 113 ? 17.578 1.11 -10.352 1 94.62 113 ILE B C 1
ATOM 2801 O O . ILE B 1 113 ? 17.531 2.242 -10.844 1 94.62 113 ILE B O 1
ATOM 2805 N N . THR B 1 114 ? 16.766 0.667 -9.43 1 94.44 114 THR B N 1
ATOM 2806 C CA . THR B 1 114 ? 15.68 1.529 -8.953 1 94.44 114 THR B CA 1
ATOM 2807 C C . THR B 1 114 ? 16.25 2.773 -8.273 1 94.44 114 THR B C 1
ATOM 2809 O O . THR B 1 114 ? 15.742 3.881 -8.477 1 94.44 114 THR B O 1
ATOM 2812 N N . SER B 1 115 ? 17.266 2.594 -7.508 1 91.62 115 SER B N 1
ATOM 2813 C CA . SER B 1 115 ? 17.906 3.725 -6.84 1 91.62 115 SER B CA 1
ATOM 2814 C C . SER B 1 115 ? 18.531 4.684 -7.848 1 91.62 115 SER B C 1
ATOM 2816 O O . SER B 1 115 ? 18.391 5.902 -7.727 1 91.62 115 SER B O 1
ATOM 2818 N N . PHE B 1 116 ? 19.141 4.129 -8.797 1 91.44 116 PHE B N 1
ATOM 2819 C CA . PHE B 1 116 ? 19.812 4.938 -9.812 1 91.44 116 PHE B CA 1
ATOM 2820 C C . PHE B 1 116 ? 18.781 5.73 -10.625 1 91.44 116 PHE B C 1
ATOM 2822 O O . PHE B 1 116 ? 19 6.91 -10.914 1 91.44 116 PHE B O 1
ATOM 2829 N N . VAL B 1 117 ? 17.734 5.121 -10.961 1 91.81 117 VAL B N 1
ATOM 2830 C CA . VAL B 1 117 ? 16.703 5.766 -11.758 1 91.81 117 VAL B CA 1
ATOM 2831 C C . VAL B 1 117 ? 16.031 6.871 -10.945 1 91.81 117 VAL B C 1
ATOM 2833 O O . VAL B 1 117 ? 15.797 7.973 -11.453 1 91.81 117 VAL B O 1
ATOM 2836 N N . ASN B 1 118 ? 15.797 6.578 -9.672 1 92.12 118 ASN B N 1
ATOM 2837 C CA . ASN B 1 118 ? 15.156 7.582 -8.828 1 92.12 118 ASN B CA 1
ATOM 2838 C C . ASN B 1 118 ? 16.062 8.781 -8.602 1 92.12 118 ASN B C 1
ATOM 2840 O O . ASN B 1 118 ? 15.656 9.93 -8.805 1 92.12 118 ASN B O 1
ATOM 2844 N N . GLU B 1 119 ? 17.25 8.555 -8.25 1 88.06 119 GLU B N 1
ATOM 2845 C CA . GLU B 1 119 ? 18.203 9.617 -7.934 1 88.06 119 GLU B CA 1
ATOM 2846 C C . GLU B 1 119 ? 18.656 10.344 -9.195 1 88.06 119 GLU B C 1
ATOM 2848 O O . GLU B 1 119 ? 18.844 11.562 -9.188 1 88.06 119 GLU B O 1
ATOM 2853 N N . GLY B 1 120 ? 18.797 9.641 -10.234 1 88.12 120 GLY B N 1
ATOM 2854 C CA . GLY B 1 120 ? 19.375 10.203 -11.445 1 88.12 120 GLY B CA 1
ATOM 2855 C C . GLY B 1 120 ? 18.344 10.805 -12.375 1 88.12 120 GLY B C 1
ATOM 2856 O O . GLY B 1 120 ? 18.656 11.68 -13.18 1 88.12 120 GLY B O 1
ATOM 2857 N N . LEU B 1 121 ? 17.125 10.32 -12.242 1 88.88 121 LEU B N 1
ATOM 2858 C CA . LEU B 1 121 ? 16.141 10.758 -13.219 1 88.88 121 LEU B CA 1
ATOM 2859 C C . LEU B 1 121 ? 14.961 11.461 -12.539 1 88.88 121 LEU B C 1
ATOM 2861 O O . LEU B 1 121 ? 14.766 12.664 -12.719 1 88.88 121 LEU B O 1
ATOM 2865 N N . PHE B 1 122 ? 14.281 10.828 -11.625 1 89.88 122 PHE B N 1
ATOM 2866 C CA . PHE B 1 122 ? 13.031 11.359 -11.086 1 89.88 122 PHE B CA 1
ATOM 2867 C C . PHE B 1 122 ? 13.297 12.562 -10.195 1 89.88 122 PHE B C 1
ATOM 2869 O O . PHE B 1 122 ? 12.617 13.586 -10.305 1 89.88 122 PHE B O 1
ATOM 2876 N N . LYS B 1 123 ? 14.242 12.453 -9.367 1 88.75 123 LYS B N 1
ATOM 2877 C CA . LYS B 1 123 ? 14.516 13.555 -8.445 1 88.75 123 LYS B CA 1
ATOM 2878 C C . LYS B 1 123 ? 15.016 14.789 -9.188 1 88.75 123 LYS B C 1
ATOM 2880 O O . LYS B 1 123 ? 14.75 15.914 -8.781 1 88.75 123 LYS B O 1
ATOM 2885 N N . ARG B 1 124 ? 15.641 14.578 -10.227 1 86.06 124 ARG B N 1
ATOM 2886 C CA . ARG B 1 124 ? 16.109 15.688 -11.055 1 86.06 124 ARG B CA 1
ATOM 2887 C C . ARG B 1 124 ? 14.969 16.297 -11.852 1 86.06 124 ARG B C 1
ATOM 2889 O O . ARG B 1 124 ? 14.914 17.516 -12.047 1 86.06 124 ARG B O 1
ATOM 2896 N N . LEU B 1 125 ? 14.078 15.508 -12.266 1 88.5 125 LEU B N 1
ATOM 2897 C CA . LEU B 1 125 ? 12.945 15.945 -13.07 1 88.5 125 LEU B CA 1
ATOM 2898 C C . LEU B 1 125 ? 11.953 16.734 -12.227 1 88.5 125 LEU B C 1
ATOM 2900 O O . LEU B 1 125 ? 11.43 17.766 -12.672 1 88.5 125 LEU B O 1
ATOM 2904 N N . PHE B 1 126 ? 11.664 16.297 -11.031 1 88.88 126 PHE B N 1
ATOM 2905 C CA . PHE B 1 126 ? 10.664 16.953 -10.203 1 88.88 126 PHE B CA 1
ATOM 2906 C C . PHE B 1 126 ? 11.297 18.062 -9.367 1 88.88 126 PHE B C 1
ATOM 2908 O O . PHE B 1 126 ? 10.727 19.141 -9.242 1 88.88 126 PHE B O 1
ATOM 2915 N N . GLY B 1 127 ? 12.391 17.828 -8.773 1 87 127 GLY B N 1
ATOM 2916 C CA . GLY B 1 127 ? 13.188 18.812 -8.047 1 87 127 GLY B CA 1
ATOM 2917 C C . GLY B 1 127 ? 12.445 19.406 -6.871 1 87 127 GLY B C 1
ATOM 2918 O O . GLY B 1 127 ? 12.742 20.547 -6.461 1 87 127 GLY B O 1
ATOM 2919 N N . GLN B 1 128 ? 11.367 18.797 -6.422 1 91.19 128 GLN B N 1
ATOM 2920 C CA . GLN B 1 128 ? 10.609 19.312 -5.289 1 91.19 128 GLN B CA 1
ATOM 2921 C C . GLN B 1 128 ? 11.398 19.188 -3.99 1 91.19 128 GLN B C 1
ATOM 2923 O O . GLN B 1 128 ? 11.953 18.125 -3.699 1 91.19 128 GLN B O 1
ATOM 2928 N N . ALA B 1 129 ? 11.359 20.25 -3.275 1 91.81 129 ALA B N 1
ATOM 2929 C CA . ALA B 1 129 ? 12.148 20.297 -2.043 1 91.81 129 ALA B CA 1
ATOM 2930 C C . ALA B 1 129 ? 11.484 19.469 -0.942 1 91.81 129 ALA B C 1
ATOM 2932 O O . ALA B 1 129 ? 10.266 19.266 -0.954 1 91.81 129 ALA B O 1
ATOM 2933 N N . ARG B 1 130 ? 12.281 19.016 -0.017 1 93.31 130 ARG B N 1
ATOM 2934 C CA . ARG B 1 130 ? 11.805 18.391 1.213 1 93.31 130 ARG B CA 1
ATOM 2935 C C . ARG B 1 130 ? 11.203 19.438 2.156 1 93.31 130 ARG B C 1
ATOM 2937 O O . ARG B 1 130 ? 11.367 20.641 1.949 1 93.31 130 ARG B O 1
ATOM 2944 N N . PRO B 1 131 ? 10.477 18.906 3.148 1 90.5 131 PRO B N 1
ATOM 2945 C CA . PRO B 1 131 ? 10.078 19.844 4.199 1 90.5 131 PRO B CA 1
ATOM 2946 C C . PRO B 1 131 ? 11.266 20.547 4.84 1 90.5 131 PRO B C 1
ATOM 2948 O O . PRO B 1 131 ? 12.328 19.953 5.016 1 90.5 131 PRO B O 1
ATOM 2951 N N . PRO B 1 132 ? 11.062 21.828 5.199 1 86.5 132 PRO B N 1
ATOM 2952 C CA . PRO B 1 132 ? 12.172 22.594 5.773 1 86.5 132 PRO B CA 1
ATOM 2953 C C . PRO B 1 132 ? 12.695 22 7.074 1 86.5 132 PRO B C 1
ATOM 2955 O O . PRO B 1 132 ? 13.836 22.266 7.469 1 86.5 132 PRO B O 1
ATOM 2958 N N . GLN B 1 133 ? 11.922 21.156 7.699 1 87.06 133 GLN B N 1
ATOM 2959 C CA . GLN B 1 133 ? 12.297 20.562 8.984 1 87.06 133 GLN B CA 1
ATOM 2960 C C . GLN B 1 133 ? 13.258 19.391 8.789 1 87.06 133 GLN B C 1
ATOM 2962 O O . GLN B 1 133 ? 13.859 18.906 9.75 1 87.06 133 GLN B O 1
ATOM 2967 N N . SER B 1 134 ? 13.391 19.031 7.559 1 92.5 134 SER B N 1
ATOM 2968 C CA . SER B 1 134 ? 14.258 17.891 7.281 1 92.5 134 SER B CA 1
ATOM 2969 C C . SER B 1 134 ? 15.734 18.281 7.367 1 92.5 134 SER B C 1
ATOM 2971 O O . SER B 1 134 ? 16.125 19.359 6.914 1 92.5 134 SER B O 1
ATOM 2973 N N . ALA B 1 135 ? 16.516 17.422 7.938 1 92.31 135 ALA B N 1
ATOM 2974 C CA . ALA B 1 135 ? 17.969 17.625 7.973 1 92.31 135 ALA B CA 1
ATOM 2975 C C . ALA B 1 135 ? 18.641 17.016 6.742 1 92.31 135 ALA B C 1
ATOM 2977 O O . ALA B 1 135 ? 19.844 17.156 6.555 1 92.31 135 ALA B O 1
ATOM 2978 N N . CYS B 1 136 ? 17.812 16.344 5.875 1 92.06 136 CYS B N 1
ATOM 2979 C CA . CYS B 1 136 ? 18.344 15.68 4.688 1 92.06 136 CYS B CA 1
ATOM 2980 C C . CYS B 1 136 ? 18.5 16.672 3.535 1 92.06 136 CYS B C 1
ATOM 2982 O O . CYS B 1 136 ? 17.672 17.562 3.375 1 92.06 136 CYS B O 1
ATOM 2984 N N . GLU B 1 137 ? 19.5 16.359 2.77 1 88.38 137 GLU B N 1
ATOM 2985 C CA . GLU B 1 137 ? 19.781 17.219 1.627 1 88.38 137 GLU B CA 1
ATOM 2986 C C . GLU B 1 137 ? 19.203 16.641 0.341 1 88.38 137 GLU B C 1
ATOM 2988 O O . GLU B 1 137 ? 18.844 15.461 0.288 1 88.38 137 GLU B O 1
ATOM 2993 N N . GLY B 1 138 ? 18.984 17.594 -0.619 1 88.44 138 GLY B N 1
ATOM 2994 C CA . GLY B 1 138 ? 18.562 17.156 -1.939 1 88.44 138 GLY B CA 1
ATOM 2995 C C . GLY B 1 138 ? 17.062 17.172 -2.115 1 88.44 138 GLY B C 1
ATOM 2996 O O . GLY B 1 138 ? 16.312 17.422 -1.159 1 88.44 138 GLY B O 1
ATOM 2997 N N . PRO B 1 139 ? 16.719 16.938 -3.342 1 92.31 139 PRO B N 1
ATOM 2998 C CA . PRO B 1 139 ? 15.273 16.922 -3.627 1 92.31 139 PRO B CA 1
ATOM 2999 C C . PRO B 1 139 ? 14.562 15.742 -2.969 1 92.31 139 PRO B C 1
ATOM 3001 O O . PRO B 1 139 ? 15.172 14.703 -2.734 1 92.31 139 PRO B O 1
ATOM 3004 N N . GLY B 1 140 ? 13.234 15.961 -2.705 1 93.88 140 GLY B N 1
ATOM 3005 C CA . GLY B 1 140 ? 12.5 14.969 -1.938 1 93.88 140 GLY B CA 1
ATOM 3006 C C . GLY B 1 140 ? 11.555 14.133 -2.785 1 93.88 140 GLY B C 1
ATOM 3007 O O . GLY B 1 140 ? 11.102 13.07 -2.359 1 93.88 140 GLY B O 1
ATOM 3008 N N . MET B 1 141 ? 11.258 14.523 -3.979 1 94.44 141 MET B N 1
ATOM 3009 C CA . MET B 1 141 ? 10.234 13.867 -4.789 1 94.44 141 MET B CA 1
ATOM 3010 C C . MET B 1 141 ? 10.867 13.023 -5.891 1 94.44 141 MET B C 1
ATOM 3012 O O . MET B 1 141 ? 11.617 13.547 -6.719 1 94.44 141 MET B O 1
ATOM 3016 N N . PRO B 1 142 ? 10.531 11.789 -5.977 1 95.25 142 PRO B N 1
ATOM 3017 C CA . PRO B 1 142 ? 9.758 11.023 -4.992 1 95.25 142 PRO B CA 1
ATOM 3018 C C . PRO B 1 142 ? 10.625 10.484 -3.855 1 95.25 142 PRO B C 1
ATOM 3020 O O . PRO B 1 142 ? 11.859 10.477 -3.961 1 95.25 142 PRO B O 1
ATOM 3023 N N . SER B 1 143 ? 10.039 10.117 -2.791 1 96.31 143 SER B N 1
ATOM 3024 C CA . SER B 1 143 ? 10.773 9.539 -1.669 1 96.31 143 SER B CA 1
ATOM 3025 C C . SER B 1 143 ? 11.469 8.242 -2.07 1 96.31 143 SER B C 1
ATOM 3027 O O . SER B 1 143 ? 10.812 7.25 -2.377 1 96.31 143 SER B O 1
ATOM 3029 N N . GLY B 1 144 ? 12.758 8.242 -2.004 1 96.19 144 GLY B N 1
ATOM 3030 C CA . GLY B 1 144 ? 13.531 7.055 -2.342 1 96.19 144 GLY B CA 1
ATOM 3031 C C . GLY B 1 144 ? 13.305 5.902 -1.378 1 96.19 144 GLY B C 1
ATOM 3032 O O . GLY B 1 144 ? 13.273 4.742 -1.788 1 96.19 144 GLY B O 1
ATOM 3033 N N . HIS B 1 145 ? 13.195 6.207 -0.09 1 96.75 145 HIS B N 1
ATOM 3034 C CA . HIS B 1 145 ? 12.914 5.172 0.899 1 96.75 145 HIS B CA 1
ATOM 3035 C C . HIS B 1 145 ? 11.586 4.48 0.616 1 96.75 145 HIS B C 1
ATOM 3037 O O . HIS B 1 145 ? 11.469 3.262 0.767 1 96.75 145 HIS B O 1
ATOM 3043 N N . CYS B 1 146 ? 10.672 5.23 0.203 1 96.69 146 CYS B N 1
ATOM 3044 C CA . CYS B 1 146 ? 9.367 4.656 -0.109 1 96.69 146 CYS B CA 1
ATOM 3045 C C . CYS B 1 146 ? 9.438 3.812 -1.377 1 96.69 146 CYS B C 1
ATOM 3047 O O . CYS B 1 146 ? 8.773 2.777 -1.473 1 96.69 146 CYS B O 1
ATOM 3049 N N . ILE B 1 147 ? 10.195 4.262 -2.348 1 97.12 147 ILE B N 1
ATOM 3050 C CA . ILE B 1 147 ? 10.375 3.459 -3.553 1 97.12 147 ILE B CA 1
ATOM 3051 C C . ILE B 1 147 ? 11.031 2.129 -3.195 1 97.12 147 ILE B C 1
ATOM 3053 O O . ILE B 1 147 ? 10.547 1.064 -3.584 1 97.12 147 ILE B O 1
ATOM 3057 N N . THR B 1 148 ? 12.094 2.221 -2.441 1 97.19 148 THR B N 1
ATOM 3058 C CA . THR B 1 148 ? 12.82 1.014 -2.066 1 97.19 148 THR B CA 1
ATOM 3059 C C . THR B 1 148 ? 11.922 0.069 -1.269 1 97.19 148 THR B C 1
ATOM 3061 O O . THR B 1 148 ? 11.859 -1.127 -1.563 1 97.19 148 THR B O 1
ATOM 3064 N N . SER B 1 149 ? 11.273 0.587 -0.314 1 97.19 149 SER B N 1
ATOM 3065 C CA . SER B 1 149 ? 10.375 -0.227 0.503 1 97.19 149 SER B CA 1
ATOM 3066 C C . SER B 1 149 ? 9.242 -0.812 -0.332 1 97.19 149 SER B C 1
ATOM 3068 O O . SER B 1 149 ? 8.852 -1.963 -0.133 1 97.19 149 SER B O 1
ATOM 3070 N N . GLY B 1 150 ? 8.711 -0.059 -1.213 1 96.19 150 GLY B N 1
ATOM 3071 C CA . GLY B 1 150 ? 7.648 -0.529 -2.086 1 96.19 150 GLY B CA 1
ATOM 3072 C C . GLY B 1 150 ? 8.078 -1.661 -2.998 1 96.19 150 GLY B C 1
ATOM 3073 O O . GLY B 1 150 ? 7.355 -2.645 -3.164 1 96.19 150 GLY B O 1
ATOM 3074 N N . VAL B 1 151 ? 9.219 -1.497 -3.588 1 97 151 VAL B N 1
ATOM 3075 C CA . VAL B 1 151 ? 9.758 -2.525 -4.473 1 97 151 VAL B CA 1
ATOM 3076 C C . VAL B 1 151 ? 9.93 -3.832 -3.701 1 97 151 VAL B C 1
ATOM 3078 O O . VAL B 1 151 ? 9.484 -4.891 -4.152 1 97 151 VAL B O 1
ATOM 3081 N N . LEU B 1 152 ? 10.531 -3.721 -2.549 1 96.44 152 LEU B N 1
ATOM 3082 C CA . LEU B 1 152 ? 10.797 -4.91 -1.742 1 96.44 152 LEU B CA 1
ATOM 3083 C C . LEU B 1 152 ? 9.492 -5.523 -1.242 1 96.44 152 LEU B C 1
ATOM 3085 O O . LEU B 1 152 ? 9.312 -6.742 -1.296 1 96.44 152 LEU B O 1
ATOM 3089 N N . CYS B 1 153 ? 8.641 -4.672 -0.799 1 95.25 153 CYS B N 1
ATOM 3090 C CA . CYS B 1 153 ? 7.344 -5.121 -0.309 1 95.25 153 CYS B CA 1
ATOM 3091 C C . CYS B 1 153 ? 6.594 -5.898 -1.385 1 95.25 153 CYS B C 1
ATOM 3093 O O . CYS B 1 153 ? 6.191 -7.043 -1.166 1 95.25 153 CYS B O 1
ATOM 3095 N N . THR B 1 154 ? 6.488 -5.336 -2.539 1 94.25 154 THR B N 1
ATOM 3096 C CA . THR B 1 154 ? 5.715 -5.93 -3.625 1 94.25 154 THR B CA 1
ATOM 3097 C C . THR B 1 154 ? 6.406 -7.176 -4.164 1 94.25 154 THR B C 1
ATOM 3099 O O . THR B 1 154 ? 5.754 -8.195 -4.414 1 94.25 154 THR B O 1
ATOM 3102 N N . TRP B 1 155 ? 7.699 -7.102 -4.348 1 93.88 155 TRP B N 1
ATOM 3103 C CA . TRP B 1 155 ? 8.438 -8.242 -4.883 1 93.88 155 TRP B CA 1
ATOM 3104 C C . TRP B 1 155 ? 8.344 -9.438 -3.939 1 93.88 155 TRP B C 1
ATOM 3106 O O . TRP B 1 155 ? 8.023 -10.547 -4.367 1 93.88 155 TRP B O 1
ATOM 3116 N N . PHE B 1 156 ? 8.594 -9.211 -2.631 1 93.25 156 PHE B N 1
ATOM 3117 C CA . PHE B 1 156 ? 8.5 -10.281 -1.647 1 93.25 156 PHE B CA 1
ATOM 3118 C C . PHE B 1 156 ? 7.082 -10.844 -1.598 1 93.25 156 PHE B C 1
ATOM 3120 O O . PHE B 1 156 ? 6.891 -12.055 -1.474 1 93.25 156 PHE B O 1
ATOM 3127 N N . PHE B 1 157 ? 6.207 -9.961 -1.69 1 92.56 157 PHE B N 1
ATOM 3128 C CA . PHE B 1 157 ? 4.793 -10.32 -1.646 1 92.56 157 PHE B CA 1
ATOM 3129 C C . PHE B 1 157 ? 4.426 -11.227 -2.816 1 92.56 157 PHE B C 1
ATOM 3131 O O . PHE B 1 157 ? 3.852 -12.297 -2.621 1 92.56 157 PHE B O 1
ATOM 3138 N N . LEU B 1 158 ? 4.805 -10.859 -3.967 1 91 158 LEU B N 1
ATOM 3139 C CA . LEU B 1 158 ? 4.457 -11.602 -5.172 1 91 158 LEU B CA 1
ATOM 3140 C C . LEU B 1 158 ? 5.207 -12.93 -5.227 1 91 158 LEU B C 1
ATOM 3142 O O . LEU B 1 158 ? 4.656 -13.938 -5.664 1 91 158 LEU B O 1
ATOM 3146 N N . GLU B 1 159 ? 6.43 -12.914 -4.785 1 89.81 159 GLU B N 1
ATOM 3147 C CA . GLU B 1 159 ? 7.184 -14.164 -4.727 1 89.81 159 GLU B CA 1
ATOM 3148 C C . GLU B 1 159 ? 6.547 -15.156 -3.758 1 89.81 159 GLU B C 1
ATOM 3150 O O . GLU B 1 159 ? 6.52 -16.359 -4.016 1 89.81 159 GLU B O 1
ATOM 3155 N N . SER B 1 160 ? 6.086 -14.648 -2.666 1 88.56 160 SER B N 1
ATOM 3156 C CA . SER B 1 160 ? 5.406 -15.5 -1.694 1 88.56 160 SER B CA 1
ATOM 3157 C C . SER B 1 160 ? 4.125 -16.094 -2.275 1 88.56 160 SER B C 1
ATOM 3159 O O . SER B 1 160 ? 3.844 -17.281 -2.092 1 88.56 160 SER B O 1
ATOM 3161 N N . THR B 1 161 ? 3.432 -15.312 -2.957 1 87.06 161 THR B N 1
ATOM 3162 C CA . THR B 1 161 ? 2.182 -15.758 -3.564 1 87.06 161 THR B CA 1
ATOM 3163 C C . THR B 1 161 ? 2.445 -16.781 -4.66 1 87.06 161 THR B C 1
ATOM 3165 O O . THR B 1 161 ? 1.736 -17.781 -4.762 1 87.06 161 THR B O 1
ATOM 3168 N N . ALA B 1 162 ? 3.441 -16.531 -5.457 1 85.88 162 ALA B N 1
ATOM 3169 C CA . ALA B 1 162 ? 3.812 -17.469 -6.516 1 85.88 162 ALA B CA 1
ATOM 3170 C C . ALA B 1 162 ? 4.223 -18.828 -5.93 1 85.88 162 ALA B C 1
ATOM 3172 O O . ALA B 1 162 ? 3.869 -19.875 -6.473 1 85.88 162 ALA B O 1
ATOM 3173 N N . LEU B 1 163 ? 4.984 -18.703 -4.887 1 84.12 163 LEU B N 1
ATOM 3174 C CA . LEU B 1 163 ? 5.387 -19.938 -4.211 1 84.12 163 LEU B CA 1
ATOM 3175 C C . LEU B 1 163 ? 4.168 -20.688 -3.691 1 84.12 163 LEU B C 1
ATOM 3177 O O . LEU B 1 163 ? 4.09 -21.922 -3.828 1 84.12 163 LEU B O 1
ATOM 3181 N N . PHE B 1 164 ? 3.254 -20.016 -3.143 1 83.75 164 PHE B N 1
ATOM 3182 C CA . PHE B 1 164 ? 2.008 -20.594 -2.645 1 83.75 164 PHE B CA 1
ATOM 3183 C C . PHE B 1 164 ? 1.229 -21.266 -3.771 1 83.75 164 PHE B C 1
ATOM 3185 O O . PHE B 1 164 ? 0.777 -22.391 -3.635 1 83.75 164 PHE B O 1
ATOM 3192 N N . LEU B 1 165 ? 1.154 -20.625 -4.891 1 81.44 165 LEU B N 1
ATOM 3193 C CA . LEU B 1 165 ? 0.386 -21.125 -6.02 1 81.44 165 LEU B CA 1
ATOM 3194 C C . LEU B 1 165 ? 1.09 -22.312 -6.668 1 81.44 165 LEU B C 1
ATOM 3196 O O . LEU B 1 165 ? 0.435 -23.234 -7.152 1 81.44 165 LEU B O 1
ATOM 3200 N N . SER B 1 166 ? 2.363 -22.281 -6.727 1 78.19 166 SER B N 1
ATOM 3201 C CA . SER B 1 166 ? 3.143 -23.344 -7.355 1 78.19 166 SER B CA 1
ATOM 3202 C C . SER B 1 166 ? 3.135 -24.609 -6.504 1 78.19 166 SER B C 1
ATOM 3204 O O . SER B 1 166 ? 3.312 -25.703 -7.023 1 78.19 166 SER B O 1
ATOM 3206 N N . SER B 1 167 ? 3.105 -24.469 -5.207 1 71.56 167 SER B N 1
ATOM 3207 C CA . SER B 1 167 ? 3.143 -25.609 -4.297 1 71.56 167 SER B CA 1
ATOM 3208 C C . SER B 1 167 ? 1.781 -26.297 -4.211 1 71.56 167 SER B C 1
ATOM 3210 O O . SER B 1 167 ? 1.556 -27.141 -3.338 1 71.56 167 SER B O 1
ATOM 3212 N N . GLY B 1 168 ? 0.93 -26.109 -5.141 1 64.31 168 GLY B N 1
ATOM 3213 C CA . GLY B 1 168 ? -0.361 -26.766 -5.168 1 64.31 168 GLY B CA 1
ATOM 3214 C C . GLY B 1 168 ? -1.441 -26.016 -4.422 1 64.31 168 GLY B C 1
ATOM 3215 O O . GLY B 1 168 ? -2.537 -26.531 -4.203 1 64.31 168 GLY B O 1
ATOM 3216 N N . GLY B 1 169 ? -1.113 -24.719 -4.191 1 57.25 169 GLY B N 1
ATOM 3217 C CA . GLY B 1 169 ? -2.115 -23.906 -3.512 1 57.25 169 GLY B CA 1
ATOM 3218 C C . GLY B 1 169 ? -2.463 -24.438 -2.129 1 57.25 169 GLY B C 1
ATOM 3219 O O . GLY B 1 169 ? -1.572 -24.766 -1.341 1 57.25 169 GLY B O 1
ATOM 3220 N N . ALA B 1 170 ? -3.754 -24.516 -1.726 1 54.28 170 ALA B N 1
ATOM 3221 C CA . ALA B 1 170 ? -4.285 -24.953 -0.437 1 54.28 170 ALA B CA 1
ATOM 3222 C C . ALA B 1 170 ? -4.168 -26.469 -0.28 1 54.28 170 ALA B C 1
ATOM 3224 O O . ALA B 1 170 ? -4.426 -27 0.799 1 54.28 170 ALA B O 1
ATOM 3225 N N . SER B 1 171 ? -3.789 -27.203 -1.329 1 55.91 171 SER B N 1
ATOM 3226 C CA . SER B 1 171 ? -3.838 -28.656 -1.209 1 55.91 171 SER B CA 1
ATOM 3227 C C . SER B 1 171 ? -2.908 -29.141 -0.107 1 55.91 171 SER B C 1
ATOM 3229 O O . SER B 1 171 ? -3.057 -30.266 0.379 1 55.91 171 SER B O 1
ATOM 3231 N N . THR B 1 172 ? -2.02 -28.281 0.255 1 56.12 172 THR B N 1
ATOM 3232 C CA . THR B 1 172 ? -1.199 -28.688 1.393 1 56.12 172 THR B CA 1
ATOM 3233 C C . THR B 1 172 ? -1.36 -27.703 2.549 1 56.12 172 THR B C 1
ATOM 3235 O O . THR B 1 172 ? -1.076 -26.516 2.402 1 56.12 172 THR B O 1
ATOM 3238 N N . SER B 1 173 ? -2.289 -28.016 3.568 1 54.44 173 SER B N 1
ATOM 3239 C CA . SER B 1 173 ? -2.799 -27.281 4.719 1 54.44 173 SER B CA 1
ATOM 3240 C C . SER B 1 173 ? -1.813 -26.219 5.168 1 54.44 173 SER B C 1
ATOM 3242 O O . SER B 1 173 ? -2.213 -25.094 5.504 1 54.44 173 SER B O 1
ATOM 3244 N N . GLY B 1 174 ? -0.501 -26.5 4.961 1 63.66 174 GLY B N 1
ATOM 3245 C CA . GLY B 1 174 ? 0.504 -25.656 5.574 1 63.66 174 GLY B CA 1
ATOM 3246 C C . GLY B 1 174 ? 0.951 -24.516 4.676 1 63.66 174 GLY B C 1
ATOM 3247 O O . GLY B 1 174 ? 1.483 -23.516 5.152 1 63.66 174 GLY B O 1
ATOM 3248 N N . ASN B 1 175 ? 0.335 -24.5 3.527 1 79.12 175 ASN B N 1
ATOM 3249 C CA . ASN B 1 175 ? 0.871 -23.578 2.533 1 79.12 175 ASN B CA 1
ATOM 3250 C C . ASN B 1 175 ? 0.221 -22.203 2.641 1 79.12 175 ASN B C 1
ATOM 3252 O O . ASN B 1 175 ? 0.907 -21.188 2.572 1 79.12 175 ASN B O 1
ATOM 3256 N N . VAL B 1 176 ? -1.064 -22.281 3.148 1 80.81 176 VAL B N 1
ATOM 3257 C CA . VAL B 1 176 ? -1.774 -21 3.225 1 80.81 176 VAL B CA 1
ATOM 3258 C C . VAL B 1 176 ? -1.311 -20.219 4.453 1 80.81 176 VAL B C 1
ATOM 3260 O O . VAL B 1 176 ? -1.104 -19.016 4.387 1 80.81 176 VAL B O 1
ATOM 3263 N N . GLN B 1 177 ? -1.177 -20.938 5.531 1 84.56 177 GLN B N 1
ATOM 3264 C CA . GLN B 1 177 ? -0.717 -20.312 6.762 1 84.56 177 GLN B CA 1
ATOM 3265 C C . GLN B 1 177 ? 0.668 -19.703 6.582 1 84.56 177 GLN B C 1
ATOM 3267 O O . GLN B 1 177 ? 0.92 -18.578 7.035 1 84.56 177 GLN B O 1
ATOM 3272 N N . GLU B 1 178 ? 1.542 -20.375 5.945 1 86.62 178 GLU B N 1
ATOM 3273 C CA . GLU B 1 178 ? 2.891 -19.891 5.699 1 86.62 178 GLU B CA 1
ATOM 3274 C C . GLU B 1 178 ? 2.865 -18.625 4.832 1 86.62 178 GLU B C 1
ATOM 3276 O O . GLU B 1 178 ? 3.594 -17.672 5.098 1 86.62 178 GLU B O 1
ATOM 3281 N N . MET B 1 179 ? 2.041 -18.672 3.881 1 86.81 179 MET B N 1
ATOM 3282 C CA . MET B 1 179 ? 1.915 -17.516 3.002 1 86.81 179 MET B CA 1
ATOM 3283 C C . MET B 1 179 ? 1.413 -16.297 3.773 1 86.81 179 MET B C 1
ATOM 3285 O O . MET B 1 179 ? 1.955 -15.203 3.629 1 86.81 179 MET B O 1
ATOM 3289 N N . LEU B 1 180 ? 0.444 -16.516 4.668 1 86.62 180 LEU B N 1
ATOM 3290 C CA . LEU B 1 180 ? -0.157 -15.422 5.418 1 86.62 180 LEU B CA 1
ATOM 3291 C C . LEU B 1 180 ? 0.833 -14.844 6.422 1 86.62 180 LEU B C 1
ATOM 3293 O O . LEU B 1 180 ? 0.868 -13.625 6.641 1 86.62 180 LEU B O 1
ATOM 3297 N N . ILE B 1 181 ? 1.602 -15.656 6.945 1 90.31 181 ILE B N 1
ATOM 3298 C CA . ILE B 1 181 ? 2.623 -15.211 7.883 1 90.31 181 ILE B CA 1
ATOM 3299 C C . ILE B 1 181 ? 3.654 -14.352 7.152 1 90.31 181 ILE B C 1
ATOM 3301 O O . ILE B 1 181 ? 4.039 -13.281 7.641 1 90.31 181 ILE B O 1
ATOM 3305 N N . ARG B 1 182 ? 4.07 -14.773 5.965 1 90.69 182 ARG B N 1
ATOM 3306 C CA . ARG B 1 182 ? 5.02 -14 5.176 1 90.69 182 ARG B CA 1
ATOM 3307 C C . ARG B 1 182 ? 4.438 -12.641 4.801 1 90.69 182 ARG B C 1
ATOM 3309 O O . ARG B 1 182 ? 5.121 -11.617 4.902 1 90.69 182 ARG B O 1
ATOM 3316 N N . ILE B 1 183 ? 3.223 -12.703 4.496 1 89.12 183 ILE B N 1
ATOM 3317 C CA . ILE B 1 183 ? 2.562 -11.469 4.082 1 89.12 183 ILE B CA 1
ATOM 3318 C C . ILE B 1 183 ? 2.479 -10.508 5.262 1 89.12 183 ILE B C 1
ATOM 3320 O O . ILE B 1 183 ? 2.736 -9.312 5.109 1 89.12 183 ILE B O 1
ATOM 3324 N N . LEU B 1 184 ? 2.143 -11.031 6.395 1 90 184 LEU B N 1
ATOM 3325 C CA . LEU B 1 184 ? 2.061 -10.203 7.594 1 90 184 LEU B CA 1
ATOM 3326 C C . LEU B 1 184 ? 3.418 -9.594 7.926 1 90 184 LEU B C 1
ATOM 3328 O O . LEU B 1 184 ? 3.508 -8.406 8.25 1 90 184 LEU B O 1
ATOM 3332 N N . ILE B 1 185 ? 4.406 -10.359 7.816 1 92.81 185 ILE B N 1
ATOM 3333 C CA . ILE B 1 185 ? 5.758 -9.891 8.102 1 92.81 185 ILE B CA 1
ATOM 3334 C C . ILE B 1 185 ? 6.133 -8.781 7.113 1 92.81 185 ILE B C 1
ATOM 3336 O O . ILE B 1 185 ? 6.66 -7.738 7.512 1 92.81 185 ILE B O 1
ATOM 3340 N N . ILE B 1 186 ? 5.805 -9.008 5.852 1 94.81 186 ILE B N 1
ATOM 3341 C CA . ILE B 1 186 ? 6.113 -8.055 4.797 1 94.81 186 ILE B CA 1
ATOM 3342 C C . ILE B 1 186 ? 5.395 -6.734 5.066 1 94.81 186 ILE B C 1
ATOM 3344 O O . ILE B 1 186 ? 6 -5.664 5.008 1 94.81 186 ILE B O 1
ATOM 3348 N N . LEU B 1 187 ? 4.176 -6.754 5.477 1 92.12 187 LEU B N 1
ATOM 3349 C CA . LEU B 1 187 ? 3.371 -5.559 5.711 1 92.12 187 LEU B CA 1
ATOM 3350 C C . LEU B 1 187 ? 3.848 -4.816 6.953 1 92.12 187 LEU B C 1
ATOM 3352 O O . LEU B 1 187 ? 3.875 -3.584 6.973 1 92.12 187 LEU B O 1
ATOM 3356 N N . VAL B 1 188 ? 4.234 -5.574 7.938 1 91.75 188 VAL B N 1
ATOM 3357 C CA . VAL B 1 188 ? 4.668 -4.977 9.195 1 91.75 188 VAL B CA 1
ATOM 3358 C C . VAL B 1 188 ? 6.027 -4.305 9.008 1 91.75 188 VAL B C 1
ATOM 3360 O O . VAL B 1 188 ? 6.281 -3.238 9.57 1 91.75 188 VAL B O 1
ATOM 3363 N N . VAL B 1 189 ? 6.852 -4.883 8.219 1 94.88 189 VAL B N 1
ATOM 3364 C CA . VAL B 1 189 ? 8.219 -4.391 8.047 1 94.88 189 VAL B CA 1
ATOM 3365 C C . VAL B 1 189 ? 8.219 -3.188 7.109 1 94.88 189 VAL B C 1
ATOM 3367 O O . VAL B 1 189 ? 8.805 -2.148 7.418 1 94.88 189 VAL B O 1
ATOM 3370 N N . PHE B 1 190 ? 7.469 -3.279 6.016 1 96.38 190 PHE B N 1
ATOM 3371 C CA . PHE B 1 190 ? 7.609 -2.266 4.98 1 96.38 190 PHE B CA 1
ATOM 3372 C C . PHE B 1 190 ? 6.457 -1.272 5.031 1 96.38 190 PHE B C 1
ATOM 3374 O O . PHE B 1 190 ? 6.602 -0.119 4.621 1 96.38 190 PHE B O 1
ATOM 3381 N N . GLY B 1 191 ? 5.352 -1.617 5.566 1 92.88 191 GLY B N 1
ATOM 3382 C CA . GLY B 1 191 ? 4.137 -0.818 5.59 1 92.88 191 GLY B CA 1
ATOM 3383 C C . GLY B 1 191 ? 4.312 0.511 6.305 1 92.88 191 GLY B C 1
ATOM 3384 O O . GLY B 1 191 ? 3.842 1.544 5.824 1 92.88 191 GLY B O 1
ATOM 3385 N N . PRO B 1 192 ? 5.008 0.518 7.379 1 94.38 192 PRO B N 1
ATOM 3386 C CA . PRO B 1 192 ? 5.098 1.748 8.172 1 94.38 192 PRO B CA 1
ATOM 3387 C C . PRO B 1 192 ? 6.141 2.723 7.625 1 94.38 192 PRO B C 1
ATOM 3389 O O . PRO B 1 192 ? 6.262 3.846 8.125 1 94.38 192 PRO B O 1
ATOM 3392 N N . VAL B 1 193 ? 6.844 2.352 6.625 1 96.56 193 VAL B N 1
ATOM 3393 C CA . VAL B 1 193 ? 7.953 3.172 6.145 1 96.56 193 VAL B CA 1
ATOM 3394 C C . VAL B 1 193 ? 7.422 4.504 5.625 1 96.56 193 VAL B C 1
ATOM 3396 O O . VAL B 1 193 ? 7.945 5.566 5.973 1 96.56 193 VAL B O 1
ATOM 3399 N N . PRO B 1 194 ? 6.336 4.52 4.855 1 95.06 194 PRO B N 1
ATOM 3400 C CA . PRO B 1 194 ? 5.824 5.816 4.402 1 95.06 194 PRO B CA 1
ATOM 3401 C C . PRO B 1 194 ? 5.406 6.723 5.562 1 95.06 194 PRO B C 1
ATOM 3403 O O . PRO B 1 194 ? 5.664 7.926 5.531 1 95.06 194 PRO B O 1
ATOM 3406 N N . TRP B 1 195 ? 4.848 6.168 6.531 1 93.38 195 TRP B N 1
ATOM 3407 C CA . TRP B 1 195 ? 4.477 6.941 7.711 1 93.38 195 TRP B CA 1
ATOM 3408 C C . TRP B 1 195 ? 5.715 7.523 8.391 1 93.38 195 TRP B C 1
ATOM 3410 O O . TRP B 1 195 ? 5.715 8.688 8.797 1 93.38 195 TRP B O 1
ATOM 3420 N N . ALA B 1 196 ? 6.695 6.738 8.492 1 96.12 196 ALA B N 1
ATOM 3421 C CA . ALA B 1 196 ? 7.91 7.148 9.188 1 96.12 196 ALA B CA 1
ATOM 3422 C C . ALA B 1 196 ? 8.57 8.328 8.492 1 96.12 196 ALA B C 1
ATOM 3424 O O . ALA B 1 196 ? 9.008 9.281 9.141 1 96.12 196 ALA B O 1
ATOM 3425 N N . ARG B 1 197 ? 8.562 8.312 7.188 1 96.19 197 ARG B N 1
ATOM 3426 C CA . ARG B 1 197 ? 9.219 9.359 6.418 1 96.19 197 ARG B CA 1
ATOM 3427 C C . ARG B 1 197 ? 8.461 10.68 6.535 1 96.19 197 ARG B C 1
ATOM 3429 O O . ARG B 1 197 ? 9.062 11.758 6.492 1 96.19 197 ARG B O 1
ATOM 3436 N N . TRP B 1 198 ? 7.195 10.531 6.652 1 93.75 198 TRP B N 1
ATOM 3437 C CA . TRP B 1 198 ? 6.363 11.719 6.852 1 93.75 198 TRP B CA 1
ATOM 3438 C C . TRP B 1 198 ? 6.484 12.234 8.281 1 93.75 198 TRP B C 1
ATOM 3440 O O . TRP B 1 198 ? 6.633 13.438 8.508 1 93.75 198 TRP B O 1
ATOM 3450 N N . TYR B 1 199 ? 6.465 11.328 9.266 1 92.5 199 TYR B N 1
ATOM 3451 C CA . TYR B 1 199 ? 6.441 11.68 10.68 1 92.5 199 TYR B CA 1
ATOM 3452 C C . TYR B 1 199 ? 7.746 12.344 11.102 1 92.5 199 TYR B C 1
ATOM 3454 O O . TYR B 1 199 ? 7.758 13.195 11.992 1 92.5 199 TYR B O 1
ATOM 3462 N N . THR B 1 200 ? 8.805 12.031 10.414 1 93.81 200 THR B N 1
ATOM 3463 C CA . THR B 1 200 ? 10.102 12.633 10.719 1 93.81 200 THR B CA 1
ATOM 3464 C C . THR B 1 200 ? 10.289 13.938 9.953 1 93.81 200 THR B C 1
ATOM 3466 O O . THR B 1 200 ? 11.352 14.562 10.031 1 93.81 200 THR B O 1
ATOM 3469 N N . TRP B 1 201 ? 9.328 14.266 9.141 1 92.25 201 TRP B N 1
ATOM 3470 C CA . TRP B 1 201 ? 9.328 15.477 8.328 1 92.25 201 TRP B CA 1
ATOM 3471 C C . TRP B 1 201 ? 10.414 15.422 7.266 1 92.25 201 TRP B C 1
ATOM 3473 O O . TRP B 1 201 ? 10.961 16.453 6.875 1 92.25 201 TRP B O 1
ATOM 3483 N N . ASP B 1 202 ? 10.758 14.289 6.891 1 94.81 202 ASP B N 1
ATOM 3484 C CA . ASP B 1 202 ? 11.742 14.148 5.82 1 94.81 202 ASP B CA 1
ATOM 3485 C C . ASP B 1 202 ? 11.086 14.297 4.449 1 94.81 202 ASP B C 1
ATOM 3487 O O . ASP B 1 202 ? 11.742 14.703 3.486 1 94.81 202 ASP B O 1
ATOM 3491 N N . HIS B 1 203 ? 9.812 13.922 4.449 1 94.62 203 HIS B N 1
ATOM 3492 C CA . HIS B 1 203 ? 9.062 14 3.203 1 94.62 203 HIS B CA 1
ATOM 3493 C C . HIS B 1 203 ? 7.629 14.461 3.447 1 94.62 203 HIS B C 1
ATOM 3495 O O . HIS B 1 203 ? 7.09 14.273 4.539 1 94.62 203 HIS B O 1
ATOM 3501 N N . THR B 1 204 ? 7.105 15.078 2.402 1 91.5 204 THR B N 1
ATOM 3502 C CA . THR B 1 204 ? 5.688 15.422 2.42 1 91.5 204 THR B CA 1
ATOM 3503 C C . THR B 1 204 ? 4.832 14.195 2.123 1 91.5 204 THR B C 1
ATOM 3505 O O . THR B 1 204 ? 5.344 13.172 1.673 1 91.5 204 THR B O 1
ATOM 3508 N N . VAL B 1 205 ? 3.545 14.328 2.355 1 88.19 205 VAL B N 1
ATOM 3509 C CA . VAL B 1 205 ? 2.605 13.242 2.107 1 88.19 205 VAL B CA 1
ATOM 3510 C C . VAL B 1 205 ? 2.617 12.883 0.624 1 88.19 205 VAL B C 1
ATOM 3512 O O . VAL B 1 205 ? 2.615 11.695 0.267 1 88.19 205 VAL B O 1
ATOM 3515 N N . GLU B 1 206 ? 2.691 13.891 -0.2 1 88 206 GLU B N 1
ATOM 3516 C CA . GLU B 1 206 ? 2.689 13.648 -1.641 1 88 206 GLU B CA 1
ATOM 3517 C C . GLU B 1 206 ? 3.939 12.891 -2.076 1 88 206 GLU B C 1
ATOM 3519 O O . GLU B 1 206 ? 3.861 11.969 -2.896 1 88 206 GLU B O 1
ATOM 3524 N N . GLN B 1 207 ? 5.035 13.281 -1.532 1 93.75 207 GLN B N 1
ATOM 3525 C CA . GLN B 1 207 ? 6.301 12.648 -1.888 1 93.75 207 GLN B CA 1
ATOM 3526 C C . GLN B 1 207 ? 6.32 11.18 -1.468 1 93.75 207 GLN B C 1
ATOM 3528 O O . GLN B 1 207 ? 6.824 10.328 -2.199 1 93.75 207 GLN B O 1
ATOM 3533 N N . VAL B 1 208 ? 5.707 10.898 -0.336 1 94.69 208 VAL B N 1
ATOM 3534 C CA . VAL B 1 208 ? 5.645 9.539 0.184 1 94.69 208 VAL B CA 1
ATOM 3535 C C . VAL B 1 208 ? 4.68 8.711 -0.658 1 94.69 208 VAL B C 1
ATOM 3537 O O . VAL B 1 208 ? 4.969 7.555 -0.99 1 94.69 208 VAL B O 1
ATOM 3540 N N . LEU B 1 209 ? 3.615 9.273 -1.032 1 89.38 209 LEU B N 1
ATOM 3541 C CA . LEU B 1 209 ? 2.604 8.555 -1.797 1 89.38 209 LEU B CA 1
ATOM 3542 C C . LEU B 1 209 ? 3.111 8.219 -3.197 1 89.38 209 LEU B C 1
ATOM 3544 O O . LEU B 1 209 ? 2.967 7.09 -3.664 1 89.38 209 LEU B O 1
ATOM 3548 N N . VAL B 1 210 ? 3.646 9.203 -3.824 1 91.81 210 VAL B N 1
ATOM 3549 C CA . VAL B 1 210 ? 4.18 8.977 -5.164 1 91.81 210 VAL B CA 1
ATOM 3550 C C . VAL B 1 210 ? 5.305 7.945 -5.102 1 91.81 210 VAL B C 1
ATOM 3552 O O . VAL B 1 210 ? 5.367 7.039 -5.934 1 91.81 210 VAL B O 1
ATOM 3555 N N . GLY B 1 211 ? 6.164 8.078 -4.125 1 95.62 211 GLY B N 1
ATOM 3556 C CA . GLY B 1 211 ? 7.215 7.086 -3.943 1 95.62 211 GLY B CA 1
ATOM 3557 C C . GLY B 1 211 ? 6.684 5.684 -3.727 1 95.62 211 GLY B C 1
ATOM 3558 O O . GLY B 1 211 ? 7.199 4.723 -4.305 1 95.62 211 GLY B O 1
ATOM 3559 N N . SER B 1 212 ? 5.676 5.582 -2.9 1 94.25 212 SER B N 1
ATOM 3560 C CA . SER B 1 212 ? 5.078 4.285 -2.605 1 94.25 212 SER B CA 1
ATOM 3561 C C . SER B 1 212 ? 4.449 3.67 -3.85 1 94.25 212 SER B C 1
ATOM 3563 O O . SER B 1 212 ? 4.637 2.484 -4.125 1 94.25 212 SER B O 1
ATOM 3565 N N . LEU B 1 213 ? 3.758 4.457 -4.594 1 91.5 213 LEU B N 1
ATOM 3566 C CA . LEU B 1 213 ? 3.102 3.963 -5.801 1 91.5 213 LEU B CA 1
ATOM 3567 C C . LEU B 1 213 ? 4.129 3.539 -6.844 1 91.5 213 LEU B C 1
ATOM 3569 O O . LEU B 1 213 ? 3.969 2.504 -7.492 1 91.5 213 LEU B O 1
ATOM 3573 N N . CYS B 1 214 ? 5.129 4.371 -7 1 93.62 214 CYS B N 1
ATOM 3574 C CA . CYS B 1 214 ? 6.215 4.008 -7.902 1 93.62 214 CYS B CA 1
ATOM 3575 C C . CYS B 1 214 ? 6.867 2.701 -7.473 1 93.62 214 CYS B C 1
ATOM 3577 O O . CYS B 1 214 ? 7.109 1.819 -8.297 1 93.62 214 CYS B O 1
ATOM 3579 N N . GLY B 1 215 ? 7.133 2.58 -6.211 1 96 215 GLY B N 1
ATOM 3580 C CA . GLY B 1 215 ? 7.734 1.363 -5.688 1 96 215 GLY B CA 1
ATOM 3581 C C . GLY B 1 215 ? 6.875 0.131 -5.91 1 96 215 GLY B C 1
ATOM 3582 O O . GLY B 1 215 ? 7.383 -0.919 -6.312 1 96 215 GLY B O 1
ATOM 3583 N N . LEU B 1 216 ? 5.637 0.237 -5.652 1 93.81 216 LEU B N 1
ATOM 3584 C CA . LEU B 1 216 ? 4.715 -0.875 -5.867 1 93.81 216 LEU B CA 1
ATOM 3585 C C . LEU B 1 216 ? 4.727 -1.311 -7.328 1 93.81 216 LEU B C 1
ATOM 3587 O O . LEU B 1 216 ? 4.773 -2.508 -7.625 1 93.81 216 LEU B O 1
ATOM 3591 N N . PHE B 1 217 ? 4.734 -0.345 -8.203 1 92.75 217 PHE B N 1
ATOM 3592 C CA . PHE B 1 217 ? 4.73 -0.645 -9.633 1 92.75 217 PHE B CA 1
ATOM 3593 C C . PHE B 1 217 ? 6.047 -1.292 -10.047 1 92.75 217 PHE B C 1
ATOM 3595 O O . PHE B 1 217 ? 6.051 -2.295 -10.766 1 92.75 217 PHE B O 1
ATOM 3602 N N . LEU B 1 218 ? 7.098 -0.713 -9.641 1 94.38 218 LEU B N 1
ATOM 3603 C CA . LEU B 1 218 ? 8.414 -1.231 -9.992 1 94.38 218 LEU B CA 1
ATOM 3604 C C . LEU B 1 218 ? 8.625 -2.627 -9.422 1 94.38 218 LEU B C 1
ATOM 3606 O O . LEU B 1 218 ? 9.297 -3.463 -10.031 1 94.38 218 LEU B O 1
ATOM 3610 N N . GLY B 1 219 ? 8.117 -2.889 -8.211 1 95.25 219 GLY B N 1
ATOM 3611 C CA . GLY B 1 219 ? 8.156 -4.23 -7.652 1 95.25 219 GLY B CA 1
ATOM 3612 C C . GLY B 1 219 ? 7.426 -5.254 -8.508 1 95.25 219 GLY B C 1
ATOM 3613 O O . GLY B 1 219 ? 7.895 -6.379 -8.672 1 95.25 219 GLY B O 1
ATOM 3614 N N . CYS B 1 220 ? 6.348 -4.824 -9.078 1 92.06 220 CYS B N 1
ATOM 3615 C CA . CYS B 1 220 ? 5.605 -5.688 -9.992 1 92.06 220 CYS B CA 1
ATOM 3616 C C . CYS B 1 220 ? 6.414 -5.969 -11.258 1 92.06 220 CYS B C 1
ATOM 3618 O O . CYS B 1 220 ? 6.438 -7.098 -11.742 1 92.06 220 CYS B O 1
ATOM 3620 N N . LEU B 1 221 ? 7.039 -4.945 -11.766 1 92.25 221 LEU B N 1
ATOM 3621 C CA . LEU B 1 221 ? 7.863 -5.098 -12.961 1 92.25 221 LEU B CA 1
ATOM 3622 C C . LEU B 1 221 ? 9.016 -6.059 -12.703 1 92.25 221 LEU B C 1
ATOM 3624 O O . LEU B 1 221 ? 9.336 -6.891 -13.555 1 92.25 221 LEU B O 1
ATOM 3628 N N . ALA B 1 222 ? 9.586 -5.887 -11.586 1 93.94 222 ALA B N 1
ATOM 3629 C CA . ALA B 1 222 ? 10.695 -6.766 -11.227 1 93.94 222 ALA B CA 1
ATOM 3630 C C . ALA B 1 222 ? 10.242 -8.227 -11.164 1 93.94 222 ALA B C 1
ATOM 3632 O O . ALA B 1 222 ? 10.953 -9.117 -11.641 1 93.94 222 ALA B O 1
ATOM 3633 N N . PHE B 1 223 ? 9.125 -8.477 -10.594 1 92.94 223 PHE B N 1
ATOM 3634 C CA . PHE B 1 223 ? 8.594 -9.836 -10.5 1 92.94 223 PHE B CA 1
ATOM 3635 C C . PHE B 1 223 ? 8.258 -10.383 -11.883 1 92.94 223 PHE B C 1
ATOM 3637 O O . PHE B 1 223 ? 8.617 -11.523 -12.203 1 92.94 223 PHE B O 1
ATOM 3644 N N . ALA B 1 224 ? 7.574 -9.555 -12.703 1 88.19 224 ALA B N 1
ATOM 3645 C CA . ALA B 1 224 ? 7.188 -9.977 -14.047 1 88.19 224 ALA B CA 1
ATOM 3646 C C . ALA B 1 224 ? 8.414 -10.32 -14.883 1 88.19 224 ALA B C 1
ATOM 3648 O O . ALA B 1 224 ? 8.414 -11.312 -15.617 1 88.19 224 ALA B O 1
ATOM 3649 N N . PHE B 1 225 ? 9.406 -9.438 -14.734 1 90 225 PHE B N 1
ATOM 3650 C CA . PHE B 1 225 ? 10.648 -9.672 -15.469 1 90 225 PHE B CA 1
ATOM 3651 C C . PHE B 1 225 ? 11.305 -10.977 -15.039 1 90 225 PHE B C 1
ATOM 3653 O O . PHE B 1 225 ? 11.773 -11.75 -15.875 1 90 225 PHE B O 1
ATOM 3660 N N . ARG B 1 226 ? 11.305 -11.219 -13.805 1 89.75 226 ARG B N 1
ATOM 3661 C CA . ARG B 1 226 ? 11.906 -12.43 -13.266 1 89.75 226 ARG B CA 1
ATOM 3662 C C . ARG B 1 226 ? 11.172 -13.68 -13.742 1 89.75 226 ARG B C 1
ATOM 3664 O O . ARG B 1 226 ? 11.797 -14.641 -14.188 1 89.75 226 ARG B O 1
ATOM 3671 N N . ILE B 1 227 ? 9.898 -13.688 -13.68 1 86.19 227 ILE B N 1
ATOM 3672 C CA . ILE B 1 227 ? 9.102 -14.844 -14.055 1 86.19 227 ILE B CA 1
ATOM 3673 C C . ILE B 1 227 ? 9.234 -15.094 -15.555 1 86.19 227 ILE B C 1
ATOM 3675 O O . ILE B 1 227 ? 9.258 -16.25 -16 1 86.19 227 ILE B O 1
ATOM 3679 N N . GLU B 1 228 ? 9.406 -13.984 -16.281 1 84 228 GLU B N 1
ATOM 3680 C CA . GLU B 1 228 ? 9.438 -14.094 -17.734 1 84 228 GLU B CA 1
ATOM 3681 C C . GLU B 1 228 ? 10.828 -14.5 -18.219 1 84 228 GLU B C 1
ATOM 3683 O O . GLU B 1 228 ? 10.953 -15.336 -19.125 1 84 228 GLU B O 1
ATOM 3688 N N . TYR B 1 229 ? 11.859 -13.953 -17.594 1 86.88 229 TYR B N 1
ATOM 3689 C CA . TYR B 1 229 ? 13.18 -14.078 -18.203 1 86.88 229 TYR B CA 1
ATOM 3690 C C . TYR B 1 229 ? 14.086 -14.953 -17.359 1 86.88 229 TYR B C 1
ATOM 3692 O O . TYR B 1 229 ? 15.125 -15.43 -17.828 1 86.88 229 TYR B O 1
ATOM 3700 N N . ILE B 1 230 ? 13.711 -15.148 -16.094 1 89.25 230 ILE B N 1
ATOM 3701 C CA . ILE B 1 230 ? 14.5 -16.016 -15.219 1 89.25 230 ILE B CA 1
ATOM 3702 C C . ILE B 1 230 ? 13.578 -16.969 -14.469 1 89.25 230 ILE B C 1
ATOM 3704 O O . ILE B 1 230 ? 13.609 -17.031 -13.234 1 89.25 230 ILE B O 1
ATOM 3708 N N . PRO B 1 231 ? 12.789 -17.719 -15.172 1 82 231 PRO B N 1
ATOM 3709 C CA . PRO B 1 231 ? 11.742 -18.531 -14.547 1 82 231 PRO B CA 1
ATOM 3710 C C . PRO B 1 231 ? 12.297 -19.609 -13.625 1 82 231 PRO B C 1
ATOM 3712 O O . PRO B 1 231 ? 11.609 -20.047 -12.695 1 82 231 PRO B O 1
ATOM 3715 N N . ASN B 1 232 ? 13.523 -20.016 -13.773 1 83.75 232 ASN B N 1
ATOM 3716 C CA . ASN B 1 232 ? 14.062 -21.125 -13 1 83.75 232 ASN B CA 1
ATOM 3717 C C . ASN B 1 232 ? 14.742 -20.641 -11.727 1 83.75 232 ASN B C 1
ATOM 3719 O O . ASN B 1 232 ? 15.266 -21.453 -10.953 1 83.75 232 ASN B O 1
ATOM 3723 N N . MET B 1 233 ? 14.703 -19.359 -11.547 1 86.19 233 MET B N 1
ATOM 3724 C CA . MET B 1 233 ? 15.281 -18.844 -10.312 1 86.19 233 MET B CA 1
ATOM 3725 C C . MET B 1 233 ? 14.445 -19.25 -9.109 1 86.19 233 MET B C 1
ATOM 3727 O O . MET B 1 233 ? 13.211 -19.219 -9.164 1 86.19 233 MET B O 1
ATOM 3731 N N . GLU B 1 234 ? 15.172 -19.625 -8.117 1 82.5 234 GLU B N 1
ATOM 3732 C CA . GLU B 1 234 ? 14.477 -19.969 -6.887 1 82.5 234 GLU B CA 1
ATOM 3733 C C . GLU B 1 234 ? 13.75 -18.766 -6.301 1 82.5 234 GLU B C 1
ATOM 3735 O O . GLU B 1 234 ? 14.203 -17.625 -6.453 1 82.5 234 GLU B O 1
ATOM 3740 N N . PHE B 1 235 ? 12.695 -19.141 -5.691 1 78.88 235 PHE B N 1
ATOM 3741 C CA . PHE B 1 235 ? 11.977 -18.078 -4.996 1 78.88 235 PHE B CA 1
ATOM 3742 C C . PHE B 1 235 ? 12.758 -17.625 -3.766 1 78.88 235 PHE B C 1
ATOM 3744 O O . PHE B 1 235 ? 13.492 -18.406 -3.164 1 78.88 235 PHE B O 1
ATOM 3751 N N . VAL B 1 236 ? 12.578 -16.422 -3.375 1 77.5 236 VAL B N 1
ATOM 3752 C CA . VAL B 1 236 ? 13.312 -15.805 -2.273 1 77.5 236 VAL B CA 1
ATOM 3753 C C . VAL B 1 236 ? 13.016 -16.547 -0.974 1 77.5 236 VAL B C 1
ATOM 3755 O O . VAL B 1 236 ? 13.875 -16.641 -0.096 1 77.5 236 VAL B O 1
ATOM 3758 N N . TRP B 1 237 ? 11.844 -17.219 -0.912 1 74.12 237 TRP B N 1
ATOM 3759 C CA . TRP B 1 237 ? 11.414 -17.828 0.337 1 74.12 237 TRP B CA 1
ATOM 3760 C C . TRP B 1 237 ? 11.734 -19.328 0.347 1 74.12 237 TRP B C 1
ATOM 3762 O O . TRP B 1 237 ? 11.398 -20.031 1.299 1 74.12 237 TRP B O 1
ATOM 3772 N N . THR B 1 238 ? 12.367 -19.766 -0.727 1 73.88 238 THR B N 1
ATOM 3773 C CA . THR B 1 238 ? 12.797 -21.156 -0.765 1 73.88 238 THR B CA 1
ATOM 3774 C C . THR B 1 238 ? 13.945 -21.391 0.212 1 73.88 238 THR B C 1
ATOM 3776 O O . THR B 1 238 ? 14.914 -20.625 0.242 1 73.88 238 THR B O 1
ATOM 3779 N N . PRO B 1 239 ? 13.609 -22.312 1.116 1 65.75 239 PRO B N 1
ATOM 3780 C CA . PRO B 1 239 ? 14.648 -22.594 2.119 1 65.75 239 PRO B CA 1
ATOM 3781 C C . PRO B 1 239 ? 15.992 -22.938 1.496 1 65.75 239 PRO B C 1
ATOM 3783 O O . PRO B 1 239 ? 16.047 -23.547 0.425 1 65.75 239 PRO B O 1
ATOM 3786 N N . THR B 1 240 ? 17.047 -22.281 1.861 1 60.06 240 THR B N 1
ATOM 3787 C CA . THR B 1 240 ? 18.422 -22.547 1.452 1 60.06 240 THR B CA 1
ATOM 3788 C C . THR B 1 240 ? 18.828 -23.969 1.836 1 60.06 240 THR B C 1
ATOM 3790 O O . THR B 1 240 ? 18.703 -24.359 2.996 1 60.06 240 THR B O 1
ATOM 3793 N N . THR B 1 241 ? 18.594 -24.891 1.029 1 51.69 241 THR B N 1
ATOM 3794 C CA . THR B 1 241 ? 19.172 -26.172 1.379 1 51.69 241 THR B CA 1
ATOM 3795 C C . THR B 1 241 ? 20.625 -26.016 1.801 1 51.69 241 THR B C 1
ATOM 3797 O O . THR B 1 241 ? 21.422 -25.406 1.083 1 51.69 241 THR B O 1
ATOM 3800 N N . VAL B 1 242 ? 20.828 -25.828 3.004 1 44 242 VAL B N 1
ATOM 3801 C CA . VAL B 1 242 ? 22.203 -25.922 3.477 1 44 242 VAL B CA 1
ATOM 3802 C C . VAL B 1 242 ? 22.875 -27.141 2.844 1 44 242 VAL B C 1
ATOM 3804 O O . VAL B 1 242 ? 22.422 -28.281 3.031 1 44 242 VAL B O 1
ATOM 3807 N N . VAL B 1 243 ? 23.406 -27.047 1.707 1 40.69 243 VAL B N 1
ATOM 3808 C CA . VAL B 1 243 ? 24.312 -28.125 1.289 1 40.69 243 VAL B CA 1
ATOM 3809 C C . VAL B 1 243 ? 25.203 -28.531 2.459 1 40.69 243 VAL B C 1
ATOM 3811 O O . VAL B 1 243 ? 26 -27.734 2.943 1 40.69 243 VAL B O 1
ATOM 3814 N N . THR B 1 244 ? 24.641 -29.25 3.438 1 38.88 244 THR B N 1
ATOM 3815 C CA . THR B 1 244 ? 25.562 -29.938 4.328 1 38.88 244 THR B CA 1
ATOM 3816 C C . THR B 1 244 ? 26.719 -30.562 3.539 1 38.88 244 THR B C 1
ATOM 3818 O O . THR B 1 244 ? 26.484 -31.312 2.592 1 38.88 244 THR B O 1
ATOM 3821 N N . THR B 1 245 ? 27.812 -29.953 3.494 1 40.41 245 THR B N 1
ATOM 3822 C CA . THR B 1 245 ? 29.078 -30.531 3.035 1 40.41 245 THR B CA 1
ATOM 3823 C C . THR B 1 245 ? 29.156 -32 3.383 1 40.41 245 THR B C 1
ATOM 3825 O O . THR B 1 245 ? 28.984 -32.406 4.543 1 40.41 245 THR B O 1
ATOM 3828 N N . ALA B 1 246 ? 28.922 -32.938 2.473 1 40.97 246 ALA B N 1
ATOM 3829 C CA . ALA B 1 246 ? 29.312 -34.344 2.531 1 40.97 246 ALA B CA 1
ATOM 3830 C C . ALA B 1 246 ? 30.656 -34.531 3.219 1 40.97 246 ALA B C 1
ATOM 3832 O O . ALA B 1 246 ? 31.609 -33.781 2.941 1 40.97 246 ALA B O 1
ATOM 3833 N N . THR B 1 247 ? 30.703 -34.906 4.492 1 41.84 247 THR B N 1
ATOM 3834 C CA . THR B 1 247 ? 31.906 -35.438 5.109 1 41.84 247 THR B CA 1
ATOM 3835 C C . THR B 1 247 ? 32.688 -36.281 4.117 1 41.84 247 THR B C 1
ATOM 3837 O O . THR B 1 247 ? 32.125 -37.188 3.498 1 41.84 247 THR B O 1
ATOM 3840 N N . PRO B 1 248 ? 33.844 -35.844 3.627 1 43.09 248 PRO B N 1
ATOM 3841 C CA . PRO B 1 248 ? 34.688 -36.781 2.865 1 43.09 248 PRO B CA 1
ATOM 3842 C C . PRO B 1 248 ? 34.781 -38.156 3.518 1 43.09 248 PRO B C 1
ATOM 3844 O O . PRO B 1 248 ? 35.062 -38.25 4.715 1 43.09 248 PRO B O 1
ATOM 3847 N N . ILE B 1 249 ? 33.844 -39.094 3.334 1 37.41 249 ILE B N 1
ATOM 3848 C CA . ILE B 1 249 ? 34.156 -40.469 3.709 1 37.41 249 ILE B CA 1
ATOM 3849 C C . ILE B 1 249 ? 35.562 -40.844 3.193 1 37.41 249 ILE B C 1
ATOM 3851 O O . ILE B 1 249 ? 35.781 -40.906 1.982 1 37.41 249 ILE B O 1
ATOM 3855 N N . ILE B 1 250 ? 36.625 -40.344 3.846 1 35.28 250 ILE B N 1
ATOM 3856 C CA . ILE B 1 250 ? 37.969 -40.969 3.766 1 35.28 250 ILE B CA 1
ATOM 3857 C C . ILE B 1 250 ? 37.844 -42.438 4.105 1 35.28 250 ILE B C 1
ATOM 3859 O O . ILE B 1 250 ? 37.531 -42.812 5.246 1 35.28 250 ILE B O 1
ATOM 3863 N N . THR B 1 251 ? 37.219 -43.188 3.23 1 33.88 251 THR B N 1
ATOM 3864 C CA . THR B 1 251 ? 37.5 -44.625 3.236 1 33.88 251 THR B CA 1
ATOM 3865 C C . THR B 1 251 ? 39 -44.906 3.297 1 33.88 251 THR B C 1
ATOM 3867 O O . THR B 1 251 ? 39.75 -44.531 2.377 1 33.88 251 THR B O 1
ATOM 3870 N N . VAL B 1 252 ? 39.469 -44.75 4.594 1 32 252 VAL B N 1
ATOM 3871 C CA . VAL B 1 252 ? 40.562 -45.625 4.941 1 32 252 VAL B CA 1
ATOM 3872 C C . VAL B 1 252 ? 40.062 -47.062 5.008 1 32 252 VAL B C 1
ATOM 3874 O O . VAL B 1 252 ? 38.938 -47.312 5.465 1 32 252 VAL B O 1
#